Protein 4V2I (pdb70)

Solvent-accessible surface area: 22392 Å² total; per-residue (Å²): 75,78,13,20,47,65,1,61,142,32,30,83,62,78,88,90,91,60,53,100,41,38,98,91,31,71,33,61,82,0,34,99,90,9,36,53,63,10,88,48,192,58,93,78,27,53,16,66,68,74,92,55,69,6,86,36,24,81,70,44,46,1,132,4,42,21,0,32,15,120,59,33,116,90,124,6,1,0,0,0,0,0,0,0,7,6,2,0,18,1,41,30,41,4,0,10,12,1,2,42,33,0,0,59,101,0,50,0,1,0,2,1,0,35,5,71,63,3,32,126,9,97,34,61,33,6,2,44,2,0,17,16,0,0,91,31,0,24,104,62,22,154,115,21,55,2,13,34,106,69,0,0,0,0,0,0,7,1,0,0,0,0,0,1,0,0,2,1,1,7,77,88,114,74,16,20,120,32,41,1,0,0,0,0,2,0,0,0,25,22,66,36,114,32,48,0,0,88,105,10,23,146,12,31,80,15,36,56,57,8,4,60,36,12,0,66,24,2,3,52,182,80,54,93,66,79,59,27,67,2,1,0,22,77,0,68,62,138,26,0,49,68,14,9,56,0,0,0,0,1,0,5,1,3,0,2,29,40,4,0,6,35,0,1,78,76,0,17,125,14,63,8,64,11,8,14,0,26,0,7,9,1,0,3,13,0,0,3,3,20,76,0,18,120,4,14,8,0,116,14,0,9,18,10,0,0,46,41,0,74,88,36,1,66,100,74,97,11,27,68,63,1,62,151,32,24,79,59,62,97,84,99,44,62,100,42,43,72,90,36,76,29,59,86,0,39,101,83,8,45,47,65,6,85,44,186,54,95,71,24,56,13,60,68,75,89,56,72,3,87,41,25,77,81,42,46,0,103,4,40,24,0,31,15,118,58,34,113,87,137,6,1,0,0,0,0,0,0,0,8,4,2,0,15,2,44,28,39,3,0,11,12,1,2,45,33,0,0,62,96,0,50,0,1,0,1,1,0,25,4,59,67,4,30,126,17,99,23,64,34,5,1,47,0,0,13,15,0,0,90,32,0,22,104,68,18,166,109,19,56,2,12,33,105,68,0,0,0,0,0,0,7,1,0,0,0,0,0,0,0,0,4,2,0,6,76,95,118,75,16,20,122,31,42,1,0,0,0,0,1,0,0,0,28,25,64,34,110,32,46,0,0,92,104,12,26,138,12,29,82,15,28,60,50,5,4,61,41,11,0,69,26,2,5,49,176,86,51,91,72,78,40,28,61,1,1,0,25,80,3,68,69,142,38,1,48,67,12,9,58,0,0,0,0,0,0,5,1,2,0,1,29,41,6,0,6,36,1,1,72,67,0,17,113,14,61,9,90,10,10,14,0,26,0,8,10,1,0,3,12,0,0,2,3,20,73,0,13,122,5,6,9,0,118,14,0,8,18,9,0,0,42,44,0,74,89,33,1,66,102

Radius of gyration: 24.97 Å; Cα contacts (8 Å, |Δi|>4): 1422; chains: 2; bounding box: 73×72×54 Å

Structure (mmCIF, N/CA/C/O backbone):
data_4V2I
#
_entry.id   4V2I
#
_cell.length_a   73.326
_cell.length_b   85.429
_cell.length_c   91.747
_cell.angle_alpha   90.00
_cell.angle_beta   90.00
_cell.angle_gamma   90.00
#
_symmetry.space_group_name_H-M   'P 21 21 21'
#
loop_
_entity.id
_entity.type
_entity.pdbx_description
1 polymer ESTERASE/LIPASE
2 non-polymer 'MAGNESIUM ION'
3 water water
#
loop_
_atom_site.group_PDB
_atom_site.id
_atom_site.type_symbol
_atom_site.label_atom_id
_atom_site.label_alt_id
_atom_site.label_comp_id
_atom_site.label_asym_id
_atom_site.label_entity_id
_atom_site.label_seq_id
_atom_site.pdbx_PDB_ins_code
_atom_site.Cartn_x
_atom_site.Cartn_y
_atom_site.Cartn_z
_atom_site.occupancy
_atom_site.B_iso_or_equiv
_atom_site.auth_seq_id
_atom_site.auth_comp_id
_atom_site.auth_asym_id
_atom_site.auth_atom_id
_atom_site.pdbx_PDB_model_num
ATOM 1 N N . PRO A 1 2 ? -29.590 -27.562 21.318 1.00 10.78 2 PRO A N 1
ATOM 2 C CA . PRO A 1 2 ? -30.341 -28.713 21.839 1.00 12.40 2 PRO A CA 1
ATOM 3 C C . PRO A 1 2 ? -29.694 -29.328 23.082 1.00 15.07 2 PRO A C 1
ATOM 4 O O . PRO A 1 2 ? -28.616 -28.883 23.493 1.00 13.02 2 PRO A O 1
ATOM 15 N N . VAL A 1 3 ? -30.342 -30.330 23.669 1.00 12.88 3 VAL A N 1
ATOM 16 C CA . VAL A 1 3 ? -29.906 -30.851 24.963 1.00 9.71 3 VAL A CA 1
ATOM 17 C C . VAL A 1 3 ? -28.570 -31.574 24.861 1.00 9.46 3 VAL A C 1
ATOM 18 O O . VAL A 1 3 ? -28.354 -32.376 23.973 1.00 10.37 3 VAL A O 1
ATOM 31 N N . LEU A 1 4 ? -27.675 -31.279 25.796 1.00 9.50 4 LEU A N 1
ATOM 32 C CA . LEU A 1 4 ? -26.338 -31.852 25.782 1.00 9.34 4 LEU A CA 1
ATOM 33 C C . LEU A 1 4 ? -26.292 -33.238 26.396 1.00 9.35 4 LEU A C 1
ATOM 34 O O . LEU A 1 4 ? -27.091 -33.586 27.284 1.00 9.57 4 LEU A O 1
ATOM 50 N N . GLU A 1 5 ? -25.350 -34.024 25.894 1.00 9.12 5 GLU A N 1
ATOM 51 C CA . GLU A 1 5 ? -24.942 -35.267 26.522 1.00 9.17 5 GLU A CA 1
ATOM 52 C C . GLU A 1 5 ? -24.618 -35.007 28.013 1.00 9.56 5 GLU A C 1
ATOM 53 O O . GLU A 1 5 ? -24.135 -33.939 28.353 1.00 9.72 5 GLU A O 1
ATOM 65 N N . PRO A 1 6 ? -24.887 -35.969 28.906 1.00 9.74 6 PRO A N 1
ATOM 66 C CA . PRO A 1 6 ? -24.839 -35.588 30.332 1.00 10.17 6 PRO A CA 1
ATOM 67 C C . PRO A 1 6 ? -23.466 -35.231 30.903 1.00 10.36 6 PRO A C 1
ATOM 68 O O . PRO A 1 6 ? -23.416 -34.329 31.727 1.00 10.68 6 PRO A O 1
ATOM 79 N N . THR A 1 7 ? -22.390 -35.903 30.512 1.00 10.30 7 THR A N 1
ATOM 80 C CA . THR A 1 7 ? -21.059 -35.529 31.019 1.00 11.43 7 THR A CA 1
ATOM 81 C C . THR A 1 7 ? -20.680 -34.130 30.543 1.00 10.46 7 THR A C 1
ATOM 82 O O . THR A 1 7 ? -20.150 -33.304 31.305 1.00 10.78 7 THR A O 1
ATOM 93 N N . THR A 1 8 ? -20.979 -33.875 29.283 1.00 10.01 8 THR A N 1
ATOM 94 C CA . THR A 1 8 ? -20.763 -32.573 28.669 1.00 9.94 8 THR A CA 1
ATOM 95 C C . THR A 1 8 ? -21.555 -31.491 29.410 1.00 10.23 8 THR A C 1
ATOM 96 O O . THR A 1 8 ? -21.035 -30.417 29.690 1.00 10.42 8 THR A O 1
ATOM 107 N N . GLN A 1 9 ? -22.810 -31.788 29.739 1.00 10.29 9 GLN A N 1
ATOM 108 C CA . GLN A 1 9 ? -23.613 -30.868 30.554 1.00 10.63 9 GLN A CA 1
ATOM 109 C C . GLN A 1 9 ? -22.993 -30.545 31.911 1.00 11.09 9 GLN A C 1
ATOM 110 O O . GLN A 1 9 ? -23.032 -29.388 32.367 1.00 11.38 9 GLN A O 1
ATOM 124 N N . LYS A 1 10 ? -22.464 -31.564 32.593 1.00 11.58 10 LYS A N 1
ATOM 125 C CA . LYS A 1 10 ? -21.850 -31.343 33.891 1.00 11.68 10 LYS A CA 1
ATOM 126 C C . LYS A 1 10 ? -20.653 -30.411 33.767 1.00 11.75 10 LYS A C 1
ATOM 127 O O . LYS A 1 10 ? -20.430 -29.584 34.643 1.00 12.16 10 LYS A O 1
ATOM 146 N N . PHE A 1 11 ? -19.889 -30.559 32.686 1.00 11.38 11 PHE A N 1
ATOM 147 C CA . PHE A 1 11 ? -18.751 -29.669 32.433 1.00 11.43 11 PHE A CA 1
ATOM 148 C C . PHE A 1 11 ? -19.222 -28.225 32.313 1.00 11.53 11 PHE A C 1
ATOM 149 O O . PHE A 1 11 ? -18.732 -27.326 33.001 1.00 11.90 11 PHE A O 1
ATOM 166 N N . ILE A 1 12 ? -20.198 -28.000 31.438 1.00 11.25 12 ILE A N 1
ATOM 167 C CA . ILE A 1 12 ? -20.731 -26.655 31.232 1.00 11.36 12 ILE A CA 1
ATOM 168 C C . ILE A 1 12 ? -21.246 -26.056 32.553 1.00 11.88 12 ILE A C 1
ATOM 169 O O . ILE A 1 12 ? -21.033 -24.874 32.844 1.00 12.16 12 ILE A O 1
ATOM 185 N N . ASN A 1 13 ? -21.926 -26.858 33.374 1.00 12.05 13 ASN A N 1
ATOM 186 C CA . ASN A 1 13 ? -22.459 -26.313 34.612 1.00 12.58 13 ASN A CA 1
ATOM 187 C C . ASN A 1 13 ? -21.371 -25.989 35.616 1.00 13.00 13 ASN A C 1
ATOM 188 O O . ASN A 1 13 ? -21.464 -24.987 36.312 1.00 13.43 13 ASN A O 1
ATOM 199 N N . ALA A 1 14 ? -20.344 -26.827 35.664 1.00 12.90 14 ALA A N 1
ATOM 200 C CA . ALA A 1 14 ? -19.209 -26.597 36.560 1.00 13.31 14 ALA A CA 1
ATOM 201 C C . ALA A 1 14 ? -18.474 -25.317 36.173 1.00 13.36 14 ALA A C 1
ATOM 202 O O . ALA A 1 14 ? -18.074 -24.517 37.025 1.00 13.84 14 ALA A O 1
ATOM 209 N N . LEU A 1 15 ? -18.344 -25.106 34.866 1.00 12.89 15 LEU A N 1
ATOM 210 C CA . LEU A 1 15 ? -17.714 -23.913 34.331 1.00 12.90 15 LEU A CA 1
ATOM 211 C C . LEU A 1 15 ? -18.485 -22.657 34.745 1.00 13.25 15 LEU A C 1
ATOM 212 O O . LEU A 1 15 ? -17.897 -21.668 35.198 1.00 13.61 15 LEU A O 1
ATOM 228 N N . SER A 1 16 ? -19.810 -22.702 34.632 1.00 13.18 16 SER A N 1
ATOM 229 C CA . SER A 1 16 ? -20.649 -21.594 35.087 1.00 14.84 16 SER A CA 1
ATOM 230 C C . SER A 1 16 ? -20.487 -21.328 36.578 1.00 16.54 16 SER A C 1
ATOM 231 O O . SER A 1 16 ? -20.310 -20.179 37.019 1.00 20.25 16 SER A O 1
ATOM 239 N N . ALA A 1 17 ? -20.528 -22.385 37.375 1.00 14.59 17 ALA A N 1
ATOM 240 C CA . ALA A 1 17 ? -20.423 -22.233 38.812 1.00 15.23 17 ALA A CA 1
ATOM 241 C C . ALA A 1 17 ? -19.080 -21.651 39.256 1.00 15.54 17 ALA A C 1
ATOM 242 O O . ALA A 1 17 ? -19.021 -20.939 40.255 1.00 16.13 17 ALA A O 1
ATOM 249 N N . SER A 1 18 ? -18.006 -21.933 38.523 1.00 15.15 18 SER A N 1
ATOM 250 C CA . SER A 1 18 ? -16.680 -21.514 38.975 1.00 15.80 18 SER A CA 1
ATOM 251 C C . SER A 1 18 ? -16.493 -20.013 38.690 1.00 15.69 18 SER A C 1
ATOM 252 O O . SER A 1 18 ? -15.724 -19.339 39.377 1.00 16.11 18 SER A O 1
ATOM 260 N N . GLY A 1 19 ? -17.210 -19.492 37.690 1.00 17.01 19 GLY A N 1
ATOM 261 C CA . GLY A 1 19 ? -17.357 -18.051 37.522 1.00 21.53 19 GLY A CA 1
ATOM 262 C C . GLY A 1 19 ? -16.114 -17.298 37.069 1.00 16.33 19 GLY A C 1
ATOM 263 O O . GLY A 1 19 ? -15.889 -16.147 37.459 1.00 20.99 19 GLY A O 1
ATOM 267 N N . GLY A 1 20 ? -15.313 -17.929 36.230 1.00 16.81 20 GLY A N 1
ATOM 268 C CA . GLY A 1 20 ? -14.065 -17.332 35.796 1.00 23.34 20 GLY A CA 1
ATOM 269 C C . GLY A 1 20 ? -14.310 -16.117 34.922 1.00 23.35 20 GLY A C 1
ATOM 270 O O . GLY A 1 20 ? -15.416 -15.938 34.412 1.00 23.08 20 GLY A O 1
ATOM 274 N N . PRO A 1 21 ? -13.285 -15.272 34.749 1.00 24.92 21 PRO A N 1
ATOM 275 C CA . PRO A 1 21 ? -13.372 -14.098 33.867 1.00 27.84 21 PRO A CA 1
ATOM 276 C C . PRO A 1 21 ? -13.660 -14.475 32.418 1.00 28.20 21 PRO A C 1
ATOM 277 O O . PRO A 1 21 ? -13.315 -15.574 32.004 1.00 23.25 21 PRO A O 1
ATOM 288 N N . ALA A 1 22 ? -14.273 -13.575 31.656 1.00 23.79 22 ALA A N 1
ATOM 289 C CA . ALA A 1 22 ? -14.503 -13.830 30.239 1.00 31.49 22 ALA A CA 1
ATOM 290 C C . ALA A 1 22 ? -13.158 -13.812 29.533 1.00 25.74 22 ALA A C 1
ATOM 291 O O . ALA A 1 22 ? -12.270 -13.050 29.927 1.00 23.57 22 ALA A O 1
ATOM 298 N N . ILE A 1 23 ? -13.014 -14.646 28.506 1.00 32.75 23 ILE A N 1
ATOM 299 C CA . ILE A 1 23 ? -11.747 -14.809 27.788 1.00 35.91 23 ILE A CA 1
ATOM 300 C C . ILE A 1 23 ? -11.201 -13.495 27.243 1.00 28.96 23 ILE A C 1
ATOM 301 O O . ILE A 1 23 ? -9.990 -13.273 27.222 1.00 25.22 23 ILE A O 1
ATOM 317 N N . TYR A 1 24 ? -12.103 -12.632 26.789 1.00 25.70 24 TYR A N 1
ATOM 318 C CA . TYR A 1 24 ? -11.714 -11.400 26.116 1.00 18.92 24 TYR A CA 1
ATOM 319 C C . TYR A 1 24 ? -11.420 -10.269 27.088 1.00 26.18 24 TYR A C 1
ATOM 320 O O . TYR A 1 24 ? -11.144 -9.144 26.662 1.00 27.48 24 TYR A O 1
ATOM 338 N N . THR A 1 25 ? -11.467 -10.565 28.390 1.00 18.48 25 THR A N 1
ATOM 339 C CA . THR A 1 25 ? -10.998 -9.616 29.412 1.00 23.88 25 THR A CA 1
ATOM 340 C C . THR A 1 25 ? -9.571 -9.933 29.832 1.00 24.54 25 THR A C 1
ATOM 341 O O . THR A 1 25 ? -8.942 -9.178 30.589 1.00 24.78 25 THR A O 1
ATOM 352 N N . LEU A 1 26 ? -9.052 -11.045 29.325 1.00 18.98 26 LEU A N 1
ATOM 353 C CA . LEU A 1 26 ? -7.739 -11.528 29.738 1.00 20.95 26 LEU A CA 1
ATOM 354 C C . LEU A 1 26 ? -6.625 -11.123 28.780 1.00 22.70 26 LEU A C 1
ATOM 355 O O . LEU A 1 26 ? -6.858 -10.826 27.606 1.00 21.48 26 LEU A O 1
ATOM 371 N N . THR A 1 27 ? -5.405 -11.101 29.293 1.00 21.50 27 THR A N 1
ATOM 372 C CA . THR A 1 27 ? -4.234 -10.973 28.437 1.00 16.22 27 THR A CA 1
ATOM 373 C C . THR A 1 27 ? -4.027 -12.279 27.668 1.00 17.49 27 THR A C 1
ATOM 374 O O . THR A 1 27 ? -4.531 -13.330 28.083 1.00 17.93 27 THR A O 1
ATOM 385 N N . PRO A 1 28 ? -3.270 -12.229 26.560 1.00 21.33 28 PRO A N 1
ATOM 386 C CA . PRO A 1 28 ? -2.974 -13.479 25.850 1.00 21.10 28 PRO A CA 1
ATOM 387 C C . PRO A 1 28 ? -2.315 -14.508 26.763 1.00 20.56 28 PRO A C 1
ATOM 388 O O . PRO A 1 28 ? -2.671 -15.684 26.747 1.00 20.77 28 PRO A O 1
ATOM 399 N N . ALA A 1 29 ? -1.387 -14.058 27.593 1.00 15.92 29 ALA A N 1
ATOM 400 C CA . ALA A 1 29 ? -0.681 -14.984 28.470 1.00 18.33 29 ALA A CA 1
ATOM 401 C C . ALA A 1 29 ? -1.653 -15.656 29.425 1.00 17.33 29 ALA A C 1
ATOM 402 O O . ALA A 1 29 ? -1.564 -16.856 29.663 1.00 17.16 29 ALA A O 1
ATOM 409 N N . GLU A 1 30 ? -2.580 -14.876 29.976 1.00 19.66 30 GLU A N 1
ATOM 410 C CA . GLU A 1 30 ? -3.567 -15.411 30.907 1.00 21.28 30 GLU A CA 1
ATOM 411 C C . GLU A 1 30 ? -4.496 -16.399 30.210 1.00 19.91 30 GLU A C 1
ATOM 412 O O . GLU A 1 30 ? -4.819 -17.465 30.759 1.00 16.20 30 GLU A O 1
ATOM 424 N N . ALA A 1 31 ? -4.934 -16.033 29.010 1.00 18.16 31 ALA A N 1
ATOM 425 C CA . ALA A 1 31 ? -5.853 -16.878 28.240 1.00 14.61 31 ALA A CA 1
ATOM 426 C C . ALA A 1 31 ? -5.179 -18.208 27.946 1.00 15.35 31 ALA A C 1
ATOM 427 O O . ALA A 1 31 ? -5.779 -19.276 28.076 1.00 15.44 31 ALA A O 1
ATOM 434 N N . ARG A 1 32 ? -3.915 -18.128 27.556 1.00 17.57 32 ARG A N 1
ATOM 435 C CA . ARG A 1 32 ? -3.115 -19.318 27.296 1.00 17.24 32 ARG A CA 1
ATOM 436 C C . ARG A 1 32 ? -3.022 -20.214 28.512 1.00 19.32 32 ARG A C 1
ATOM 437 O O . ARG A 1 32 ? -3.171 -21.431 28.410 1.00 18.67 32 ARG A O 1
ATOM 458 N N . ASP A 1 33 ? -2.748 -19.609 29.666 1.00 19.17 33 ASP A N 1
ATOM 459 C CA . ASP A 1 33 ? -2.583 -20.366 30.889 1.00 23.70 33 ASP A CA 1
ATOM 460 C C . ASP A 1 33 ? -3.886 -21.028 31.302 1.00 18.77 33 ASP A C 1
ATOM 461 O O . ASP A 1 33 ? -3.866 -22.134 31.824 1.00 18.39 33 ASP A O 1
ATOM 470 N N . VAL A 1 34 ? -5.020 -20.387 31.029 1.00 20.20 34 VAL A N 1
ATOM 471 C CA . VAL A 1 34 ? -6.308 -21.003 31.345 1.00 19.45 34 VAL A CA 1
ATOM 472 C C . VAL A 1 34 ? -6.510 -22.297 30.568 1.00 14.12 34 VAL A C 1
ATOM 473 O O . VAL A 1 34 ? -6.883 -23.319 31.152 1.00 21.16 34 VAL A O 1
ATOM 486 N N . LEU A 1 35 ? -6.267 -22.286 29.266 1.00 13.54 35 LEU A N 1
ATOM 487 C CA . LEU A 1 35 ? -6.437 -23.516 28.507 1.00 13.65 35 LEU A CA 1
ATOM 488 C C . LEU A 1 35 ? -5.362 -24.547 28.887 1.00 14.43 35 LEU A C 1
ATOM 489 O O . LEU A 1 35 ? -5.661 -25.733 29.016 1.00 13.51 35 LEU A O 1
ATOM 505 N N . SER A 1 36 ? -4.116 -24.111 29.057 1.00 16.19 36 SER A N 1
ATOM 506 C CA . SER A 1 36 ? -3.057 -25.032 29.472 1.00 14.12 36 SER A CA 1
ATOM 507 C C . SER A 1 36 ? -3.401 -25.758 30.780 1.00 20.59 36 SER A C 1
ATOM 508 O O . SER A 1 36 ? -3.177 -26.967 30.907 1.00 16.49 36 SER A O 1
ATOM 516 N N . GLY A 1 37 ? -3.971 -25.028 31.732 1.00 17.99 37 GLY A N 1
ATOM 517 C CA . GLY A 1 37 ? -4.367 -25.602 33.004 1.00 23.39 37 GLY A CA 1
ATOM 518 C C . GLY A 1 37 ? -5.505 -26.595 32.887 1.00 19.83 37 GLY A C 1
ATOM 519 O O . GLY A 1 37 ? -5.532 -27.583 33.606 1.00 27.22 37 GLY A O 1
ATOM 523 N N . ALA A 1 38 ? -6.443 -26.335 31.982 1.00 15.49 38 ALA A N 1
ATOM 524 C CA . ALA A 1 38 ? -7.557 -27.266 31.742 1.00 13.32 38 ALA A CA 1
ATOM 525 C C . ALA A 1 38 ? -7.068 -28.598 31.188 1.00 14.99 38 ALA A C 1
ATOM 526 O O . ALA A 1 38 ? -7.653 -29.661 31.458 1.00 17.73 38 ALA A O 1
ATOM 533 N N . GLN A 1 39 ? -5.988 -28.534 30.411 1.00 16.06 39 GLN A N 1
ATOM 534 C CA . GLN A 1 39 ? -5.470 -29.692 29.697 1.00 13.12 39 GLN A CA 1
ATOM 535 C C . GLN A 1 39 ? -4.266 -30.364 30.376 1.00 13.60 39 GLN A C 1
ATOM 536 O O . GLN A 1 39 ? -3.608 -31.227 29.768 1.00 17.22 39 GLN A O 1
ATOM 550 N N . SER A 1 40 ? -3.989 -29.988 31.632 1.00 16.74 40 SER A N 1
ATOM 551 C CA . SER A 1 40 ? -2.814 -30.483 32.374 1.00 20.02 40 SER A CA 1
ATOM 552 C C . SER A 1 40 ? -3.098 -31.654 33.312 1.00 19.33 40 SER A C 1
ATOM 553 O O . SER A 1 40 ? -2.281 -31.976 34.167 1.00 21.37 40 SER A O 1
ATOM 561 N N . GLY A 1 41 ? -4.242 -32.301 33.137 1.00 24.05 41 GLY A N 1
ATOM 562 C CA . GLY A 1 41 ? -4.642 -33.396 34.004 1.00 28.39 41 GLY A CA 1
ATOM 563 C C . GLY A 1 41 ? -3.993 -34.729 33.673 1.00 33.35 41 GLY A C 1
ATOM 564 O O . GLY A 1 41 ? -3.394 -34.898 32.612 1.00 32.27 41 GLY A O 1
ATOM 568 N N . GLU A 1 42 ? -4.113 -35.676 34.604 1.00 28.62 42 GLU A N 1
ATOM 569 C CA . GLU A 1 42 ? -3.603 -37.030 34.422 1.00 36.64 42 GLU A CA 1
ATOM 570 C C . GLU A 1 42 ? -4.616 -37.810 33.605 1.00 40.13 42 GLU A C 1
ATOM 571 O O . GLU A 1 42 ? -5.670 -38.192 34.112 1.00 40.54 42 GLU A O 1
ATOM 583 N N . ILE A 1 43 ? -4.309 -38.011 32.329 1.00 37.54 43 ILE A N 1
ATOM 584 C CA . ILE A 1 43 ? -5.229 -38.679 31.423 1.00 34.49 43 ILE A CA 1
ATOM 585 C C . ILE A 1 43 ? -4.477 -39.738 30.622 1.00 28.43 43 ILE A C 1
ATOM 586 O O . ILE A 1 43 ? -3.286 -39.582 30.328 1.00 26.16 43 ILE A O 1
ATOM 602 N N . ALA A 1 44 ? -5.168 -40.824 30.295 1.00 30.07 44 ALA A N 1
ATOM 603 C CA . ALA A 1 44 ? -4.607 -41.844 29.420 1.00 34.35 44 ALA A CA 1
ATOM 604 C C . ALA A 1 44 ? -4.293 -41.236 28.052 1.00 24.94 44 ALA A C 1
ATOM 605 O O . ALA A 1 44 ? -5.090 -40.454 27.521 1.00 20.41 44 ALA A O 1
ATOM 612 N N . LYS A 1 45 ? -3.130 -41.604 27.507 1.00 24.18 45 LYS A N 1
ATOM 613 C CA . LYS A 1 45 ? -2.596 -41.057 26.253 1.00 21.63 45 LYS A CA 1
ATOM 614 C C . LYS A 1 45 ? -1.877 -42.156 25.478 1.00 19.39 45 LYS A C 1
ATOM 615 O O . LYS A 1 45 ? -1.139 -42.934 26.069 1.00 22.03 45 LYS A O 1
ATOM 634 N N . PRO A 1 46 ? -2.065 -42.219 24.155 1.00 17.63 46 PRO A N 1
ATOM 635 C CA . PRO A 1 46 ? -1.334 -43.234 23.384 1.00 15.13 46 PRO A CA 1
ATOM 636 C C . PRO A 1 46 ? 0.169 -43.030 23.440 1.00 17.08 46 PRO A C 1
ATOM 637 O O . PRO A 1 46 ? 0.620 -41.890 23.482 1.00 17.04 46 PRO A O 1
ATOM 648 N N . ALA A 1 47 ? 0.931 -44.117 23.443 1.00 14.63 47 ALA A N 1
ATOM 649 C CA . ALA A 1 47 ? 2.382 -44.031 23.474 1.00 20.83 47 ALA A CA 1
ATOM 650 C C . ALA A 1 47 ? 2.974 -43.579 22.136 1.00 15.89 47 ALA A C 1
ATOM 651 O O . ALA A 1 47 ? 2.649 -44.126 21.070 1.00 18.56 47 ALA A O 1
ATOM 658 N N . VAL A 1 48 ? 3.857 -42.584 22.206 1.00 14.55 48 VAL A N 1
ATOM 659 C CA . VAL A 1 48 ? 4.544 -42.078 21.018 1.00 22.17 48 VAL A CA 1
ATOM 660 C C . VAL A 1 48 ? 5.994 -41.696 21.327 1.00 15.67 48 VAL A C 1
ATOM 661 O O . VAL A 1 48 ? 6.385 -41.531 22.493 1.00 15.56 48 VAL A O 1
ATOM 674 N N . ASP A 1 49 ? 6.793 -41.573 20.272 1.00 16.49 49 ASP A N 1
ATOM 675 C CA . ASP A 1 49 ? 8.126 -40.998 20.366 1.00 20.77 49 ASP A CA 1
ATOM 676 C C . ASP A 1 49 ? 8.009 -39.544 19.948 1.00 19.80 49 ASP A C 1
ATOM 677 O O . ASP A 1 49 ? 7.313 -39.239 18.986 1.00 19.99 49 ASP A O 1
ATOM 686 N N . ILE A 1 50 ? 8.673 -38.657 20.681 1.00 18.21 50 ILE A N 1
ATOM 687 C CA . ILE A 1 50 ? 8.548 -37.223 20.452 1.00 19.86 50 ILE A CA 1
ATOM 688 C C . ILE A 1 50 ? 9.885 -36.578 20.165 1.00 19.08 50 ILE A C 1
ATOM 689 O O . ILE A 1 50 ? 10.866 -36.865 20.842 1.00 20.66 50 ILE A O 1
ATOM 705 N N . THR A 1 51 ? 9.914 -35.702 19.163 1.00 17.63 51 THR A N 1
ATOM 706 C CA . THR A 1 51 ? 11.078 -34.861 18.877 1.00 18.01 51 THR A CA 1
ATOM 707 C C . THR A 1 51 ? 10.615 -33.418 18.721 1.00 18.14 51 THR A C 1
ATOM 708 O O . THR A 1 51 ? 9.744 -33.120 17.904 1.00 19.65 51 THR A O 1
ATOM 719 N N . ASP A 1 52 ? 11.180 -32.529 19.528 1.00 21.99 52 ASP A N 1
ATOM 720 C CA . ASP A 1 52 ? 10.935 -31.101 19.386 1.00 16.66 52 ASP A CA 1
ATOM 721 C C . ASP A 1 52 ? 12.086 -30.480 18.623 1.00 22.07 52 ASP A C 1
ATOM 722 O O . ASP A 1 52 ? 13.245 -30.678 18.974 1.00 17.71 52 ASP A O 1
ATOM 731 N N . THR A 1 53 ? 11.782 -29.745 17.562 1.00 17.74 53 THR A N 1
ATOM 732 C CA . THR A 1 53 ? 12.845 -29.124 16.776 1.00 17.27 53 THR A CA 1
ATOM 733 C C . THR A 1 53 ? 12.320 -27.886 16.056 1.00 19.79 53 THR A C 1
ATOM 734 O O . THR A 1 53 ? 11.237 -27.392 16.350 1.00 17.48 53 THR A O 1
ATOM 745 N N . THR A 1 54 ? 13.122 -27.366 15.141 1.00 17.02 54 THR A N 1
ATOM 746 C CA . THR A 1 54 ? 12.756 -26.200 14.359 1.00 16.77 54 THR A CA 1
ATOM 747 C C . THR A 1 54 ? 13.129 -26.486 12.921 1.00 17.99 54 THR A C 1
ATOM 748 O O . THR A 1 54 ? 14.203 -27.049 12.654 1.00 18.83 54 THR A O 1
ATOM 759 N N . PHE A 1 55 ? 12.237 -26.118 12.008 1.00 15.87 55 PHE A N 1
ATOM 760 C CA . PHE A 1 55 ? 12.544 -26.084 10.578 1.00 16.43 55 PHE A CA 1
ATOM 761 C C . PHE A 1 55 ? 12.854 -24.641 10.163 1.00 16.14 55 PHE A C 1
ATOM 762 O O . PHE A 1 55 ? 12.130 -23.711 10.525 1.00 15.83 55 PHE A O 1
ATOM 779 N N . ALA A 1 56 ? 13.934 -24.450 9.410 1.00 17.82 56 ALA A N 1
ATOM 780 C CA . ALA A 1 56 ? 14.359 -23.112 9.018 1.00 19.13 56 ALA A CA 1
ATOM 781 C C . ALA A 1 56 ? 13.554 -22.598 7.826 1.00 18.37 56 ALA A C 1
ATOM 782 O O . ALA A 1 56 ? 14.126 -22.287 6.778 1.00 20.36 56 ALA A O 1
ATOM 789 N N . VAL A 1 57 ? 12.240 -22.497 8.006 1.00 15.95 57 VAL A N 1
ATOM 790 C CA . VAL A 1 57 ? 11.327 -22.024 6.964 1.00 15.60 57 VAL A CA 1
ATOM 791 C C . VAL A 1 57 ? 10.229 -21.136 7.546 1.00 17.24 57 VAL A C 1
ATOM 792 O O . VAL A 1 57 ? 10.019 -21.102 8.761 1.00 18.16 57 VAL A O 1
ATOM 805 N N . GLY A 1 58 ? 9.523 -20.431 6.667 1.00 16.98 58 GLY A N 1
ATOM 806 C CA . GLY A 1 58 ? 8.441 -19.548 7.066 1.00 18.20 58 GLY A CA 1
ATOM 807 C C . GLY A 1 58 ? 8.868 -18.100 6.934 1.00 16.01 58 GLY A C 1
ATOM 808 O O . GLY A 1 58 ? 10.043 -17.815 6.693 1.00 16.26 58 GLY A O 1
ATOM 812 N N . PRO A 1 59 ? 7.915 -17.171 7.065 1.00 19.12 59 PRO A N 1
ATOM 813 C CA . PRO A 1 59 ? 8.219 -15.755 6.843 1.00 26.80 59 PRO A CA 1
ATOM 814 C C . PRO A 1 59 ? 9.193 -15.184 7.864 1.00 25.89 59 PRO A C 1
ATOM 815 O O . PRO A 1 59 ? 9.841 -14.178 7.588 1.00 25.30 59 PRO A O 1
ATOM 826 N N . THR A 1 60 ? 9.310 -15.827 9.020 1.00 23.76 60 THR A N 1
ATOM 827 C CA . THR A 1 60 ? 10.220 -15.354 10.057 1.00 27.38 60 THR A CA 1
ATOM 828 C C . THR A 1 60 ? 11.556 -16.089 10.040 1.00 24.96 60 THR A C 1
ATOM 829 O O . THR A 1 60 ? 12.407 -15.837 10.886 1.00 39.50 60 THR A O 1
ATOM 840 N N . GLY A 1 61 ? 11.738 -17.001 9.085 1.00 21.27 61 GLY A N 1
ATOM 841 C CA . GLY A 1 61 ? 12.978 -17.749 8.955 1.00 28.59 61 GLY A CA 1
ATOM 842 C C . GLY A 1 61 ? 13.042 -19.038 9.766 1.00 23.26 61 GLY A C 1
ATOM 843 O O . GLY A 1 61 ? 13.967 -19.843 9.597 1.00 19.68 61 GLY A O 1
ATOM 847 N N . ALA A 1 62 ? 12.068 -19.237 10.645 1.00 16.81 62 ALA A N 1
ATOM 848 C CA . ALA A 1 62 ? 12.053 -20.402 11.516 1.00 18.42 62 ALA A CA 1
ATOM 849 C C . ALA A 1 62 ? 10.635 -20.705 12.016 1.00 17.00 62 ALA A C 1
ATOM 850 O O . ALA A 1 62 ? 9.848 -19.795 12.290 1.00 15.87 62 ALA A O 1
ATOM 857 N N . THR A 1 63 ? 10.332 -21.997 12.103 1.00 15.13 63 THR A N 1
ATOM 858 C CA . THR A 1 63 ? 9.069 -22.496 12.633 1.00 14.60 63 THR A CA 1
ATOM 859 C C . THR A 1 63 ? 9.315 -23.658 13.598 1.00 14.69 63 THR A C 1
ATOM 860 O O . THR A 1 63 ? 9.943 -24.657 13.242 1.00 14.91 63 THR A O 1
ATOM 871 N N . LYS A 1 64 ? 8.813 -23.538 14.822 1.00 14.57 64 LYS A N 1
ATOM 872 C CA . LYS A 1 64 ? 8.914 -24.633 15.789 1.00 14.64 64 LYS A CA 1
ATOM 873 C C . LYS A 1 64 ? 7.944 -25.748 15.414 1.00 14.18 64 LYS A C 1
ATOM 874 O O . LYS A 1 64 ? 6.804 -25.481 15.060 1.00 13.71 64 LYS A O 1
ATOM 893 N N . VAL A 1 65 ? 8.412 -26.994 15.485 1.00 14.36 65 VAL A N 1
ATOM 894 C CA . VAL A 1 65 ? 7.572 -28.160 15.244 1.00 13.99 65 VAL A CA 1
ATOM 895 C C . VAL A 1 65 ? 7.835 -29.249 16.276 1.00 14.20 65 VAL A C 1
ATOM 896 O O . VAL A 1 65 ? 8.916 -29.322 16.864 1.00 14.72 65 VAL A O 1
ATOM 909 N N . ARG A 1 66 ? 6.824 -30.081 16.479 1.00 13.86 66 ARG A N 1
ATOM 910 C CA . ARG A 1 66 ? 6.957 -31.308 17.237 1.00 20.43 66 ARG A CA 1
ATOM 911 C C . ARG A 1 66 ? 6.605 -32.440 16.299 1.00 13.82 66 ARG A C 1
ATOM 912 O O . ARG A 1 66 ? 5.559 -32.429 15.637 1.00 13.34 66 ARG A O 1
ATOM 933 N N . ILE A 1 67 ? 7.499 -33.411 16.234 1.00 15.40 67 ILE A N 1
ATOM 934 C CA . ILE A 1 67 ? 7.309 -34.592 15.412 1.00 15.33 67 ILE A CA 1
ATOM 935 C C . ILE A 1 67 ? 7.000 -35.779 16.309 1.00 17.23 67 ILE A C 1
ATOM 936 O O . ILE A 1 67 ? 7.784 -36.114 17.205 1.00 17.14 67 ILE A O 1
ATOM 952 N N . ILE A 1 68 ? 5.863 -36.411 16.037 1.00 13.69 68 ILE A N 1
ATOM 953 C CA . ILE A 1 68 ? 5.352 -37.523 16.819 1.00 13.64 68 ILE A CA 1
ATOM 954 C C . ILE A 1 68 ? 5.246 -38.766 15.945 1.00 19.03 68 ILE A C 1
ATOM 955 O O . ILE A 1 68 ? 4.810 -38.686 14.795 1.00 14.02 68 ILE A O 1
ATOM 971 N N . ARG A 1 69 ? 5.614 -39.911 16.504 1.00 14.52 69 ARG A N 1
ATOM 972 C CA . ARG A 1 69 ? 5.499 -41.187 15.808 1.00 15.13 69 ARG A CA 1
ATOM 973 C C . ARG A 1 69 ? 5.000 -42.239 16.792 1.00 15.62 69 ARG A C 1
ATOM 974 O O . ARG A 1 69 ? 5.288 -42.154 17.985 1.00 15.12 69 ARG A O 1
ATOM 995 N N . PRO A 1 70 ? 4.271 -43.244 16.294 1.00 13.92 70 PRO A N 1
ATOM 996 C CA . PRO A 1 70 ? 3.889 -44.352 17.171 1.00 16.71 70 PRO A CA 1
ATOM 997 C C . PRO A 1 70 ? 5.126 -44.937 17.835 1.00 19.56 70 PRO A C 1
ATOM 998 O O . PRO A 1 70 ? 6.134 -45.200 17.170 1.00 15.15 70 PRO A O 1
ATOM 1009 N N . GLN A 1 71 ? 5.051 -45.092 19.151 1.00 18.25 71 GLN A N 1
ATOM 1010 C CA . GLN A 1 71 ? 6.222 -45.423 19.940 1.00 21.48 71 GLN A CA 1
ATOM 1011 C C . GLN A 1 71 ? 6.946 -46.653 19.414 1.00 17.19 71 GLN A C 1
ATOM 1012 O O . GLN A 1 71 ? 6.338 -47.710 19.243 1.00 18.28 71 GLN A O 1
ATOM 1026 N N . GLY A 1 72 ? 8.246 -46.495 19.168 1.00 17.75 72 GLY A N 1
ATOM 1027 C CA . GLY A 1 72 ? 9.088 -47.603 18.757 1.00 22.09 72 GLY A CA 1
ATOM 1028 C C . GLY A 1 72 ? 9.077 -47.875 17.268 1.00 19.61 72 GLY A C 1
ATOM 1029 O O . GLY A 1 72 ? 9.860 -48.681 16.791 1.00 23.56 72 GLY A O 1
ATOM 1033 N N . ASN A 1 73 ? 8.205 -47.196 16.529 1.00 18.24 73 ASN A N 1
ATOM 1034 C CA . ASN A 1 73 ? 8.102 -47.404 15.088 1.00 17.59 73 ASN A CA 1
ATOM 1035 C C . ASN A 1 73 ? 9.136 -46.568 14.346 1.00 26.42 73 ASN A C 1
ATOM 1036 O O . ASN A 1 73 ? 9.140 -45.334 14.445 1.00 25.58 73 ASN A O 1
ATOM 1047 N N . THR A 1 74 ? 9.996 -47.256 13.602 1.00 25.47 74 THR A N 1
ATOM 1048 C CA . THR A 1 74 ? 11.069 -46.629 12.843 1.00 29.96 74 THR A CA 1
ATOM 1049 C C . THR A 1 74 ? 10.866 -46.845 11.336 1.00 25.14 74 THR A C 1
ATOM 1050 O O . THR A 1 74 ? 11.784 -46.650 10.541 1.00 27.26 74 THR A O 1
ATOM 1061 N N . ASP A 1 75 ? 9.656 -47.215 10.933 1.00 24.64 75 ASP A N 1
ATOM 1062 C CA . ASP A 1 75 ? 9.371 -47.393 9.516 1.00 29.81 75 ASP A CA 1
ATOM 1063 C C . ASP A 1 75 ? 9.325 -46.046 8.809 1.00 21.86 75 ASP A C 1
ATOM 1064 O O . ASP A 1 75 ? 9.177 -45.005 9.443 1.00 21.09 75 ASP A O 1
ATOM 1073 N N . ARG A 1 76 ? 9.464 -46.078 7.490 1.00 21.69 76 ARG A N 1
ATOM 1074 C CA . ARG A 1 76 ? 9.170 -44.927 6.643 1.00 18.57 76 ARG A CA 1
ATOM 1075 C C . ARG A 1 76 ? 7.666 -44.733 6.550 1.00 20.46 76 ARG A C 1
ATOM 1076 O O . ARG A 1 76 ? 7.001 -45.336 5.704 1.00 24.91 76 ARG A O 1
ATOM 1097 N N . LEU A 1 77 ? 7.131 -43.875 7.405 1.00 17.98 77 LEU A N 1
ATOM 1098 C CA . LEU A 1 77 ? 5.684 -43.760 7.537 1.00 14.78 77 LEU A CA 1
ATOM 1099 C C . LEU A 1 77 ? 5.067 -42.652 6.672 1.00 14.38 77 LEU A C 1
ATOM 1100 O O . LEU A 1 77 ? 5.738 -41.694 6.288 1.00 14.56 77 LEU A O 1
ATOM 1116 N N . PRO A 1 78 ? 3.776 -42.786 6.378 1.00 13.73 78 PRO A N 1
ATOM 1117 C CA . PRO A 1 78 ? 3.017 -41.652 5.847 1.00 13.30 78 PRO A CA 1
ATOM 1118 C C . PRO A 1 78 ? 2.997 -40.553 6.894 1.00 14.24 78 PRO A C 1
ATOM 1119 O O . PRO A 1 78 ? 3.336 -40.836 8.047 1.00 14.54 78 PRO A O 1
ATOM 1130 N N . VAL A 1 79 ? 2.631 -39.329 6.526 1.00 12.55 79 VAL A N 1
ATOM 1131 C CA . VAL A 1 79 ? 2.772 -38.233 7.472 1.00 13.51 79 VAL A CA 1
ATOM 1132 C C . VAL A 1 79 ? 1.572 -37.305 7.475 1.00 11.91 79 VAL A C 1
ATOM 1133 O O . VAL A 1 79 ? 0.977 -37.021 6.436 1.00 11.74 79 VAL A O 1
ATOM 1146 N N . ILE A 1 80 ? 1.216 -36.863 8.679 1.00 11.71 80 ILE A N 1
ATOM 1147 C CA . ILE A 1 80 ? 0.197 -35.844 8.902 1.00 11.78 80 ILE A CA 1
ATOM 1148 C C . ILE A 1 80 ? 0.845 -34.546 9.347 1.00 11.59 80 ILE A C 1
ATOM 1149 O O . ILE A 1 80 ? 1.645 -34.533 10.293 1.00 11.70 80 ILE A O 1
ATOM 1165 N N . VAL A 1 81 ? 0.540 -33.448 8.655 1.00 11.30 81 VAL A N 1
ATOM 1166 C CA . VAL A 1 81 ? 0.946 -32.131 9.129 1.00 11.40 81 VAL A CA 1
ATOM 1167 C C . VAL A 1 81 ? -0.272 -31.495 9.807 1.00 10.99 81 VAL A C 1
ATOM 1168 O O . VAL A 1 81 ? -1.334 -31.360 9.190 1.00 12.41 81 VAL A O 1
ATOM 1181 N N . TYR A 1 82 ? -0.110 -31.148 11.084 1.00 11.03 82 TYR A N 1
ATOM 1182 C CA . TYR A 1 82 ? -1.231 -30.803 11.968 1.00 10.71 82 TYR A CA 1
ATOM 1183 C C . TYR A 1 82 ? -1.186 -29.350 12.411 1.00 10.75 82 TYR A C 1
ATOM 1184 O O . TYR A 1 82 ? -0.166 -28.888 12.907 1.00 11.08 82 TYR A O 1
ATOM 1202 N N . PHE A 1 83 ? -2.326 -28.674 12.292 1.00 10.45 83 PHE A N 1
ATOM 1203 C CA . PHE A 1 83 ? -2.483 -27.270 12.639 1.00 10.48 83 PHE A CA 1
ATOM 1204 C C . PHE A 1 83 ? -3.513 -27.134 13.769 1.00 13.36 83 PHE A C 1
ATOM 1205 O O . PHE A 1 83 ? -4.711 -27.359 13.568 1.00 10.75 83 PHE A O 1
ATOM 1222 N N . HIS A 1 84 ? -3.053 -26.766 14.951 1.00 10.48 84 HIS A N 1
ATOM 1223 C CA . HIS A 1 84 ? -3.900 -26.777 16.132 1.00 10.36 84 HIS A CA 1
ATOM 1224 C C . HIS A 1 84 ? -4.826 -25.569 16.204 1.00 10.24 84 HIS A C 1
ATOM 1225 O O . HIS A 1 84 ? -4.532 -24.502 15.674 1.00 13.93 84 HIS A O 1
ATOM 1240 N N . GLY A 1 85 ? -5.950 -25.755 16.892 1.00 10.05 85 GLY A N 1
ATOM 1241 C CA . GLY A 1 85 ? -6.833 -24.671 17.227 1.00 10.00 85 GLY A CA 1
ATOM 1242 C C . GLY A 1 85 ? -6.586 -23.987 18.567 1.00 10.28 85 GLY A C 1
ATOM 1243 O O . GLY A 1 85 ? -5.500 -24.060 19.138 1.00 10.56 85 GLY A O 1
ATOM 1247 N N . ALA A 1 86 ? -7.656 -23.336 19.032 1.00 11.85 86 ALA A N 1
ATOM 1248 C CA . ALA A 1 86 ? -7.781 -22.532 20.259 1.00 10.46 86 ALA A CA 1
ATOM 1249 C C . ALA A 1 86 ? -7.624 -21.017 19.997 1.00 10.66 86 ALA A C 1
ATOM 1250 O O . ALA A 1 86 ? -6.879 -20.325 20.676 1.00 13.33 86 ALA A O 1
ATOM 1257 N N . GLY A 1 87 ? -8.348 -20.521 18.998 1.00 10.52 87 GLY A N 1
ATOM 1258 C CA . GLY A 1 87 ? -8.631 -19.103 18.869 1.00 10.68 87 GLY A CA 1
ATOM 1259 C C . GLY A 1 87 ? -7.549 -18.213 18.277 1.00 10.92 87 GLY A C 1
ATOM 1260 O O . GLY A 1 87 ? -7.679 -17.001 18.323 1.00 12.13 87 GLY A O 1
ATOM 1264 N N . TRP A 1 88 ? -6.508 -18.820 17.713 1.00 10.89 88 TRP A N 1
ATOM 1265 C CA . TRP A 1 88 ? -5.282 -18.141 17.254 1.00 11.17 88 TRP A CA 1
ATOM 1266 C C . TRP A 1 88 ? -4.403 -17.634 18.396 1.00 15.11 88 TRP A C 1
ATOM 1267 O O . TRP A 1 88 ? -3.187 -17.520 18.245 1.00 11.80 88 TRP A O 1
ATOM 1288 N N . VAL A 1 89 ? -5.003 -17.363 19.546 1.00 11.89 89 VAL A N 1
ATOM 1289 C CA . VAL A 1 89 ? -4.281 -16.796 20.667 1.00 12.19 89 VAL A CA 1
ATOM 1290 C C . VAL A 1 89 ? -3.648 -17.891 21.518 1.00 12.28 89 VAL A C 1
ATOM 1291 O O . VAL A 1 89 ? -2.531 -17.742 22.013 1.00 13.00 89 VAL A O 1
ATOM 1304 N N A MET A 1 90 ? -4.365 -18.998 21.668 0.55 12.03 90 MET A N 1
ATOM 1305 N N B MET A 1 90 ? -4.379 -18.987 21.692 0.45 18.19 90 MET A N 1
ATOM 1306 C CA A MET A 1 90 ? -4.007 -20.027 22.638 0.55 14.95 90 MET A CA 1
ATOM 1307 C CA B MET A 1 90 ? -4.011 -20.019 22.657 0.45 15.11 90 MET A CA 1
ATOM 1308 C C A MET A 1 90 ? -3.553 -21.312 21.950 0.55 15.63 90 MET A C 1
ATOM 1309 C C B MET A 1 90 ? -3.606 -21.323 21.959 0.45 15.33 90 MET A C 1
ATOM 1310 O O A MET A 1 90 ? -3.484 -21.374 20.719 0.55 12.46 90 MET A O 1
ATOM 1311 O O B MET A 1 90 ? -3.618 -21.408 20.728 0.45 12.68 90 MET A O 1
ATOM 1338 N N . GLY A 1 91 ? -3.228 -22.324 22.753 1.00 14.02 91 GLY A N 1
ATOM 1339 C CA . GLY A 1 91 ? -2.874 -23.648 22.239 1.00 11.73 91 GLY A CA 1
ATOM 1340 C C . GLY A 1 91 ? -1.375 -23.894 22.066 1.00 12.06 91 GLY A C 1
ATOM 1341 O O . GLY A 1 91 ? -0.617 -22.991 21.726 1.00 12.28 91 GLY A O 1
ATOM 1345 N N . ASP A 1 92 ? -0.943 -25.131 22.306 1.00 16.34 92 ASP A N 1
ATOM 1346 C CA . ASP A 1 92 ? 0.475 -25.493 22.221 1.00 13.44 92 ASP A CA 1
ATOM 1347 C C . ASP A 1 92 ? 0.580 -27.015 22.155 1.00 14.90 92 ASP A C 1
ATOM 1348 O O . ASP A 1 92 ? -0.442 -27.692 22.030 1.00 13.02 92 ASP A O 1
ATOM 1357 N N . THR A 1 93 ? 1.791 -27.560 22.246 1.00 15.18 93 THR A N 1
ATOM 1358 C CA . THR A 1 93 ? 1.961 -29.000 22.167 1.00 14.49 93 THR A CA 1
ATOM 1359 C C . THR A 1 93 ? 1.272 -29.698 23.323 1.00 12.98 93 THR A C 1
ATOM 1360 O O . THR A 1 93 ? 0.855 -30.830 23.177 1.00 15.34 93 THR A O 1
ATOM 1371 N N . GLY A 1 94 ? 1.139 -29.016 24.460 1.00 12.97 94 GLY A N 1
ATOM 1372 C CA . GLY A 1 94 ? 0.485 -29.600 25.622 1.00 13.01 94 GLY A CA 1
ATOM 1373 C C . GLY A 1 94 ? -1.035 -29.658 25.494 1.00 12.51 94 GLY A C 1
ATOM 1374 O O . GLY A 1 94 ? -1.656 -30.689 25.805 1.00 12.38 94 GLY A O 1
ATOM 1378 N N . THR A 1 95 ? -1.648 -28.569 25.043 1.00 12.26 95 THR A N 1
ATOM 1379 C CA . THR A 1 95 ? -3.114 -28.531 25.002 1.00 11.86 95 THR A CA 1
ATOM 1380 C C . THR A 1 95 ? -3.697 -29.560 24.030 1.00 11.45 95 THR A C 1
ATOM 1381 O O . THR A 1 95 ? -4.789 -30.101 24.280 1.00 14.00 95 THR A O 1
ATOM 1392 N N . HIS A 1 96 ? -2.990 -29.821 22.923 1.00 11.41 96 HIS A N 1
ATOM 1393 C CA . HIS A 1 96 ? -3.475 -30.746 21.894 1.00 11.06 96 HIS A CA 1
ATOM 1394 C C . HIS A 1 96 ? -2.780 -32.111 21.895 1.00 11.56 96 HIS A C 1
ATOM 1395 O O . HIS A 1 96 ? -3.006 -32.922 20.995 1.00 11.02 96 HIS A O 1
ATOM 1410 N N . ASP A 1 97 ? -1.954 -32.355 22.915 1.00 11.91 97 ASP A N 1
ATOM 1411 C CA . ASP A 1 97 ? -1.141 -33.568 23.027 1.00 17.18 97 ASP A CA 1
ATOM 1412 C C . ASP A 1 97 ? -1.923 -34.873 22.845 1.00 14.49 97 ASP A C 1
ATOM 1413 O O . ASP A 1 97 ? -1.596 -35.672 21.977 1.00 13.26 97 ASP A O 1
ATOM 1422 N N . ARG A 1 98 ? -2.948 -35.100 23.660 1.00 13.98 98 ARG A N 1
ATOM 1423 C CA . ARG A 1 98 ? -3.715 -36.352 23.563 1.00 14.22 98 ARG A CA 1
ATOM 1424 C C . ARG A 1 98 ? -4.331 -36.530 22.169 1.00 11.43 98 ARG A C 1
ATOM 1425 O O . ARG A 1 98 ? -4.258 -37.610 21.571 1.00 12.09 98 ARG A O 1
ATOM 1446 N N . LEU A 1 99 ? -4.947 -35.474 21.659 1.00 10.64 99 LEU A N 1
ATOM 1447 C CA . LEU A 1 99 ? -5.580 -35.556 20.357 1.00 10.26 99 LEU A CA 1
ATOM 1448 C C . LEU A 1 99 ? -4.591 -35.943 19.273 1.00 10.38 99 LEU A C 1
ATOM 1449 O O . LEU A 1 99 ? -4.862 -36.862 18.505 1.00 10.24 99 LEU A O 1
ATOM 1465 N N . VAL A 1 100 ? -3.439 -35.284 19.202 1.00 10.69 100 VAL A N 1
ATOM 1466 C CA . VAL A 1 100 ? -2.559 -35.566 18.074 1.00 11.57 100 VAL A CA 1
ATOM 1467 C C . VAL A 1 100 ? -1.838 -36.890 18.270 1.00 11.38 100 VAL A C 1
ATOM 1468 O O . VAL A 1 100 ? -1.489 -37.541 17.291 1.00 11.16 100 VAL A O 1
ATOM 1481 N N . ARG A 1 101 ? -1.667 -37.329 19.514 1.00 11.72 101 ARG A N 1
ATOM 1482 C CA . ARG A 1 101 ? -1.190 -38.690 19.747 1.00 12.00 101 ARG A CA 1
ATOM 1483 C C . ARG A 1 101 ? -2.195 -39.711 19.233 1.00 12.90 101 ARG A C 1
ATOM 1484 O O . ARG A 1 101 ? -1.802 -40.702 18.628 1.00 11.82 101 ARG A O 1
ATOM 1505 N N . GLU A 1 102 ? -3.485 -39.492 19.499 1.00 11.17 102 GLU A N 1
ATOM 1506 C CA . GLU A 1 102 ? -4.530 -40.387 18.977 1.00 10.86 102 GLU A CA 1
ATOM 1507 C C . GLU A 1 102 ? -4.505 -40.468 17.448 1.00 13.31 102 GLU A C 1
ATOM 1508 O O . GLU A 1 102 ? -4.623 -41.546 16.869 1.00 10.70 102 GLU A O 1
ATOM 1520 N N . LEU A 1 103 ? -4.346 -39.327 16.788 1.00 10.57 103 LEU A N 1
ATOM 1521 C CA . LEU A 1 103 ? -4.304 -39.316 15.341 1.00 11.92 103 LEU A CA 1
ATOM 1522 C C . LEU A 1 103 ? -3.080 -40.068 14.824 1.00 10.85 103 LEU A C 1
ATOM 1523 O O . LEU A 1 103 ? -3.199 -40.892 13.924 1.00 10.95 103 LEU A O 1
ATOM 1539 N N . SER A 1 104 ? -1.918 -39.808 15.410 1.00 11.01 104 SER A N 1
ATOM 1540 C CA . SER A 1 104 ? -0.691 -40.479 14.977 1.00 11.45 104 SER A CA 1
ATOM 1541 C C . SER A 1 104 ? -0.829 -41.998 15.103 1.00 14.35 104 SER A C 1
ATOM 1542 O O . SER A 1 104 ? -0.531 -42.737 14.172 1.00 11.71 104 SER A O 1
ATOM 1550 N N . VAL A 1 105 ? -1.287 -42.467 16.259 1.00 11.55 105 VAL A N 1
ATOM 1551 C CA . VAL A 1 105 ? -1.330 -43.904 16.490 1.00 11.74 105 VAL A CA 1
ATOM 1552 C C . VAL A 1 105 ? -2.441 -44.563 15.674 1.00 12.95 105 VAL A C 1
ATOM 1553 O O . VAL A 1 105 ? -2.237 -45.634 15.118 1.00 11.56 105 VAL A O 1
ATOM 1566 N N . ARG A 1 106 ? -3.607 -43.927 15.584 1.00 15.44 106 ARG A N 1
ATOM 1567 C CA . ARG A 1 106 ? -4.720 -44.503 14.829 1.00 11.56 106 ARG A CA 1
ATOM 1568 C C . ARG A 1 106 ? -4.467 -44.524 13.322 1.00 12.18 106 ARG A C 1
ATOM 1569 O O . ARG A 1 106 ? -4.849 -45.480 12.641 1.00 12.21 106 ARG A O 1
ATOM 1590 N N . ALA A 1 107 ? -3.825 -43.476 12.815 1.00 10.64 107 ALA A N 1
ATOM 1591 C CA . ALA A 1 107 ? -3.462 -43.385 11.396 1.00 11.90 107 ALA A CA 1
ATOM 1592 C C . ALA A 1 107 ? -2.214 -44.187 11.072 1.00 15.34 107 ALA A C 1
ATOM 1593 O O . ALA A 1 107 ? -1.930 -44.442 9.909 1.00 15.83 107 ALA A O 1
ATOM 1600 N N . ASN A 1 108 ? -1.496 -44.594 12.112 1.00 16.10 108 ASN A N 1
ATOM 1601 C CA . ASN A 1 108 ? -0.161 -45.166 11.986 1.00 13.40 108 ASN A CA 1
ATOM 1602 C C . ASN A 1 108 ? 0.717 -44.313 11.073 1.00 13.93 108 ASN A C 1
ATOM 1603 O O . ASN A 1 108 ? 1.242 -44.775 10.069 1.00 13.98 108 ASN A O 1
ATOM 1614 N N . ALA A 1 109 ? 0.868 -43.053 11.462 1.00 14.00 109 ALA A N 1
ATOM 1615 C CA . ALA A 1 109 ? 1.580 -42.059 10.676 1.00 12.68 109 ALA A CA 1
ATOM 1616 C C . ALA A 1 109 ? 2.453 -41.215 11.583 1.00 14.43 109 ALA A C 1
ATOM 1617 O O . ALA A 1 109 ? 2.132 -41.026 12.752 1.00 14.91 109 ALA A O 1
ATOM 1624 N N . ALA A 1 110 ? 3.543 -40.691 11.036 1.00 12.93 110 ALA A N 1
ATOM 1625 C CA . ALA A 1 110 ? 4.255 -39.610 11.693 1.00 13.10 110 ALA A CA 1
ATOM 1626 C C . ALA A 1 110 ? 3.329 -38.395 11.682 1.00 12.60 110 ALA A C 1
ATOM 1627 O O . ALA A 1 110 ? 2.485 -38.265 10.790 1.00 12.26 110 ALA A O 1
ATOM 1634 N N . LEU A 1 111 ? 3.453 -37.522 12.674 1.00 12.60 111 LEU A N 1
ATOM 1635 C CA . LEU A 1 111 ? 2.634 -36.309 12.716 1.00 12.19 111 LEU A CA 1
ATOM 1636 C C . LEU A 1 111 ? 3.530 -35.140 13.075 1.00 12.47 111 LEU A C 1
ATOM 1637 O O . LEU A 1 111 ? 4.272 -35.190 14.059 1.00 12.81 111 LEU A O 1
ATOM 1653 N N . VAL A 1 112 ? 3.498 -34.115 12.224 1.00 12.38 112 VAL A N 1
ATOM 1654 C CA . VAL A 1 112 ? 4.304 -32.908 12.383 1.00 12.63 112 VAL A CA 1
ATOM 1655 C C . VAL A 1 112 ? 3.390 -31.776 12.843 1.00 14.24 112 VAL A C 1
ATOM 1656 O O . VAL A 1 112 ? 2.574 -31.258 12.079 1.00 11.94 112 VAL A O 1
ATOM 1669 N N . PHE A 1 113 ? 3.517 -31.453 14.122 1.00 12.37 113 PHE A N 1
ATOM 1670 C CA . PHE A 1 113 ? 2.695 -30.462 14.803 1.00 12.11 113 PHE A CA 1
ATOM 1671 C C . PHE A 1 113 ? 3.327 -29.089 14.642 1.00 12.32 113 PHE A C 1
ATOM 1672 O O . PHE A 1 113 ? 4.418 -28.855 15.156 1.00 12.75 113 PHE A O 1
ATOM 1689 N N . VAL A 1 114 ? 2.667 -28.179 13.929 1.00 12.06 114 VAL A N 1
ATOM 1690 C CA . VAL A 1 114 ? 3.224 -26.839 13.748 1.00 12.27 114 VAL A CA 1
ATOM 1691 C C . VAL A 1 114 ? 2.933 -25.940 14.943 1.00 15.71 114 VAL A C 1
ATOM 1692 O O . VAL A 1 114 ? 1.781 -25.551 15.195 1.00 11.94 114 VAL A O 1
ATOM 1705 N N . ASP A 1 115 ? 3.986 -25.571 15.656 1.00 17.68 115 ASP A N 1
ATOM 1706 C CA . ASP A 1 115 ? 3.850 -24.686 16.794 1.00 13.82 115 ASP A CA 1
ATOM 1707 C C . ASP A 1 115 ? 3.966 -23.253 16.294 1.00 13.90 115 ASP A C 1
ATOM 1708 O O . ASP A 1 115 ? 4.942 -22.560 16.578 1.00 14.76 115 ASP A O 1
ATOM 1717 N N . TYR A 1 116 ? 2.967 -22.827 15.528 1.00 12.52 116 TYR A N 1
ATOM 1718 C CA . TYR A 1 116 ? 3.012 -21.540 14.850 1.00 12.59 116 TYR A CA 1
ATOM 1719 C C . TYR A 1 116 ? 3.002 -20.360 15.831 1.00 12.78 116 TYR A C 1
ATOM 1720 O O . TYR A 1 116 ? 2.603 -20.509 16.999 1.00 12.76 116 TYR A O 1
ATOM 1738 N N . GLU A 1 117 ? 3.422 -19.194 15.341 1.00 13.00 117 GLU A N 1
ATOM 1739 C CA . GLU A 1 117 ? 3.424 -17.972 16.132 1.00 13.21 117 GLU A CA 1
ATOM 1740 C C . GLU A 1 117 ? 1.976 -17.553 16.344 1.00 12.86 117 GLU A C 1
ATOM 1741 O O . GLU A 1 117 ? 1.222 -17.415 15.371 1.00 12.58 117 GLU A O 1
ATOM 1753 N N . ARG A 1 118 ? 1.595 -17.365 17.608 1.00 14.47 118 ARG A N 1
ATOM 1754 C CA . ARG A 1 118 ? 0.207 -17.067 17.961 1.00 13.90 118 ARG A CA 1
ATOM 1755 C C . ARG A 1 118 ? -0.106 -15.575 17.981 1.00 12.95 118 ARG A C 1
ATOM 1756 O O . ARG A 1 118 ? 0.793 -14.717 18.052 1.00 13.36 118 ARG A O 1
ATOM 1777 N N . SER A 1 119 ? -1.396 -15.284 17.883 1.00 12.51 119 SER A N 1
ATOM 1778 C CA . SER A 1 119 ? -1.913 -13.927 17.936 1.00 12.66 119 SER A CA 1
ATOM 1779 C C . SER A 1 119 ? -2.180 -13.476 19.370 1.00 12.88 119 SER A C 1
ATOM 1780 O O . SER A 1 119 ? -2.357 -14.310 20.253 1.00 12.81 119 SER A O 1
ATOM 1788 N N . PRO A 1 120 ? -2.211 -12.151 19.616 1.00 16.13 120 PRO A N 1
ATOM 1789 C CA . PRO A 1 120 ? -2.057 -11.049 18.660 1.00 13.57 120 PRO A CA 1
ATOM 1790 C C . PRO A 1 120 ? -0.612 -10.690 18.310 1.00 13.91 120 PRO A C 1
ATOM 1791 O O . PRO A 1 120 ? -0.431 -9.862 17.425 1.00 15.60 120 PRO A O 1
ATOM 1802 N N . GLU A 1 121 ? 0.380 -11.284 18.970 1.00 14.62 121 GLU A N 1
ATOM 1803 C CA . GLU A 1 121 ? 1.769 -10.901 18.715 1.00 15.01 121 GLU A CA 1
ATOM 1804 C C . GLU A 1 121 ? 2.156 -11.107 17.250 1.00 18.55 121 GLU A C 1
ATOM 1805 O O . GLU A 1 121 ? 2.865 -10.275 16.662 1.00 15.57 121 GLU A O 1
ATOM 1817 N N . ALA A 1 122 ? 1.723 -12.230 16.685 1.00 13.71 122 ALA A N 1
ATOM 1818 C CA . ALA A 1 122 ? 1.732 -12.467 15.237 1.00 13.76 122 ALA A CA 1
ATOM 1819 C C . ALA A 1 122 ? 0.317 -12.377 14.706 1.00 15.24 122 ALA A C 1
ATOM 1820 O O . ALA A 1 122 ? -0.595 -13.005 15.233 1.00 16.98 122 ALA A O 1
ATOM 1827 N N . ARG A 1 123 ? 0.132 -11.593 13.662 1.00 14.57 123 ARG A N 1
ATOM 1828 C CA . ARG A 1 123 ? -1.168 -11.500 13.036 1.00 18.90 123 ARG A CA 1
ATOM 1829 C C . ARG A 1 123 ? -1.146 -12.166 11.663 1.00 14.88 123 ARG A C 1
ATOM 1830 O O . ARG A 1 123 ? -0.102 -12.581 11.180 1.00 13.34 123 ARG A O 1
ATOM 1851 N N . TYR A 1 124 ? -2.326 -12.347 11.091 1.00 12.42 124 TYR A N 1
ATOM 1852 C CA . TYR A 1 124 ? -2.468 -12.819 9.723 1.00 12.29 124 TYR A CA 1
ATOM 1853 C C . TYR A 1 124 ? -1.506 -12.041 8.814 1.00 12.72 124 TYR A C 1
ATOM 1854 O O . TYR A 1 124 ? -1.378 -10.827 8.955 1.00 12.94 124 TYR A O 1
ATOM 1872 N N . PRO A 1 125 ? -0.814 -12.728 7.875 1.00 12.69 125 PRO A N 1
ATOM 1873 C CA . PRO A 1 125 ? -0.821 -14.142 7.479 1.00 12.44 125 PRO A CA 1
ATOM 1874 C C . PRO A 1 125 ? 0.363 -14.985 7.978 1.00 12.55 125 PRO A C 1
ATOM 1875 O O . PRO A 1 125 ? 0.738 -15.954 7.309 1.00 12.52 125 PRO A O 1
ATOM 1886 N N . VAL A 1 126 ? 0.951 -14.632 9.111 1.00 12.94 126 VAL A N 1
ATOM 1887 C CA . VAL A 1 126 ? 2.193 -15.286 9.520 1.00 13.16 126 VAL A CA 1
ATOM 1888 C C . VAL A 1 126 ? 1.948 -16.781 9.683 1.00 12.87 126 VAL A C 1
ATOM 1889 O O . VAL A 1 126 ? 2.651 -17.591 9.073 1.00 14.23 126 VAL A O 1
ATOM 1902 N N . ALA A 1 127 ? 0.925 -17.150 10.443 1.00 12.33 127 ALA A N 1
ATOM 1903 C CA . ALA A 1 127 ? 0.715 -18.553 10.793 1.00 12.08 127 ALA A CA 1
ATOM 1904 C C . ALA A 1 127 ? 0.393 -19.412 9.583 1.00 11.88 127 ALA A C 1
ATOM 1905 O O . ALA A 1 127 ? 0.923 -20.525 9.447 1.00 11.90 127 ALA A O 1
ATOM 1912 N N . ILE A 1 128 ? -0.462 -18.926 8.690 1.00 11.74 128 ILE A N 1
ATOM 1913 C CA . ILE A 1 128 ? -0.784 -19.743 7.522 1.00 11.59 128 ILE A CA 1
ATOM 1914 C C . ILE A 1 128 ? 0.449 -19.926 6.625 1.00 11.94 128 ILE A C 1
ATOM 1915 O O . ILE A 1 128 ? 0.640 -21.004 6.061 1.00 11.91 128 ILE A O 1
ATOM 1931 N N . GLU A 1 129 ? 1.325 -18.927 6.546 1.00 12.73 129 GLU A N 1
ATOM 1932 C CA . GLU A 1 129 ? 2.540 -19.067 5.752 1.00 13.12 129 GLU A CA 1
ATOM 1933 C C . GLU A 1 129 ? 3.543 -20.005 6.420 1.00 13.28 129 GLU A C 1
ATOM 1934 O O . GLU A 1 129 ? 4.236 -20.768 5.724 1.00 13.48 129 GLU A O 1
ATOM 1946 N N . GLN A 1 130 ? 3.626 -19.961 7.751 1.00 12.82 130 GLN A N 1
ATOM 1947 C CA . GLN A 1 130 ? 4.403 -20.971 8.487 1.00 12.95 130 GLN A CA 1
ATOM 1948 C C . GLN A 1 130 ? 3.838 -22.363 8.224 1.00 12.66 130 GLN A C 1
ATOM 1949 O O . GLN A 1 130 ? 4.573 -23.300 7.920 1.00 12.85 130 GLN A O 1
ATOM 1963 N N . ASP A 1 131 ? 2.517 -22.487 8.359 1.00 12.22 131 ASP A N 1
ATOM 1964 C CA . ASP A 1 131 ? 1.834 -23.739 8.105 1.00 11.92 131 ASP A CA 1
ATOM 1965 C C . ASP A 1 131 ? 2.140 -24.285 6.718 1.00 12.04 131 ASP A C 1
ATOM 1966 O O . ASP A 1 131 ? 2.498 -25.458 6.580 1.00 12.10 131 ASP A O 1
ATOM 1975 N N . TYR A 1 132 ? 1.955 -23.451 5.689 1.00 13.23 132 TYR A N 1
ATOM 1976 C CA . TYR A 1 132 ? 2.257 -23.873 4.324 1.00 12.28 132 TYR A CA 1
ATOM 1977 C C . TYR A 1 132 ? 3.752 -24.251 4.180 1.00 12.76 132 TYR A C 1
ATOM 1978 O O . TYR A 1 132 ? 4.098 -25.271 3.569 1.00 13.62 132 TYR A O 1
ATOM 1996 N N . ALA A 1 133 ? 4.636 -23.433 4.738 1.00 13.06 133 ALA A N 1
ATOM 1997 C CA . ALA A 1 133 ? 6.075 -23.682 4.609 1.00 13.57 133 ALA A CA 1
ATOM 1998 C C . ALA A 1 133 ? 6.491 -25.016 5.244 1.00 13.62 133 ALA A C 1
ATOM 1999 O O . ALA A 1 133 ? 7.347 -25.721 4.697 1.00 13.98 133 ALA A O 1
ATOM 2006 N N . VAL A 1 134 ? 5.898 -25.375 6.382 1.00 13.31 134 VAL A N 1
ATOM 2007 C CA . VAL A 1 134 ? 6.255 -26.629 7.048 1.00 13.37 134 VAL A CA 1
ATOM 2008 C C . VAL A 1 134 ? 5.721 -27.802 6.227 1.00 13.20 134 VAL A C 1
ATOM 2009 O O . VAL A 1 134 ? 6.392 -28.825 6.099 1.00 13.47 134 VAL A O 1
ATOM 2022 N N . THR A 1 135 ? 4.537 -27.645 5.640 1.00 12.80 135 THR A N 1
ATOM 2023 C CA . THR A 1 135 ? 3.963 -28.705 4.830 1.00 12.65 135 THR A CA 1
ATOM 2024 C C . THR A 1 135 ? 4.851 -28.977 3.621 1.00 13.09 135 THR A C 1
ATOM 2025 O O . THR A 1 135 ? 5.159 -30.122 3.323 1.00 13.25 135 THR A O 1
ATOM 2036 N N . LYS A 1 136 ? 5.278 -27.914 2.946 1.00 13.67 136 LYS A N 1
ATOM 2037 C CA . LYS A 1 136 ? 6.235 -27.999 1.848 1.00 16.45 136 LYS A CA 1
ATOM 2038 C C . LYS A 1 136 ? 7.574 -28.608 2.311 1.00 14.65 136 LYS A C 1
ATOM 2039 O O . LYS A 1 136 ? 8.145 -29.472 1.630 1.00 14.99 136 LYS A O 1
ATOM 2058 N N . TYR A 1 137 ? 8.068 -28.165 3.466 1.00 14.53 137 TYR A N 1
ATOM 2059 C CA . TYR A 1 137 ? 9.325 -28.682 3.997 1.00 15.02 137 TYR A CA 1
ATOM 2060 C C . TYR A 1 137 ? 9.243 -30.193 4.199 1.00 15.00 137 TYR A C 1
ATOM 2061 O O . TYR A 1 137 ? 10.135 -30.939 3.782 1.00 15.47 137 TYR A O 1
ATOM 2079 N N . VAL A 1 138 ? 8.167 -30.657 4.824 1.00 14.33 138 VAL A N 1
ATOM 2080 C CA . VAL A 1 138 ? 8.009 -32.082 5.049 1.00 14.30 138 VAL A CA 1
ATOM 2081 C C . VAL A 1 138 ? 8.058 -32.842 3.716 1.00 14.92 138 VAL A C 1
ATOM 2082 O O . VAL A 1 138 ? 8.755 -33.851 3.600 1.00 14.88 138 VAL A O 1
ATOM 2095 N N . ALA A 1 139 ? 7.368 -32.327 2.700 1.00 15.21 139 ALA A N 1
ATOM 2096 C CA . ALA A 1 139 ? 7.309 -32.998 1.412 1.00 16.93 139 ALA A CA 1
ATOM 2097 C C . ALA A 1 139 ? 8.691 -33.043 0.763 1.00 16.08 139 ALA A C 1
ATOM 2098 O O . ALA A 1 139 ? 9.016 -33.986 0.036 1.00 19.94 139 ALA A O 1
ATOM 2105 N N . GLU A 1 140 ? 9.524 -32.044 1.054 1.00 19.45 140 GLU A N 1
ATOM 2106 C CA . GLU A 1 140 ? 10.827 -31.915 0.396 1.00 19.44 140 GLU A CA 1
ATOM 2107 C C . GLU A 1 140 ? 12.021 -32.416 1.223 1.00 19.34 140 GLU A C 1
ATOM 2108 O O . GLU A 1 140 ? 13.164 -32.341 0.771 1.00 19.97 140 GLU A O 1
ATOM 2120 N N . HIS A 1 141 ? 11.757 -32.934 2.419 1.00 18.74 141 HIS A N 1
ATOM 2121 C CA . HIS A 1 141 ? 12.817 -33.440 3.288 1.00 19.09 141 HIS A CA 1
ATOM 2122 C C . HIS A 1 141 ? 12.426 -34.786 3.869 1.00 17.76 141 HIS A C 1
ATOM 2123 O O . HIS A 1 141 ? 12.677 -35.079 5.035 1.00 22.91 141 HIS A O 1
ATOM 2138 N N . SER A 1 142 ? 11.860 -35.632 3.021 1.00 18.53 142 SER A N 1
ATOM 2139 C CA . SER A 1 142 ? 11.284 -36.881 3.487 1.00 22.38 142 SER A CA 1
ATOM 2140 C C . SER A 1 142 ? 12.334 -37.910 3.902 1.00 21.67 142 SER A C 1
ATOM 2141 O O . SER A 1 142 ? 12.061 -38.748 4.758 1.00 21.14 142 SER A O 1
ATOM 2149 N N . GLU A 1 143 ? 13.530 -37.873 3.314 1.00 23.16 143 GLU A N 1
ATOM 2150 C CA . GLU A 1 143 ? 14.529 -38.861 3.701 1.00 24.07 143 GLU A CA 1
ATOM 2151 C C . GLU A 1 143 ? 14.995 -38.553 5.124 1.00 26.13 143 GLU A C 1
ATOM 2152 O O . GLU A 1 143 ? 15.148 -39.460 5.945 1.00 28.84 143 GLU A O 1
ATOM 2164 N N . GLN A 1 144 ? 15.202 -37.274 5.420 1.00 18.80 144 GLN A N 1
ATOM 2165 C CA . GLN A 1 144 ? 15.624 -36.854 6.753 1.00 32.98 144 GLN A CA 1
ATOM 2166 C C . GLN A 1 144 ? 14.563 -37.106 7.843 1.00 26.49 144 GLN A C 1
ATOM 2167 O O . GLN A 1 144 ? 14.894 -37.409 8.991 1.00 20.95 144 GLN A O 1
ATOM 2181 N N . LEU A 1 145 ? 13.289 -36.980 7.491 1.00 18.48 145 LEU A N 1
ATOM 2182 C CA . LEU A 1 145 ? 12.209 -37.191 8.450 1.00 19.21 145 LEU A CA 1
ATOM 2183 C C . LEU A 1 145 ? 11.734 -38.640 8.452 1.00 19.62 145 LEU A C 1
ATOM 2184 O O . LEU A 1 145 ? 10.896 -39.035 9.275 1.00 17.45 145 LEU A O 1
ATOM 2200 N N . ASN A 1 146 ? 12.268 -39.418 7.520 1.00 17.88 146 ASN A N 1
ATOM 2201 C CA . ASN A 1 146 ? 11.885 -40.817 7.363 1.00 20.33 146 ASN A CA 1
ATOM 2202 C C . ASN A 1 146 ? 10.391 -40.966 7.146 1.00 17.16 146 ASN A C 1
ATOM 2203 O O . ASN A 1 146 ? 9.739 -41.789 7.785 1.00 16.93 146 ASN A O 1
ATOM 2214 N N . VAL A 1 147 ? 9.846 -40.167 6.233 1.00 15.84 147 VAL A N 1
ATOM 2215 C CA . VAL A 1 147 ? 8.443 -40.284 5.871 1.00 15.20 147 VAL A CA 1
ATOM 2216 C C . VAL A 1 147 ? 8.300 -40.464 4.365 1.00 15.29 147 VAL A C 1
ATOM 2217 O O . VAL A 1 147 ? 9.255 -40.281 3.608 1.00 15.80 147 VAL A O 1
ATOM 2230 N N . ASP A 1 148 ? 7.097 -40.835 3.962 1.00 15.91 148 ASP A N 1
ATOM 2231 C CA . ASP A 1 148 ? 6.749 -41.026 2.566 1.00 20.28 148 ASP A CA 1
ATOM 2232 C C . ASP A 1 148 ? 5.963 -39.804 2.098 1.00 17.38 148 ASP A C 1
ATOM 2233 O O . ASP A 1 148 ? 4.794 -39.664 2.449 1.00 16.06 148 ASP A O 1
ATOM 2242 N N . PRO A 1 149 ? 6.595 -38.936 1.290 1.00 15.58 149 PRO A N 1
ATOM 2243 C CA . PRO A 1 149 ? 5.970 -37.669 0.901 1.00 16.04 149 PRO A CA 1
ATOM 2244 C C . PRO A 1 149 ? 4.797 -37.855 -0.061 1.00 15.93 149 PRO A C 1
ATOM 2245 O O . PRO A 1 149 ? 4.052 -36.906 -0.277 1.00 20.64 149 PRO A O 1
ATOM 2256 N N . THR A 1 150 ? 4.612 -39.052 -0.610 1.00 15.03 150 THR A N 1
ATOM 2257 C CA . THR A 1 150 ? 3.480 -39.290 -1.505 1.00 16.74 150 THR A CA 1
ATOM 2258 C C . THR A 1 150 ? 2.229 -39.652 -0.701 1.00 18.87 150 THR A C 1
ATOM 2259 O O . THR A 1 150 ? 1.160 -39.842 -1.270 1.00 18.00 150 THR A O 1
ATOM 2270 N N . ARG A 1 151 ? 2.374 -39.746 0.619 1.00 13.66 151 ARG A N 1
ATOM 2271 C CA . ARG A 1 151 ? 1.257 -40.018 1.504 1.00 12.62 151 ARG A CA 1
ATOM 2272 C C . ARG A 1 151 ? 1.284 -39.003 2.642 1.00 18.70 151 ARG A C 1
ATOM 2273 O O . ARG A 1 151 ? 1.550 -39.327 3.800 1.00 12.41 151 ARG A O 1
ATOM 2294 N N . LEU A 1 152 ? 1.005 -37.760 2.271 1.00 12.21 152 LEU A N 1
ATOM 2295 C CA . LEU A 1 152 ? 1.013 -36.635 3.179 1.00 14.70 152 LEU A CA 1
ATOM 2296 C C . LEU A 1 152 ? -0.414 -36.116 3.315 1.00 16.50 152 LEU A C 1
ATOM 2297 O O . LEU A 1 152 ? -1.070 -35.784 2.318 1.00 13.78 152 LEU A O 1
ATOM 2313 N N . ALA A 1 153 ? -0.903 -36.085 4.548 1.00 11.20 153 ALA A N 1
ATOM 2314 C CA . ALA A 1 153 ? -2.200 -35.501 4.836 1.00 10.74 153 ALA A CA 1
ATOM 2315 C C . ALA A 1 153 ? -2.029 -34.263 5.683 1.00 10.68 153 ALA A C 1
ATOM 2316 O O . ALA A 1 153 ? -0.978 -34.065 6.313 1.00 10.95 153 ALA A O 1
ATOM 2323 N N . ILE A 1 154 ? -3.057 -33.420 5.685 1.00 10.36 154 ILE A N 1
ATOM 2324 C CA . ILE A 1 154 ? -3.102 -32.281 6.586 1.00 10.28 154 ILE A CA 1
ATOM 2325 C C . ILE A 1 154 ? -4.385 -32.332 7.414 1.00 9.89 154 ILE A C 1
ATOM 2326 O O . ILE A 1 154 ? -5.404 -32.905 7.004 1.00 9.65 154 ILE A O 1
ATOM 2342 N N . ALA A 1 155 ? -4.322 -31.748 8.606 1.00 9.86 155 ALA A N 1
ATOM 2343 C CA . ALA A 1 155 ? -5.435 -31.814 9.536 1.00 9.56 155 ALA A CA 1
ATOM 2344 C C . ALA A 1 155 ? -5.344 -30.709 10.571 1.00 9.60 155 ALA A C 1
ATOM 2345 O O . ALA A 1 155 ? -4.258 -30.188 10.871 1.00 9.87 155 ALA A O 1
ATOM 2352 N N . GLY A 1 156 ? -6.497 -30.332 11.101 1.00 9.35 156 GLY A N 1
ATOM 2353 C CA . GLY A 1 156 ? -6.544 -29.289 12.094 1.00 9.39 156 GLY A CA 1
ATOM 2354 C C . GLY A 1 156 ? -7.926 -29.145 12.706 1.00 11.03 156 GLY A C 1
ATOM 2355 O O . GLY A 1 156 ? -8.928 -29.572 12.131 1.00 8.91 156 GLY A O 1
ATOM 2359 N N . ASP A 1 157 ? -7.961 -28.510 13.869 1.00 9.22 157 ASP A N 1
ATOM 2360 C CA . ASP A 1 157 ? -9.188 -28.299 14.635 1.00 9.05 157 ASP A CA 1
ATOM 2361 C C . ASP A 1 157 ? -9.482 -26.802 14.821 1.00 11.63 157 ASP A C 1
ATOM 2362 O O . ASP A 1 157 ? -8.586 -26.021 15.125 1.00 9.37 157 ASP A O 1
ATOM 2371 N N . SER A 1 158 ? -10.738 -26.396 14.608 1.00 12.18 158 SER A N 1
ATOM 2372 C CA . SER A 1 158 ? -11.188 -25.023 14.900 1.00 9.11 158 SER A CA 1
ATOM 2373 C C . SER A 1 158 ? -10.448 -23.981 14.030 1.00 9.27 158 SER A C 1
ATOM 2374 O O . SER A 1 158 ? -10.524 -24.071 12.822 1.00 9.20 158 SER A O 1
ATOM 2382 N N . VAL A 1 159 ? -9.722 -23.015 14.598 1.00 10.15 159 VAL A N 1
ATOM 2383 C CA . VAL A 1 159 ? -8.959 -22.103 13.725 1.00 9.72 159 VAL A CA 1
ATOM 2384 C C . VAL A 1 159 ? -7.908 -22.918 12.940 1.00 9.75 159 VAL A C 1
ATOM 2385 O O . VAL A 1 159 ? -7.435 -22.504 11.883 1.00 9.84 159 VAL A O 1
ATOM 2398 N N . GLY A 1 160 ? -7.542 -24.075 13.472 1.00 9.65 160 GLY A N 1
ATOM 2399 C CA . GLY A 1 160 ? -6.605 -24.964 12.804 1.00 9.71 160 GLY A CA 1
ATOM 2400 C C . GLY A 1 160 ? -7.256 -25.620 11.601 1.00 9.49 160 GLY A C 1
ATOM 2401 O O . GLY A 1 160 ? -6.575 -26.035 10.668 1.00 9.58 160 GLY A O 1
ATOM 2405 N N . GLY A 1 161 ? -8.583 -25.726 11.632 1.00 9.24 161 GLY A N 1
ATOM 2406 C CA . GLY A 1 161 ? -9.343 -26.137 10.455 1.00 9.07 161 GLY A CA 1
ATOM 2407 C C . GLY A 1 161 ? -9.378 -25.058 9.384 1.00 9.18 161 GLY A C 1
ATOM 2408 O O . GLY A 1 161 ? -9.316 -25.358 8.183 1.00 9.19 161 GLY A O 1
ATOM 2412 N N . ASN A 1 162 ? -9.462 -23.799 9.813 1.00 9.30 162 ASN A N 1
ATOM 2413 C CA . ASN A 1 162 ? -9.219 -22.676 8.922 1.00 9.49 162 ASN A CA 1
ATOM 2414 C C . ASN A 1 162 ? -7.841 -22.820 8.247 1.00 9.71 162 ASN A C 1
ATOM 2415 O O . ASN A 1 162 ? -7.698 -22.677 7.034 1.00 9.80 162 ASN A O 1
ATOM 2426 N N . MET A 1 163 ? -6.827 -23.103 9.044 1.00 9.83 163 MET A N 1
ATOM 2427 C CA . MET A 1 163 ? -5.487 -23.232 8.501 1.00 10.09 163 MET A CA 1
ATOM 2428 C C . MET A 1 163 ? -5.391 -24.392 7.509 1.00 10.03 163 MET A C 1
ATOM 2429 O O . MET A 1 163 ? -4.715 -24.295 6.496 1.00 10.23 163 MET A O 1
ATOM 2443 N N . THR A 1 164 ? -6.077 -25.485 7.795 1.00 9.78 164 THR A N 1
ATOM 2444 C CA . THR A 1 164 ? -6.085 -26.647 6.900 1.00 9.73 164 THR A CA 1
ATOM 2445 C C . THR A 1 164 ? -6.665 -26.273 5.535 1.00 9.73 164 THR A C 1
ATOM 2446 O O . THR A 1 164 ? -6.083 -26.558 4.471 1.00 9.92 164 THR A O 1
ATOM 2457 N N . ALA A 1 165 ? -7.806 -25.598 5.570 1.00 9.57 165 ALA A N 1
ATOM 2458 C CA . ALA A 1 165 ? -8.455 -25.186 4.343 1.00 9.60 165 ALA A CA 1
ATOM 2459 C C . ALA A 1 165 ? -7.559 -24.259 3.516 1.00 9.93 165 ALA A C 1
ATOM 2460 O O . ALA A 1 165 ? -7.477 -24.370 2.277 1.00 10.08 165 ALA A O 1
ATOM 2467 N N . VAL A 1 166 ? -6.882 -23.340 4.194 1.00 10.08 166 VAL A N 1
ATOM 2468 C CA . VAL A 1 166 ? -6.094 -22.338 3.501 1.00 10.41 166 VAL A CA 1
ATOM 2469 C C . VAL A 1 166 ? -4.807 -22.959 2.965 1.00 10.66 166 VAL A C 1
ATOM 2470 O O . VAL A 1 166 ? -4.368 -22.612 1.861 1.00 10.92 166 VAL A O 1
ATOM 2483 N N . VAL A 1 167 ? -4.211 -23.892 3.707 1.00 10.61 167 VAL A N 1
ATOM 2484 C CA . VAL A 1 167 ? -3.025 -24.568 3.182 1.00 10.89 167 VAL A CA 1
ATOM 2485 C C . VAL A 1 167 ? -3.397 -25.362 1.913 1.00 10.89 167 VAL A C 1
ATOM 2486 O O . VAL A 1 167 ? -2.637 -25.368 0.942 1.00 11.21 167 VAL A O 1
ATOM 2499 N N . SER A 1 168 ? -4.560 -26.011 1.903 1.00 11.19 168 SER A N 1
ATOM 2500 C CA . SER A 1 168 ? -5.028 -26.703 0.697 1.00 15.97 168 SER A CA 1
ATOM 2501 C C . SER A 1 168 ? -5.158 -25.716 -0.467 1.00 14.63 168 SER A C 1
ATOM 2502 O O . SER A 1 168 ? -4.738 -25.997 -1.592 1.00 11.71 168 SER A O 1
ATOM 2510 N N . LEU A 1 169 ? -5.726 -24.554 -0.177 1.00 13.28 169 LEU A N 1
ATOM 2511 C CA . LEU A 1 169 ? -5.892 -23.519 -1.179 1.00 11.57 169 LEU A CA 1
ATOM 2512 C C . LEU A 1 169 ? -4.536 -23.020 -1.680 1.00 11.99 169 LEU A C 1
ATOM 2513 O O . LEU A 1 169 ? -4.329 -22.861 -2.888 1.00 12.29 169 LEU A O 1
ATOM 2529 N N . LEU A 1 170 ? -3.595 -22.787 -0.770 1.00 12.54 170 LEU A N 1
ATOM 2530 C CA . LEU A 1 170 ? -2.284 -22.299 -1.188 1.00 14.07 170 LEU A CA 1
ATOM 2531 C C . LEU A 1 170 ? -1.531 -23.358 -2.005 1.00 13.21 170 LEU A C 1
ATOM 2532 O O . LEU A 1 170 ? -0.840 -23.027 -2.976 1.00 14.10 170 LEU A O 1
ATOM 2548 N N . ALA A 1 171 ? -1.669 -24.625 -1.621 1.00 12.13 171 ALA A N 1
ATOM 2549 C CA . ALA A 1 171 ? -0.999 -25.695 -2.339 1.00 12.38 171 ALA A CA 1
ATOM 2550 C C . ALA A 1 171 ? -1.554 -25.810 -3.761 1.00 13.79 171 ALA A C 1
ATOM 2551 O O . ALA A 1 171 ? -0.784 -26.043 -4.710 1.00 15.09 171 ALA A O 1
ATOM 2558 N N . GLN A 1 172 ? -2.867 -25.619 -3.930 1.00 14.91 172 GLN A N 1
ATOM 2559 C CA . GLN A 1 172 ? -3.435 -25.551 -5.283 1.00 15.85 172 GLN A CA 1
ATOM 2560 C C . GLN A 1 172 ? -2.837 -24.406 -6.097 1.00 13.96 172 GLN A C 1
ATOM 2561 O O . GLN A 1 172 ? -2.413 -24.596 -7.248 1.00 17.00 172 GLN A O 1
ATOM 2575 N N . GLU A 1 173 ? -2.774 -23.222 -5.500 1.00 14.86 173 GLU A N 1
ATOM 2576 C CA . GLU A 1 173 ? -2.279 -22.037 -6.200 1.00 21.38 173 GLU A CA 1
ATOM 2577 C C . GLU A 1 173 ? -0.784 -22.101 -6.522 1.00 16.58 173 GLU A C 1
ATOM 2578 O O . GLU A 1 173 ? -0.348 -21.651 -7.582 1.00 19.10 173 GLU A O 1
ATOM 2590 N N . ARG A 1 174 ? -0.011 -22.696 -5.629 1.00 14.11 174 ARG A N 1
ATOM 2591 C CA . ARG A 1 174 ? 1.438 -22.701 -5.757 1.00 14.55 174 ARG A CA 1
ATOM 2592 C C . ARG A 1 174 ? 1.980 -23.962 -6.435 1.00 19.71 174 ARG A C 1
ATOM 2593 O O . ARG A 1 174 ? 3.182 -24.089 -6.616 1.00 19.83 174 ARG A O 1
ATOM 2614 N N . GLY A 1 175 ? 1.097 -24.883 -6.811 1.00 20.83 175 GLY A N 1
ATOM 2615 C CA . GLY A 1 175 ? 1.491 -26.075 -7.534 1.00 21.98 175 GLY A CA 1
ATOM 2616 C C . GLY A 1 175 ? 2.077 -27.171 -6.666 1.00 26.92 175 GLY A C 1
ATOM 2617 O O . GLY A 1 175 ? 2.833 -28.019 -7.142 1.00 25.51 175 GLY A O 1
ATOM 2621 N N . GLY A 1 176 ? 1.726 -27.157 -5.389 1.00 19.35 176 GLY A N 1
ATOM 2622 C CA . GLY A 1 176 ? 2.180 -28.181 -4.477 1.00 17.87 176 GLY A CA 1
ATOM 2623 C C . GLY A 1 176 ? 2.349 -27.624 -3.091 1.00 18.23 176 GLY A C 1
ATOM 2624 O O . GLY A 1 176 ? 2.185 -26.427 -2.874 1.00 14.87 176 GLY A O 1
ATOM 2628 N N . PRO A 1 177 ? 2.688 -28.495 -2.137 1.00 13.36 177 PRO A N 1
ATOM 2629 C CA . PRO A 1 177 ? 2.932 -29.921 -2.363 1.00 13.49 177 PRO A CA 1
ATOM 2630 C C . PRO A 1 177 ? 1.655 -30.751 -2.529 1.00 13.71 177 PRO A C 1
ATOM 2631 O O . PRO A 1 177 ? 0.545 -30.308 -2.232 1.00 13.31 177 PRO A O 1
ATOM 2642 N N . ASP A 1 178 ? 1.816 -31.980 -2.995 1.00 16.11 178 ASP A N 1
ATOM 2643 C CA . ASP A 1 178 ? 0.677 -32.888 -3.124 1.00 15.62 178 ASP A CA 1
ATOM 2644 C C . ASP A 1 178 ? 0.111 -33.304 -1.767 1.00 17.29 178 ASP A C 1
ATOM 2645 O O . ASP A 1 178 ? 0.867 -33.693 -0.862 1.00 17.35 178 ASP A O 1
ATOM 2654 N N . ILE A 1 179 ? -1.216 -33.233 -1.636 1.00 11.98 179 ILE A N 1
ATOM 2655 C CA . ILE A 1 179 ? -1.904 -33.591 -0.404 1.00 12.81 179 ILE A CA 1
ATOM 2656 C C . ILE A 1 179 ? -2.834 -34.774 -0.667 1.00 14.41 179 ILE A C 1
ATOM 2657 O O . ILE A 1 179 ? -3.593 -34.766 -1.636 1.00 14.33 179 ILE A O 1
ATOM 2673 N N . THR A 1 180 ? -2.769 -35.792 0.188 1.00 12.50 180 THR A N 1
ATOM 2674 C CA . THR A 1 180 ? -3.531 -37.030 -0.028 1.00 12.22 180 THR A CA 1
ATOM 2675 C C . THR A 1 180 ? -4.948 -36.970 0.535 1.00 13.13 180 THR A C 1
ATOM 2676 O O . THR A 1 180 ? -5.894 -37.535 -0.039 1.00 14.00 180 THR A O 1
ATOM 2687 N N . ALA A 1 181 ? -5.067 -36.319 1.688 1.00 10.61 181 ALA A N 1
ATOM 2688 C CA . ALA A 1 181 ? -6.348 -36.129 2.366 1.00 11.80 181 ALA A CA 1
ATOM 2689 C C . ALA A 1 181 ? -6.250 -34.970 3.339 1.00 15.69 181 ALA A C 1
ATOM 2690 O O . ALA A 1 181 ? -5.154 -34.616 3.795 1.00 10.27 181 ALA A O 1
ATOM 2697 N N . GLN A 1 182 ? -7.401 -34.393 3.668 1.00 9.73 182 GLN A N 1
ATOM 2698 C CA . GLN A 1 182 ? -7.460 -33.329 4.651 1.00 9.61 182 GLN A CA 1
ATOM 2699 C C . GLN A 1 182 ? -8.561 -33.594 5.656 1.00 10.81 182 GLN A C 1
ATOM 2700 O O . GLN A 1 182 ? -9.647 -34.036 5.287 1.00 9.26 182 GLN A O 1
ATOM 2714 N N . VAL A 1 183 ? -8.278 -33.327 6.925 1.00 9.01 183 VAL A N 1
ATOM 2715 C CA . VAL A 1 183 ? -9.268 -33.495 7.992 1.00 8.76 183 VAL A CA 1
ATOM 2716 C C . VAL A 1 183 ? -9.472 -32.163 8.703 1.00 10.50 183 VAL A C 1
ATOM 2717 O O . VAL A 1 183 ? -8.526 -31.513 9.100 1.00 8.91 183 VAL A O 1
ATOM 2730 N N . LEU A 1 184 ? -10.727 -31.760 8.834 1.00 9.75 184 LEU A N 1
ATOM 2731 C CA . LEU A 1 184 ? -11.083 -30.493 9.462 1.00 8.50 184 LEU A CA 1
ATOM 2732 C C . LEU A 1 184 ? -12.094 -30.738 10.567 1.00 8.74 184 LEU A C 1
ATOM 2733 O O . LEU A 1 184 ? -13.266 -31.048 10.291 1.00 9.21 184 LEU A O 1
ATOM 2749 N N . PHE A 1 185 ? -11.645 -30.617 11.814 1.00 9.08 185 PHE A N 1
ATOM 2750 C CA . PHE A 1 185 ? -12.540 -30.673 12.962 1.00 8.30 185 PHE A CA 1
ATOM 2751 C C . PHE A 1 185 ? -13.125 -29.292 13.182 1.00 13.74 185 PHE A C 1
ATOM 2752 O O . PHE A 1 185 ? -12.374 -28.319 13.397 1.00 8.51 185 PHE A O 1
ATOM 2769 N N . TYR A 1 186 ? -14.458 -29.236 13.154 1.00 8.18 186 TYR A N 1
ATOM 2770 C CA . TYR A 1 186 ? -15.246 -28.019 13.403 1.00 8.23 186 TYR A CA 1
ATOM 2771 C C . TYR A 1 186 ? -14.494 -26.742 13.010 1.00 8.41 186 TYR A C 1
ATOM 2772 O O . TYR A 1 186 ? -14.167 -25.883 13.852 1.00 8.57 186 TYR A O 1
ATOM 2790 N N . PRO A 1 187 ? -14.238 -26.611 11.709 1.00 8.42 187 PRO A N 1
ATOM 2791 C CA . PRO A 1 187 ? -13.394 -25.517 11.226 1.00 8.97 187 PRO A CA 1
ATOM 2792 C C . PRO A 1 187 ? -14.056 -24.144 11.291 1.00 8.72 187 PRO A C 1
ATOM 2793 O O . PRO A 1 187 ? -15.271 -24.023 11.148 1.00 8.65 187 PRO A O 1
ATOM 2804 N N . VAL A 1 188 ? -13.225 -23.116 11.438 1.00 8.94 188 VAL A N 1
ATOM 2805 C CA . VAL A 1 188 ? -13.621 -21.736 11.217 1.00 9.11 188 VAL A CA 1
ATOM 2806 C C . VAL A 1 188 ? -13.446 -21.434 9.734 1.00 11.64 188 VAL A C 1
ATOM 2807 O O . VAL A 1 188 ? -12.349 -21.583 9.213 1.00 9.39 188 VAL A O 1
ATOM 2820 N N . THR A 1 189 ? -14.513 -21.032 9.045 1.00 9.17 189 THR A N 1
ATOM 2821 C CA . THR A 1 189 ? -14.443 -20.804 7.601 1.00 9.27 189 THR A CA 1
ATOM 2822 C C . THR A 1 189 ? -15.052 -19.497 7.097 1.00 9.75 189 THR A C 1
ATOM 2823 O O . THR A 1 189 ? -14.905 -19.167 5.918 1.00 9.63 189 THR A O 1
ATOM 2834 N N . ASP A 1 190 ? -15.742 -18.778 7.984 1.00 9.56 190 ASP A N 1
ATOM 2835 C CA . ASP A 1 190 ? -16.436 -17.544 7.628 1.00 9.80 190 ASP A CA 1
ATOM 2836 C C . ASP A 1 190 ? -16.323 -16.567 8.801 1.00 9.98 190 ASP A C 1
ATOM 2837 O O . ASP A 1 190 ? -15.805 -16.906 9.863 1.00 9.90 190 ASP A O 1
ATOM 2846 N N . ALA A 1 191 ? -16.798 -15.352 8.611 1.00 12.29 191 ALA A N 1
ATOM 2847 C CA . ALA A 1 191 ? -16.824 -14.365 9.675 1.00 13.86 191 ALA A CA 1
ATOM 2848 C C . ALA A 1 191 ? -18.187 -13.683 9.673 1.00 17.39 191 ALA A C 1
ATOM 2849 O O . ALA A 1 191 ? -18.301 -12.498 9.973 1.00 18.88 191 ALA A O 1
ATOM 2856 N N . ASP A 1 192 ? -19.219 -14.445 9.310 1.00 14.33 192 ASP A N 1
ATOM 2857 C CA . ASP A 1 192 ? -20.596 -13.949 9.354 1.00 14.72 192 ASP A CA 1
ATOM 2858 C C . ASP A 1 192 ? -21.213 -14.286 10.706 1.00 15.42 192 ASP A C 1
ATOM 2859 O O . ASP A 1 192 ? -21.711 -15.401 10.927 1.00 12.48 192 ASP A O 1
ATOM 2868 N N . PHE A 1 193 ? -21.181 -13.305 11.603 1.00 11.71 193 PHE A N 1
ATOM 2869 C CA . PHE A 1 193 ? -21.587 -13.504 12.991 1.00 12.51 193 PHE A CA 1
ATOM 2870 C C . PHE A 1 193 ? -23.109 -13.438 13.163 1.00 11.87 193 PHE A C 1
ATOM 2871 O O . PHE A 1 193 ? -23.595 -13.442 14.285 1.00 14.83 193 PHE A O 1
ATOM 2888 N N . ASP A 1 194 ? -23.846 -13.370 12.053 1.00 14.94 194 ASP A N 1
ATOM 2889 C CA . ASP A 1 194 ? -25.310 -13.292 12.081 1.00 16.79 194 ASP A CA 1
ATOM 2890 C C . ASP A 1 194 ? -25.999 -14.482 11.398 1.00 17.19 194 ASP A C 1
ATOM 2891 O O . ASP A 1 194 ? -27.212 -14.439 11.158 1.00 18.06 194 ASP A O 1
ATOM 2900 N N . ASN A 1 195 ? -25.257 -15.543 11.086 1.00 11.45 195 ASN A N 1
ATOM 2901 C CA . ASN A 1 195 ? -25.901 -16.709 10.499 1.00 12.99 195 ASN A CA 1
ATOM 2902 C C . ASN A 1 195 ? -26.689 -17.485 11.542 1.00 12.67 195 ASN A C 1
ATOM 2903 O O . ASN A 1 195 ? -26.822 -17.053 12.680 1.00 14.98 195 ASN A O 1
ATOM 2914 N N . GLY A 1 196 ? -27.246 -18.618 11.127 1.00 14.20 196 GLY A N 1
ATOM 2915 C CA . GLY A 1 196 ? -28.156 -19.376 11.966 1.00 11.30 196 GLY A CA 1
ATOM 2916 C C . GLY A 1 196 ? -27.563 -19.845 13.286 1.00 10.95 196 GLY A C 1
ATOM 2917 O O . GLY A 1 196 ? -28.102 -19.567 14.355 1.00 11.18 196 GLY A O 1
ATOM 2921 N N . SER A 1 197 ? -26.436 -20.537 13.221 1.00 9.56 197 SER A N 1
ATOM 2922 C CA . SER A 1 197 ? -25.846 -21.112 14.428 1.00 9.43 197 SER A CA 1
ATOM 2923 C C . SER A 1 197 ? -25.168 -20.042 15.289 1.00 9.66 197 SER A C 1
ATOM 2924 O O . SER A 1 197 ? -25.188 -20.154 16.518 1.00 9.74 197 SER A O 1
ATOM 2932 N N . TYR A 1 198 ? -24.605 -18.997 14.680 1.00 9.81 198 TYR A N 1
ATOM 2933 C CA . TYR A 1 198 ? -24.029 -17.898 15.465 1.00 10.08 198 TYR A CA 1
ATOM 2934 C C . TYR A 1 198 ? -25.151 -17.212 16.247 1.00 10.42 198 TYR A C 1
ATOM 2935 O O . TYR A 1 198 ? -24.957 -16.773 17.368 1.00 10.63 198 TYR A O 1
ATOM 2953 N N . THR A 1 199 ? -26.329 -17.108 15.642 1.00 11.17 199 THR A N 1
ATOM 2954 C CA . THR A 1 199 ? -27.446 -16.438 16.298 1.00 11.55 199 THR A CA 1
ATOM 2955 C C . THR A 1 199 ? -27.994 -17.310 17.417 1.00 14.12 199 THR A C 1
ATOM 2956 O O . THR A 1 199 ? -28.247 -16.830 18.528 1.00 16.10 199 THR A O 1
ATOM 2967 N N . GLU A 1 200 ? -28.139 -18.597 17.137 1.00 13.68 200 GLU A N 1
ATOM 2968 C CA . GLU A 1 200 ? -28.767 -19.503 18.088 1.00 14.30 200 GLU A CA 1
ATOM 2969 C C . GLU A 1 200 ? -27.866 -19.733 19.296 1.00 16.68 200 GLU A C 1
ATOM 2970 O O . GLU A 1 200 ? -28.338 -19.777 20.425 1.00 14.23 200 GLU A O 1
ATOM 2982 N N . PHE A 1 201 ? -26.569 -19.880 19.045 1.00 12.01 201 PHE A N 1
ATOM 2983 C CA . PHE A 1 201 ? -25.629 -20.247 20.094 1.00 10.18 201 PHE A CA 1
ATOM 2984 C C . PHE A 1 201 ? -24.733 -19.083 20.496 1.00 10.43 201 PHE A C 1
ATOM 2985 O O . PHE A 1 201 ? -23.663 -19.293 21.072 1.00 10.39 201 PHE A O 1
ATOM 3002 N N . ALA A 1 202 ? -25.200 -17.870 20.241 1.00 10.73 202 ALA A N 1
ATOM 3003 C CA . ALA A 1 202 ? -24.407 -16.669 20.516 1.00 11.01 202 ALA A CA 1
ATOM 3004 C C . ALA A 1 202 ? -23.945 -16.625 21.973 1.00 11.22 202 ALA A C 1
ATOM 3005 O O . ALA A 1 202 ? -22.857 -16.108 22.273 1.00 11.32 202 ALA A O 1
ATOM 3012 N N . ASN A 1 203 ? -24.785 -17.131 22.874 1.00 11.74 203 ASN A N 1
ATOM 3013 C CA . ASN A 1 203 ? -24.469 -17.118 24.301 1.00 14.38 203 ASN A CA 1
ATOM 3014 C C . ASN A 1 203 ? -24.011 -18.493 24.816 1.00 12.30 203 ASN A C 1
ATOM 3015 O O . ASN A 1 203 ? -24.097 -18.772 25.999 1.00 12.21 203 ASN A O 1
ATOM 3026 N N . GLY A 1 204 ? -23.457 -19.318 23.922 1.00 11.17 204 GLY A N 1
ATOM 3027 C CA . GLY A 1 204 ? -22.903 -20.605 24.296 1.00 11.02 204 GLY A CA 1
ATOM 3028 C C . GLY A 1 204 ? -23.756 -21.768 23.838 1.00 10.56 204 GLY A C 1
ATOM 3029 O O . GLY A 1 204 ? -24.724 -21.569 23.102 1.00 12.60 204 GLY A O 1
ATOM 3033 N N . PRO A 1 205 ? -23.425 -22.992 24.289 1.00 13.57 205 PRO A N 1
ATOM 3034 C CA . PRO A 1 205 ? -22.453 -23.331 25.340 1.00 14.36 205 PRO A CA 1
ATOM 3035 C C . PRO A 1 205 ? -20.991 -23.239 24.924 1.00 15.09 205 PRO A C 1
ATOM 3036 O O . PRO A 1 205 ? -20.642 -23.466 23.757 1.00 12.95 205 PRO A O 1
ATOM 3047 N N . TRP A 1 206 ? -20.163 -22.915 25.914 1.00 11.78 206 TRP A N 1
ATOM 3048 C CA . TRP A 1 206 ? -18.686 -22.960 25.846 1.00 12.46 206 TRP A CA 1
ATOM 3049 C C . TRP A 1 206 ? -18.105 -21.835 24.994 1.00 12.98 206 TRP A C 1
ATOM 3050 O O . TRP A 1 206 ? -17.403 -20.969 25.524 1.00 13.49 206 TRP A O 1
ATOM 3071 N N . LEU A 1 207 ? -18.402 -21.834 23.695 1.00 10.99 207 LEU A N 1
ATOM 3072 C CA . LEU A 1 207 ? -17.931 -20.791 22.793 1.00 10.22 207 LEU A CA 1
ATOM 3073 C C . LEU A 1 207 ? -19.050 -19.782 22.491 1.00 10.45 207 LEU A C 1
ATOM 3074 O O . LEU A 1 207 ? -20.154 -20.164 22.127 1.00 12.48 207 LEU A O 1
ATOM 3090 N N . THR A 1 208 ? -18.771 -18.497 22.665 1.00 10.66 208 THR A N 1
ATOM 3091 C CA . THR A 1 208 ? -19.785 -17.467 22.443 1.00 10.87 208 THR A CA 1
ATOM 3092 C C . THR A 1 208 ? -19.432 -16.564 21.257 1.00 10.98 208 THR A C 1
ATOM 3093 O O . THR A 1 208 ? -18.304 -16.561 20.761 1.00 10.77 208 THR A O 1
ATOM 3104 N N . LYS A 1 209 ? -20.406 -15.780 20.811 1.00 13.25 209 LYS A N 1
ATOM 3105 C CA . LYS A 1 209 ? -20.169 -14.884 19.705 1.00 13.91 209 LYS A CA 1
ATOM 3106 C C . LYS A 1 209 ? -19.143 -13.821 20.114 1.00 13.17 209 LYS A C 1
ATOM 3107 O O . LYS A 1 209 ? -18.213 -13.563 19.366 1.00 13.86 209 LYS A O 1
ATOM 3126 N N . PRO A 1 210 ? -19.301 -13.213 21.302 1.00 12.57 210 PRO A N 1
ATOM 3127 C CA . PRO A 1 210 ? -18.311 -12.217 21.732 1.00 12.57 210 PRO A CA 1
ATOM 3128 C C . PRO A 1 210 ? -16.890 -12.771 21.788 1.00 13.12 210 PRO A C 1
ATOM 3129 O O . PRO A 1 210 ? -15.927 -12.042 21.498 1.00 13.36 210 PRO A O 1
ATOM 3140 N N . ALA A 1 211 ? -16.756 -14.048 22.135 1.00 11.63 211 ALA A N 1
ATOM 3141 C CA . ALA A 1 211 ? -15.437 -14.671 22.164 1.00 11.50 211 ALA A CA 1
ATOM 3142 C C . ALA A 1 211 ? -14.870 -14.765 20.750 1.00 11.25 211 ALA A C 1
ATOM 3143 O O . ALA A 1 211 ? -13.717 -14.426 20.522 1.00 11.34 211 ALA A O 1
ATOM 3150 N N . MET A 1 212 ? -15.682 -15.233 19.806 1.00 11.97 212 MET A N 1
ATOM 3151 C CA . MET A 1 212 ? -15.235 -15.327 18.419 1.00 11.76 212 MET A CA 1
ATOM 3152 C C . MET A 1 212 ? -14.898 -13.944 17.867 1.00 15.24 212 MET A C 1
ATOM 3153 O O . MET A 1 212 ? -13.935 -13.791 17.117 1.00 11.20 212 MET A O 1
ATOM 3167 N N . ASP A 1 213 ? -15.682 -12.942 18.249 1.00 11.57 213 ASP A N 1
ATOM 3168 C CA . ASP A 1 213 ? -15.399 -11.567 17.840 1.00 13.43 213 ASP A CA 1
ATOM 3169 C C . ASP A 1 213 ? -13.990 -11.187 18.297 1.00 12.09 213 ASP A C 1
ATOM 3170 O O . ASP A 1 213 ? -13.217 -10.596 17.534 1.00 12.19 213 ASP A O 1
ATOM 3179 N N . TRP A 1 214 ? -13.639 -11.563 19.525 1.00 12.17 214 TRP A N 1
ATOM 3180 C CA . TRP A 1 214 ? -12.348 -11.178 20.093 1.00 12.42 214 TRP A CA 1
ATOM 3181 C C . TRP A 1 214 ? -11.209 -11.935 19.416 1.00 12.19 214 TRP A C 1
ATOM 3182 O O . TRP A 1 214 ? -10.184 -11.331 19.063 1.00 12.38 214 TRP A O 1
ATOM 3203 N N . PHE A 1 215 ? -11.380 -13.246 19.235 1.00 11.58 215 PHE A N 1
ATOM 3204 C CA . PHE A 1 215 ? -10.345 -14.065 18.583 1.00 11.39 215 PHE A CA 1
ATOM 3205 C C . PHE A 1 215 ? -10.027 -13.518 17.196 1.00 11.39 215 PHE A C 1
ATOM 3206 O O . PHE A 1 215 ? -8.869 -13.352 16.828 1.00 11.51 215 PHE A O 1
ATOM 3223 N N . TRP A 1 216 ? -11.072 -13.228 16.429 1.00 11.28 216 TRP A N 1
ATOM 3224 C CA . TRP A 1 216 ? -10.898 -12.692 15.086 1.00 11.31 216 TRP A CA 1
ATOM 3225 C C . TRP A 1 216 ? -10.130 -11.357 15.111 1.00 12.05 216 TRP A C 1
ATOM 3226 O O . TRP A 1 216 ? -9.285 -11.087 14.247 1.00 11.80 216 TRP A O 1
ATOM 3247 N N . ASN A 1 217 ? -10.409 -10.529 16.119 1.00 11.99 217 ASN A N 1
ATOM 3248 C CA . ASN A 1 217 ? -9.745 -9.234 16.250 1.00 12.41 217 ASN A CA 1
ATOM 3249 C C . ASN A 1 217 ? -8.302 -9.381 16.711 1.00 12.55 217 ASN A C 1
ATOM 3250 O O . ASN A 1 217 ? -7.487 -8.493 16.476 1.00 12.86 217 ASN A O 1
ATOM 3261 N N . GLN A 1 218 ? -7.974 -10.495 17.360 1.00 12.36 218 GLN A N 1
ATOM 3262 C CA . GLN A 1 218 ? -6.585 -10.736 17.740 1.00 12.52 218 GLN A CA 1
ATOM 3263 C C . GLN A 1 218 ? -5.794 -11.209 16.523 1.00 12.38 218 GLN A C 1
ATOM 3264 O O . GLN A 1 218 ? -4.629 -10.836 16.345 1.00 12.63 218 GLN A O 1
ATOM 3278 N N . TYR A 1 219 ? -6.424 -12.059 15.717 1.00 12.02 219 TYR A N 1
ATOM 3279 C CA . TYR A 1 219 ? -5.812 -12.656 14.518 1.00 12.93 219 TYR A CA 1
ATOM 3280 C C . TYR A 1 219 ? -5.553 -11.639 13.418 1.00 12.08 219 TYR A C 1
ATOM 3281 O O . TYR A 1 219 ? -4.481 -11.636 12.792 1.00 12.23 219 TYR A O 1
ATOM 3299 N N . LEU A 1 220 ? -6.539 -10.781 13.171 1.00 12.50 220 LEU A N 1
ATOM 3300 C CA . LEU A 1 220 ? -6.495 -9.880 12.032 1.00 17.30 220 LEU A CA 1
ATOM 3301 C C . LEU A 1 220 ? -6.057 -8.459 12.358 1.00 17.34 220 LEU A C 1
ATOM 3302 O O . LEU A 1 220 ? -6.379 -7.921 13.417 1.00 16.02 220 LEU A O 1
ATOM 3318 N N . PRO A 1 221 ? -5.341 -7.837 11.420 1.00 16.13 221 PRO A N 1
ATOM 3319 C CA . PRO A 1 2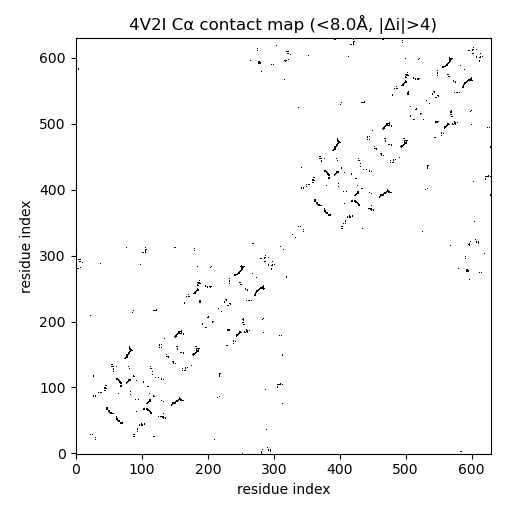21 ? -5.166 -6.391 11.482 1.00 16.39 221 PRO A CA 1
ATOM 3320 C C . PRO A 1 221 ? -6.513 -5.706 11.384 1.00 16.01 221 PRO A C 1
ATOM 3321 O O . PRO A 1 221 ? -7.413 -6.198 10.690 1.00 15.71 221 PRO A O 1
ATOM 3332 N N . GLU A 1 222 ? -6.652 -4.584 12.075 1.00 17.54 222 GLU A N 1
ATOM 3333 C CA . GLU A 1 222 ? -7.858 -3.780 12.001 1.00 15.15 222 GLU A CA 1
ATOM 3334 C C . GLU A 1 222 ? -8.200 -3.401 10.547 1.00 16.34 222 GLU A C 1
ATOM 3335 O O . GLU A 1 222 ? -7.337 -2.935 9.795 1.00 17.01 222 GLU A O 1
ATOM 3347 N N . GLY A 1 223 ? -9.451 -3.608 10.156 1.00 20.35 223 GLY A N 1
ATOM 3348 C CA . GLY A 1 223 ? -9.953 -3.076 8.896 1.00 26.83 223 GLY A CA 1
ATOM 3349 C C . GLY A 1 223 ? -9.712 -3.919 7.654 1.00 24.49 223 GLY A C 1
ATOM 3350 O O . GLY A 1 223 ? -10.136 -3.556 6.553 1.00 22.09 223 GLY A O 1
ATOM 3354 N N . ILE A 1 224 ? -9.045 -5.051 7.826 1.00 16.95 224 ILE A N 1
ATOM 3355 C CA . ILE A 1 224 ? -8.731 -5.939 6.708 1.00 18.30 224 ILE A CA 1
ATOM 3356 C C . ILE A 1 224 ? -10.007 -6.531 6.140 1.00 15.68 224 ILE A C 1
ATOM 3357 O O . ILE A 1 224 ? -10.953 -6.796 6.891 1.00 14.81 224 ILE A O 1
ATOM 3373 N N . ASP A 1 225 ? -10.032 -6.750 4.826 1.00 14.87 225 ASP A N 1
ATOM 3374 C CA . ASP A 1 225 ? -11.203 -7.327 4.167 1.00 15.59 225 ASP A CA 1
ATOM 3375 C C . ASP A 1 225 ? -11.322 -8.808 4.483 1.00 14.30 225 ASP A C 1
ATOM 3376 O O . ASP A 1 225 ? -10.590 -9.647 3.960 1.00 13.29 225 ASP A O 1
ATOM 3385 N N . ARG A 1 226 ? -12.281 -9.135 5.331 1.00 16.77 226 ARG A N 1
ATOM 3386 C CA . ARG A 1 226 ? -12.392 -10.495 5.817 1.00 14.94 226 ARG A CA 1
ATOM 3387 C C . ARG A 1 226 ? -12.947 -11.463 4.776 1.00 12.31 226 ARG A C 1
ATOM 3388 O O . ARG A 1 226 ? -12.905 -12.675 5.001 1.00 16.39 226 ARG A O 1
ATOM 3409 N N . THR A 1 227 ? -13.469 -10.962 3.652 1.00 11.77 227 THR A N 1
ATOM 3410 C CA . THR A 1 227 ? -14.067 -11.854 2.654 1.00 11.62 227 THR A CA 1
ATOM 3411 C C . THR A 1 227 ? -13.044 -12.561 1.774 1.00 11.59 227 THR A C 1
ATOM 3412 O O . THR A 1 227 ? -13.400 -13.439 0.988 1.00 11.47 227 THR A O 1
ATOM 3423 N N . ASP A 1 228 ? -11.776 -12.207 1.899 1.00 14.81 228 ASP A N 1
ATOM 3424 C CA . ASP A 1 228 ? -10.768 -12.833 1.055 1.00 12.38 228 ASP A CA 1
ATOM 3425 C C . ASP A 1 228 ? -10.647 -14.330 1.402 1.00 12.00 228 ASP A C 1
ATOM 3426 O O . ASP A 1 228 ? -10.681 -14.695 2.572 1.00 11.76 228 ASP A O 1
ATOM 3435 N N . PRO A 1 229 ? -10.529 -15.196 0.384 1.00 11.36 229 PRO A N 1
ATOM 3436 C CA . PRO A 1 229 ? -10.551 -16.635 0.677 1.00 11.02 229 PRO A CA 1
ATOM 3437 C C . PRO A 1 229 ? -9.428 -17.139 1.583 1.00 10.91 229 PRO A C 1
ATOM 3438 O O . PRO A 1 229 ? -9.585 -18.219 2.151 1.00 10.63 229 PRO A O 1
ATOM 3449 N N . LYS A 1 230 ? -8.310 -16.419 1.674 1.00 11.18 230 LYS A N 1
ATOM 3450 C CA . LYS A 1 230 ? -7.189 -16.883 2.500 1.00 11.14 230 LYS A CA 1
ATOM 3451 C C . LYS A 1 230 ? -7.459 -16.559 3.977 1.00 15.69 230 LYS A C 1
ATOM 3452 O O . LYS A 1 230 ? -6.697 -16.962 4.859 1.00 10.96 230 LYS A O 1
ATOM 3471 N N . ILE A 1 231 ? -8.544 -15.823 4.222 1.00 10.97 231 ILE A N 1
ATOM 3472 C CA . ILE A 1 231 ? -9.030 -15.518 5.577 1.00 10.86 231 ILE A CA 1
ATOM 3473 C C . ILE A 1 231 ? -10.305 -16.319 5.849 1.00 12.52 231 ILE A C 1
ATOM 3474 O O . ILE A 1 231 ? -10.405 -17.017 6.856 1.00 10.33 231 ILE A O 1
ATOM 3490 N N . THR A 1 232 ? -11.279 -16.216 4.943 1.00 10.54 232 THR A N 1
ATOM 3491 C CA . THR A 1 232 ? -12.531 -16.981 5.056 1.00 10.27 232 THR A CA 1
ATOM 3492 C C . THR A 1 232 ? -12.723 -17.898 3.834 1.00 10.19 232 THR A C 1
ATOM 3493 O O . THR A 1 232 ? -13.291 -17.491 2.823 1.00 10.34 232 THR A O 1
ATOM 3504 N N . PRO A 1 233 ? -12.218 -19.139 3.920 1.00 10.46 233 PRO A N 1
ATOM 3505 C CA . PRO A 1 233 ? -12.182 -20.026 2.744 1.00 11.70 233 PRO A CA 1
ATOM 3506 C C . PRO A 1 233 ? -13.566 -20.412 2.203 1.00 9.99 233 PRO A C 1
ATOM 3507 O O . PRO A 1 233 ? -13.613 -20.982 1.104 1.00 10.49 233 PRO A O 1
ATOM 3518 N N . ILE A 1 234 ? -14.645 -20.067 2.900 1.00 10.78 234 ILE A N 1
ATOM 3519 C CA . ILE A 1 234 ? -16.001 -20.285 2.374 1.00 10.74 234 ILE A CA 1
ATOM 3520 C C . ILE A 1 234 ? -16.167 -19.519 1.045 1.00 11.06 234 ILE A C 1
ATOM 3521 O O . ILE A 1 234 ? -17.010 -19.878 0.204 1.00 14.55 234 ILE A O 1
ATOM 3537 N N . HIS A 1 235 ? -15.335 -18.492 0.844 1.00 12.43 235 HIS A N 1
ATOM 3538 C CA . HIS A 1 235 ? -15.432 -17.625 -0.336 1.00 12.39 235 HIS A CA 1
ATOM 3539 C C . HIS A 1 235 ? -14.489 -18.038 -1.454 1.00 12.03 235 HIS A C 1
ATOM 3540 O O . HIS A 1 235 ? -14.418 -17.356 -2.482 1.00 11.55 235 HIS A O 1
ATOM 3555 N N . ALA A 1 236 ? -13.776 -19.147 -1.265 1.00 10.61 236 ALA A N 1
ATOM 3556 C CA . ALA A 1 236 ? -12.922 -19.681 -2.304 1.00 10.77 236 ALA A CA 1
ATOM 3557 C C . ALA A 1 236 ? -13.770 -19.975 -3.536 1.00 11.59 236 ALA A C 1
ATOM 3558 O O . ALA A 1 236 ? -14.942 -20.333 -3.422 1.00 10.76 236 ALA A O 1
ATOM 3565 N N . THR A 1 237 ? -13.191 -19.820 -4.712 1.00 13.13 237 THR A N 1
ATOM 3566 C CA . THR A 1 237 ? -13.916 -20.126 -5.931 1.00 18.80 237 THR A CA 1
ATOM 3567 C C . THR A 1 237 ? -13.937 -21.629 -6.169 1.00 28.76 237 THR A C 1
ATOM 3568 O O . THR A 1 237 ? -13.090 -22.359 -5.652 1.00 19.44 237 THR A O 1
ATOM 3579 N N . SER A 1 238 ? -14.911 -22.093 -6.949 1.00 40.48 238 SER A N 1
ATOM 3580 C CA . SER A 1 238 ? -15.000 -23.511 -7.271 1.00 44.08 238 SER A CA 1
ATOM 3581 C C . SER A 1 238 ? -13.678 -23.934 -7.912 1.00 41.63 238 SER A C 1
ATOM 3582 O O . SER A 1 238 ? -13.257 -25.079 -7.771 1.00 37.57 238 SER A O 1
ATOM 3590 N N . GLU A 1 239 ? -13.007 -22.979 -8.558 1.00 36.10 239 GLU A N 1
ATOM 3591 C CA . GLU A 1 239 ? -11.661 -23.171 -9.107 1.00 33.40 239 GLU A CA 1
ATOM 3592 C C . GLU A 1 239 ? -10.586 -23.481 -8.053 1.00 40.05 239 GLU A C 1
ATOM 3593 O O . GLU A 1 239 ? -9.799 -24.418 -8.211 1.00 47.69 239 GLU A O 1
ATOM 3605 N N . GLN A 1 240 ? -10.513 -22.659 -7.009 1.00 25.99 240 GLN A N 1
ATOM 3606 C CA . GLN A 1 240 ? -9.531 -22.857 -5.946 1.00 21.40 240 GLN A CA 1
ATOM 3607 C C . GLN A 1 240 ? -9.774 -24.161 -5.206 1.00 17.10 240 GLN A C 1
ATOM 3608 O O . GLN A 1 240 ? -8.875 -24.698 -4.549 1.00 20.39 240 GLN A O 1
ATOM 3622 N N . LEU A 1 241 ? -11.003 -24.668 -5.295 1.00 14.75 241 LEU A N 1
ATOM 3623 C CA . LEU A 1 241 ? -11.391 -25.852 -4.537 1.00 13.57 241 LEU A CA 1
ATOM 3624 C C . LEU A 1 241 ? -11.285 -27.141 -5.347 1.00 11.94 241 LEU A C 1
ATOM 3625 O O . LEU A 1 241 ? -10.966 -28.204 -4.798 1.00 12.30 241 LEU A O 1
ATOM 3641 N N . SER A 1 242 ? -11.594 -27.065 -6.635 1.00 15.60 242 SER A N 1
ATOM 3642 C CA . SER A 1 242 ? -11.567 -28.262 -7.456 1.00 16.25 242 SER A CA 1
ATOM 3643 C C . SER A 1 242 ? -10.152 -28.825 -7.442 1.00 20.11 242 SER A C 1
ATOM 3644 O O . SER A 1 242 ? -9.170 -28.074 -7.468 1.00 21.62 242 SER A O 1
ATOM 3652 N N . GLY A 1 243 ? -10.027 -30.137 -7.414 1.00 25.23 243 GLY A N 1
ATOM 3653 C CA . GLY A 1 243 ? -8.695 -30.715 -7.410 1.00 18.99 243 GLY A CA 1
ATOM 3654 C C . GLY A 1 243 ? -8.085 -30.841 -6.024 1.00 16.62 243 GLY A C 1
ATOM 3655 O O . GLY A 1 243 ? -7.029 -31.453 -5.878 1.00 15.48 243 GLY A O 1
ATOM 3659 N N . GLN A 1 244 ? -8.721 -30.283 -4.996 1.00 12.01 244 GLN A N 1
ATOM 3660 C CA . GLN A 1 244 ? -8.220 -30.487 -3.632 1.00 10.65 244 GLN A CA 1
ATOM 3661 C C . GLN A 1 244 ? -8.400 -31.940 -3.182 1.00 10.48 244 GLN A C 1
ATOM 3662 O O . GLN A 1 244 ? -9.187 -32.706 -3.765 1.00 11.99 244 GLN A O 1
ATOM 3676 N N . ALA A 1 245 ? -7.698 -32.300 -2.114 1.00 10.30 245 ALA A N 1
ATOM 3677 C CA . ALA A 1 245 ? -7.703 -33.669 -1.609 1.00 12.53 245 ALA A CA 1
ATOM 3678 C C . ALA A 1 245 ? -9.030 -33.989 -0.949 1.00 9.80 245 ALA A C 1
ATOM 3679 O O . ALA A 1 245 ? -9.689 -33.084 -0.433 1.00 9.59 245 ALA A O 1
ATOM 3686 N N . PRO A 1 246 ? -9.411 -35.275 -0.954 1.00 11.07 246 PRO A N 1
ATOM 3687 C CA . PRO A 1 246 ? -10.598 -35.697 -0.208 1.00 10.84 246 PRO A CA 1
ATOM 3688 C C . PRO A 1 246 ? -10.576 -35.178 1.215 1.00 10.49 246 PRO A C 1
ATOM 3689 O O . PRO A 1 246 ? -9.511 -35.118 1.837 1.00 9.83 246 PRO A O 1
ATOM 3700 N N . ALA A 1 247 ? -11.751 -34.808 1.713 1.00 8.89 247 ALA A N 1
ATOM 3701 C CA . ALA A 1 247 ? -11.887 -34.140 2.995 1.00 8.70 247 ALA A CA 1
ATOM 3702 C C . ALA A 1 247 ? -12.851 -34.866 3.930 1.00 8.44 247 ALA A C 1
ATOM 3703 O O . ALA A 1 247 ? -13.883 -35.391 3.510 1.00 9.56 247 ALA A O 1
ATOM 3710 N N . LEU A 1 248 ? -12.489 -34.860 5.200 1.00 8.92 248 LEU A N 1
ATOM 3711 C CA . LEU A 1 248 ? -13.383 -35.198 6.293 1.00 9.56 248 LEU A CA 1
ATOM 3712 C C . LEU A 1 248 ? -13.640 -33.940 7.100 1.00 11.42 248 LEU A C 1
ATOM 3713 O O . LEU A 1 248 ? -12.697 -33.300 7.581 1.00 10.68 248 LEU A O 1
ATOM 3729 N N . VAL A 1 249 ? -14.912 -33.586 7.238 1.00 9.60 249 VAL A N 1
ATOM 3730 C CA . VAL A 1 249 ? -15.313 -32.407 7.986 1.00 7.98 249 VAL A CA 1
ATOM 3731 C C . VAL A 1 249 ? -16.280 -32.855 9.069 1.00 11.43 249 VAL A C 1
ATOM 3732 O O . VAL A 1 249 ? -17.304 -33.474 8.777 1.00 8.37 249 VAL A O 1
ATOM 3745 N N . ILE A 1 250 ? -15.933 -32.557 10.312 1.00 7.78 250 ILE A N 1
ATOM 3746 C CA . ILE A 1 250 ? -16.713 -32.990 11.468 1.00 7.69 250 ILE A CA 1
ATOM 3747 C C . ILE A 1 250 ? -17.206 -31.770 12.222 1.00 10.85 250 ILE A C 1
ATOM 3748 O O . ILE A 1 250 ? -16.414 -30.912 12.607 1.00 7.86 250 ILE A O 1
ATOM 3764 N N . THR A 1 251 ? -18.507 -31.698 12.466 1.00 9.56 251 THR A N 1
ATOM 3765 C CA . THR A 1 251 ? -19.057 -30.545 13.152 1.00 7.93 251 THR A CA 1
ATOM 3766 C C . THR A 1 251 ? -19.777 -30.956 14.436 1.00 7.93 251 THR A C 1
ATOM 3767 O O . THR A 1 251 ? -20.065 -32.142 14.685 1.00 7.84 251 THR A O 1
ATOM 3778 N N . ALA A 1 252 ? -20.009 -29.962 15.270 1.00 7.88 252 ALA A N 1
ATOM 3779 C CA . ALA A 1 252 ? -20.754 -30.141 16.533 1.00 7.95 252 ALA A CA 1
ATOM 3780 C C . ALA A 1 252 ? -22.134 -29.506 16.435 1.00 8.00 252 ALA A C 1
ATOM 3781 O O . ALA A 1 252 ? -22.299 -28.428 15.845 1.00 8.08 252 ALA A O 1
ATOM 3788 N N . GLU A 1 253 ? -23.130 -30.176 17.026 1.00 8.44 253 GLU A N 1
ATOM 3789 C CA . GLU A 1 253 ? -24.513 -29.707 16.973 1.00 11.26 253 GLU A CA 1
ATOM 3790 C C . GLU A 1 253 ? -24.668 -28.350 17.620 1.00 8.32 253 GLU A C 1
ATOM 3791 O O . GLU A 1 253 ? -25.357 -27.480 17.092 1.00 9.17 253 GLU A O 1
ATOM 3803 N N . ASN A 1 254 ? -24.048 -28.186 18.782 1.00 8.45 254 ASN A N 1
ATOM 3804 C CA . ASN A 1 254 ? -24.267 -27.005 19.605 1.00 8.74 254 ASN A CA 1
ATOM 3805 C C . ASN A 1 254 ? -23.052 -26.083 19.585 1.00 10.39 254 ASN A C 1
ATOM 3806 O O . ASN A 1 254 ? -22.211 -26.114 20.494 1.00 9.66 254 ASN A O 1
ATOM 3817 N N . ASP A 1 255 ? -22.961 -25.270 18.533 1.00 9.07 255 ASP A N 1
ATOM 3818 C CA . ASP A 1 255 ? -21.715 -24.613 18.167 1.00 9.01 255 ASP A CA 1
ATOM 3819 C C . ASP A 1 255 ? -22.016 -23.458 17.235 1.00 9.12 255 ASP A C 1
ATOM 3820 O O . ASP A 1 255 ? -22.638 -23.673 16.191 1.00 9.43 255 ASP A O 1
ATOM 3829 N N . VAL A 1 256 ? -21.608 -22.243 17.598 1.00 9.20 256 VAL A N 1
ATOM 3830 C CA . VAL A 1 256 ? -21.770 -21.089 16.701 1.00 9.34 256 VAL A CA 1
ATOM 3831 C C . VAL A 1 256 ? -21.152 -21.354 15.325 1.00 9.15 256 VAL A C 1
ATOM 3832 O O . VAL A 1 256 ? -21.653 -20.861 14.328 1.00 9.20 256 VAL A O 1
ATOM 3845 N N . LEU A 1 257 ? -20.074 -22.141 15.278 1.00 9.38 257 LEU A N 1
ATOM 3846 C CA . LEU A 1 257 ? -19.349 -22.368 14.036 1.00 8.86 257 LEU A CA 1
ATOM 3847 C C . LEU A 1 257 ? -19.914 -23.511 13.209 1.00 8.62 257 LEU A C 1
ATOM 3848 O O . LEU A 1 257 ? -19.395 -23.806 12.134 1.00 8.54 257 LEU A O 1
ATOM 3864 N N . ARG A 1 258 ? -20.967 -24.156 13.708 1.00 8.55 258 ARG A N 1
ATOM 3865 C CA . ARG A 1 258 ? -21.528 -25.315 13.029 1.00 8.34 258 ARG A CA 1
ATOM 3866 C C . ARG A 1 258 ? -21.921 -25.050 11.566 1.00 8.36 258 ARG A C 1
ATOM 3867 O O . ARG A 1 258 ? -21.552 -25.795 10.669 1.00 8.23 258 ARG A O 1
ATOM 3888 N N . ASP A 1 259 ? -22.710 -24.011 11.336 1.00 8.55 259 ASP A N 1
ATOM 3889 C CA . ASP A 1 259 ? -23.285 -23.795 10.016 1.00 10.51 259 ASP A CA 1
ATOM 3890 C C . ASP A 1 259 ? -22.211 -23.491 8.972 1.00 9.52 259 ASP A C 1
ATOM 3891 O O . ASP A 1 259 ? -22.294 -23.989 7.845 1.00 8.60 259 ASP A O 1
ATOM 3900 N N . GLU A 1 260 ? -21.186 -22.731 9.342 1.00 8.74 260 GLU A N 1
ATOM 3901 C CA . GLU A 1 260 ? -20.161 -22.399 8.351 1.00 8.81 260 GLU A CA 1
ATOM 3902 C C . GLU A 1 260 ? -19.280 -23.607 8.015 1.00 8.61 260 GLU A C 1
ATOM 3903 O O . GLU A 1 260 ? -18.844 -23.747 6.886 1.00 8.65 260 GLU A O 1
ATOM 3915 N N . GLY A 1 261 ? -19.035 -24.491 8.978 1.00 8.45 261 GLY A N 1
ATOM 3916 C CA . GLY A 1 261 ? -18.318 -25.715 8.677 1.00 9.87 261 GLY A CA 1
ATOM 3917 C C . GLY A 1 261 ? -19.088 -26.606 7.720 1.00 8.20 261 GLY A C 1
ATOM 3918 O O . GLY A 1 261 ? -18.518 -27.151 6.781 1.00 8.20 261 GLY A O 1
ATOM 3922 N N . GLU A 1 262 ? -20.388 -26.756 7.945 1.00 8.96 262 GLU A N 1
ATOM 3923 C CA . GLU A 1 262 ? -21.222 -27.570 7.063 1.00 8.09 262 GLU A CA 1
ATOM 3924 C C . GLU A 1 262 ? -21.385 -26.893 5.692 1.00 8.27 262 GLU A C 1
ATOM 3925 O O . GLU A 1 262 ? -21.398 -27.564 4.651 1.00 8.28 262 GLU A O 1
ATOM 3937 N N . ALA A 1 263 ? -21.468 -25.563 5.675 1.00 8.46 263 ALA A N 1
ATOM 3938 C CA . ALA A 1 263 ? -21.551 -24.846 4.405 1.00 8.69 263 ALA A CA 1
ATOM 3939 C C . ALA A 1 263 ? -20.273 -25.018 3.599 1.00 8.73 263 ALA A C 1
ATOM 3940 O O . ALA A 1 263 ? -20.319 -25.107 2.360 1.00 8.87 263 ALA A O 1
ATOM 3947 N N . TYR A 1 264 ? -19.138 -25.095 4.294 1.00 8.65 264 TYR A N 1
ATOM 3948 C CA . TYR A 1 264 ? -17.849 -25.232 3.629 1.00 8.73 264 TYR A CA 1
ATOM 3949 C C . TYR A 1 264 ? -17.735 -26.631 3.061 1.00 8.62 264 TYR A C 1
ATOM 3950 O O . TYR A 1 264 ? -17.261 -26.812 1.941 1.00 8.76 264 TYR A O 1
ATOM 3968 N N . ALA A 1 265 ? -18.193 -27.622 3.825 1.00 9.50 265 ALA A N 1
ATOM 3969 C CA . ALA A 1 265 ? -18.224 -28.977 3.296 1.00 8.64 265 ALA A CA 1
ATOM 3970 C C . ALA A 1 265 ? -19.075 -29.016 2.022 1.00 12.93 265 ALA A C 1
ATOM 3971 O O . ALA A 1 265 ? -18.685 -29.660 1.065 1.00 8.78 265 ALA A O 1
ATOM 3978 N N . ARG A 1 266 ? -20.206 -28.306 1.982 1.00 11.34 266 ARG A N 1
ATOM 3979 C CA . ARG A 1 266 ? -21.007 -28.255 0.750 1.00 9.13 266 ARG A CA 1
ATOM 3980 C C . ARG A 1 266 ? -20.271 -27.616 -0.421 1.00 11.60 266 ARG A C 1
ATOM 3981 O O . ARG A 1 266 ? -20.392 -28.064 -1.574 1.00 12.61 266 ARG A O 1
ATOM 4002 N N . LYS A 1 267 ? -19.537 -26.543 -0.129 1.00 9.10 267 LYS A N 1
ATOM 4003 C CA . LYS A 1 267 ? -18.790 -25.831 -1.159 1.00 10.36 267 LYS A CA 1
ATOM 4004 C C . LYS A 1 267 ? -17.739 -26.759 -1.778 1.00 11.84 267 LYS A C 1
ATOM 4005 O O . LYS A 1 267 ? -17.568 -26.789 -2.986 1.00 11.65 267 LYS A O 1
ATOM 4024 N N . LEU A 1 268 ? -17.026 -27.503 -0.941 1.00 10.36 268 LEU A N 1
ATOM 4025 C CA . LEU A 1 268 ? -16.030 -28.461 -1.423 1.00 9.35 268 LEU A CA 1
ATOM 4026 C C . LEU A 1 268 ? -16.671 -29.505 -2.315 1.00 9.39 268 LEU A C 1
ATOM 4027 O O . LEU A 1 268 ? -16.161 -29.820 -3.405 1.00 11.81 268 LEU A O 1
ATOM 4043 N N . SER A 1 269 ? -17.811 -30.024 -1.859 1.00 10.83 269 SER A N 1
ATOM 4044 C CA . SER A 1 269 ? -18.504 -31.071 -2.577 1.00 10.27 269 SER A CA 1
ATOM 4045 C C . SER A 1 269 ? -18.997 -30.552 -3.922 1.00 10.40 269 SER A C 1
ATOM 4046 O O . SER A 1 269 ? -18.875 -31.243 -4.932 1.00 13.00 269 SER A O 1
ATOM 4054 N N . GLN A 1 270 ? -19.509 -29.327 -3.949 1.00 11.75 270 GLN A N 1
ATOM 4055 C CA . GLN A 1 270 ? -19.982 -28.750 -5.201 1.00 14.76 270 GLN A CA 1
ATOM 4056 C C . GLN A 1 270 ? -18.817 -28.611 -6.194 1.00 17.59 270 GLN A C 1
ATOM 4057 O O . GLN A 1 270 ? -19.014 -28.676 -7.408 1.00 13.17 270 GLN A O 1
ATOM 4071 N N . ALA A 1 271 ? -17.607 -28.430 -5.668 1.00 16.28 271 ALA A N 1
ATOM 4072 C CA . ALA A 1 271 ? -16.427 -28.260 -6.510 1.00 17.93 271 ALA A CA 1
ATOM 4073 C C . ALA A 1 271 ? -15.868 -29.601 -7.011 1.00 14.17 271 ALA A C 1
ATOM 4074 O O . ALA A 1 271 ? -14.877 -29.633 -7.738 1.00 16.04 271 ALA A O 1
ATOM 4081 N N . GLY A 1 272 ? -16.494 -30.705 -6.607 1.00 13.45 272 GLY A N 1
ATOM 4082 C CA . GLY A 1 272 ? -16.097 -32.030 -7.059 1.00 14.54 272 GLY A CA 1
ATOM 4083 C C . GLY A 1 272 ? -15.141 -32.755 -6.120 1.00 17.67 272 GLY A C 1
ATOM 4084 O O . GLY A 1 272 ? -14.648 -33.838 -6.445 1.00 15.01 272 GLY A O 1
ATOM 4088 N N . VAL A 1 273 ? -14.871 -32.162 -4.963 1.00 9.83 273 VAL A N 1
ATOM 4089 C CA . VAL A 1 273 ? -14.050 -32.819 -3.937 1.00 9.65 273 VAL A CA 1
ATOM 4090 C C . VAL A 1 273 ? -14.879 -33.887 -3.214 1.00 13.25 273 VAL A C 1
ATOM 4091 O O . VAL A 1 273 ? -16.048 -33.666 -2.903 1.00 11.91 273 VAL A O 1
ATOM 4104 N N . ASP A 1 274 ? -14.277 -35.045 -2.963 1.00 10.91 274 ASP A N 1
ATOM 4105 C CA . ASP A 1 274 ? -14.939 -36.116 -2.236 1.00 11.08 274 ASP A CA 1
ATOM 4106 C C . ASP A 1 274 ? -14.980 -35.769 -0.732 1.00 10.94 274 ASP A C 1
ATOM 4107 O O . ASP A 1 274 ? -13.955 -35.816 -0.063 1.00 9.81 274 ASP A O 1
ATOM 4116 N N . VAL A 1 275 ? -16.166 -35.422 -0.217 1.00 10.61 275 VAL A N 1
ATOM 4117 C CA . VAL A 1 275 ? -16.312 -34.912 1.143 1.00 13.76 275 VAL A CA 1
ATOM 4118 C C . VAL A 1 275 ? -17.156 -35.825 2.028 1.00 8.56 275 VAL A C 1
ATOM 4119 O O . VAL A 1 275 ? -18.327 -36.086 1.747 1.00 9.61 275 VAL A O 1
ATOM 4132 N N . THR A 1 276 ? -16.532 -36.312 3.086 1.00 8.07 276 THR A N 1
ATOM 4133 C CA . THR A 1 276 ? -17.217 -36.985 4.175 1.00 7.88 276 THR A CA 1
ATOM 4134 C C . THR A 1 276 ? -17.539 -35.951 5.248 1.00 10.81 276 THR A C 1
ATOM 4135 O O . THR A 1 276 ? -16.631 -35.354 5.825 1.00 7.80 276 THR A O 1
ATOM 4146 N N . VAL A 1 277 ? -18.822 -35.712 5.506 1.00 7.65 277 VAL A N 1
ATOM 4147 C CA . VAL A 1 277 ? -19.190 -34.644 6.420 1.00 7.59 277 VAL A CA 1
ATOM 4148 C C . VAL A 1 277 ? -20.222 -35.177 7.412 1.00 7.46 277 VAL A C 1
ATOM 4149 O O . VAL A 1 277 ? -21.287 -35.693 7.025 1.00 7.42 277 VAL A O 1
ATOM 4162 N N A THR A 1 278 ? -19.883 -35.061 8.692 0.64 7.42 278 THR A N 1
ATOM 4163 N N B THR A 1 278 ? -19.896 -35.016 8.695 0.36 14.02 278 THR A N 1
ATOM 4164 C CA A THR A 1 278 ? -20.691 -35.585 9.774 0.64 7.33 278 THR A CA 1
ATOM 4165 C CA B THR A 1 278 ? -20.627 -35.626 9.800 0.36 12.07 278 THR A CA 1
ATOM 4166 C C A THR A 1 278 ? -20.857 -34.578 10.901 0.64 12.69 278 THR A C 1
ATOM 4167 C C B THR A 1 278 ? -20.837 -34.644 10.960 0.36 12.71 278 THR A C 1
ATOM 4168 O O A THR A 1 278 ? -19.889 -33.937 11.345 0.64 10.87 278 THR A O 1
ATOM 4169 O O B THR A 1 278 ? -19.870 -34.080 11.487 0.36 11.40 278 THR A O 1
ATOM 4190 N N . ARG A 1 279 ? -22.092 -34.464 11.370 1.00 7.58 279 ARG A N 1
ATOM 4191 C CA . ARG A 1 279 ? -22.424 -33.654 12.543 1.00 8.85 279 ARG A CA 1
ATOM 4192 C C . ARG A 1 279 ? -22.624 -34.573 13.739 1.00 10.65 279 ARG A C 1
ATOM 4193 O O . ARG A 1 279 ? -23.384 -35.540 13.668 1.00 9.61 279 ARG A O 1
ATOM 4214 N N . TYR A 1 280 ? -21.948 -34.264 14.836 1.00 8.35 280 TYR A N 1
ATOM 4215 C CA . TYR A 1 280 ? -22.138 -35.004 16.084 1.00 7.85 280 TYR A CA 1
ATOM 4216 C C . TYR A 1 280 ? -23.150 -34.282 16.978 1.00 7.97 280 TYR A C 1
ATOM 4217 O O . TYR A 1 280 ? -22.944 -33.138 17.409 1.00 8.09 280 TYR A O 1
ATOM 4235 N N . ASN A 1 281 ? -24.250 -34.953 17.278 1.00 7.62 281 ASN A N 1
ATOM 4236 C CA . ASN A 1 281 ? -25.213 -34.383 18.212 1.00 8.26 281 ASN A CA 1
ATOM 4237 C C . ASN A 1 281 ? -24.846 -34.520 19.691 1.00 11.78 281 ASN A C 1
ATOM 4238 O O . ASN A 1 281 ? -24.129 -35.439 20.107 1.00 7.92 281 ASN A O 1
ATOM 4249 N N . GLY A 1 282 ? -25.377 -33.592 20.483 1.00 8.55 282 GLY A N 1
ATOM 4250 C CA . GLY A 1 282 ? -25.243 -33.643 21.927 1.00 8.36 282 GLY A CA 1
ATOM 4251 C C . GLY A 1 282 ? -23.951 -33.069 22.469 1.00 10.22 282 GLY A C 1
ATOM 4252 O O . GLY A 1 282 ? -23.706 -33.128 23.689 1.00 8.69 282 GLY A O 1
ATOM 4256 N N . THR A 1 283 ? -23.153 -32.469 21.589 1.00 8.36 283 THR A N 1
ATOM 4257 C CA . THR A 1 283 ? -21.823 -32.003 21.976 1.00 8.84 283 THR A CA 1
ATOM 4258 C C . THR A 1 283 ? -21.584 -30.560 21.553 1.00 10.71 283 THR A C 1
ATOM 4259 O O . THR A 1 283 ? -22.484 -29.882 21.035 1.00 8.52 283 THR A O 1
ATOM 4270 N N . ILE A 1 284 ? -20.368 -30.087 21.817 1.00 10.49 284 ILE A N 1
ATOM 4271 C CA . ILE A 1 284 ? -20.036 -28.679 21.742 1.00 8.79 284 ILE A CA 1
ATOM 4272 C C . ILE A 1 284 ? -18.759 -28.470 20.917 1.00 8.72 284 ILE A C 1
ATOM 4273 O O . ILE A 1 284 ? -18.093 -29.437 20.529 1.00 8.59 284 ILE A O 1
ATOM 4289 N N . HIS A 1 285 ? -18.415 -27.213 20.675 1.00 9.24 285 HIS A N 1
ATOM 4290 C CA . HIS A 1 285 ? -17.149 -26.912 20.000 1.00 9.19 285 HIS A CA 1
ATOM 4291 C C . HIS A 1 285 ? -15.980 -27.441 20.814 1.00 12.37 285 HIS A C 1
ATOM 4292 O O . HIS A 1 285 ? -16.083 -27.584 22.032 1.00 9.51 285 HIS A O 1
ATOM 4307 N N . ASP A 1 286 ? -14.862 -27.692 20.129 1.00 9.52 286 ASP A N 1
ATOM 4308 C CA . ASP A 1 286 ? -13.621 -28.186 20.756 1.00 10.72 286 ASP A CA 1
ATOM 4309 C C . ASP A 1 286 ? -13.721 -29.595 21.342 1.00 9.66 286 ASP A C 1
ATOM 4310 O O . ASP A 1 286 ? -12.874 -29.983 22.158 1.00 10.56 286 ASP A O 1
ATOM 4319 N N . PHE A 1 287 ? -14.719 -30.386 20.934 1.00 10.99 287 PHE A N 1
ATOM 4320 C CA . PHE A 1 287 ? -15.012 -31.608 21.684 1.00 9.74 287 PHE A CA 1
ATOM 4321 C C . PHE A 1 287 ? -14.027 -32.766 21.478 1.00 9.14 287 PHE A C 1
ATOM 4322 O O . PHE A 1 287 ? -14.028 -33.685 22.298 1.00 13.23 287 PHE A O 1
ATOM 4339 N N . VAL A 1 288 ? -13.187 -32.740 20.439 1.00 10.84 288 VAL A N 1
ATOM 4340 C CA . VAL A 1 288 ? -12.158 -33.779 20.319 1.00 9.42 288 VAL A CA 1
ATOM 4341 C C . VAL A 1 288 ? -10.825 -33.389 20.959 1.00 9.76 288 VAL A C 1
ATOM 4342 O O . VAL A 1 288 ? -9.962 -34.247 21.112 1.00 10.03 288 VAL A O 1
ATOM 4355 N N . MET A 1 289 ? -10.677 -32.129 21.358 1.00 9.49 289 MET A N 1
ATOM 4356 C CA . MET A 1 289 ? -9.460 -31.661 22.044 1.00 15.15 289 MET A CA 1
ATOM 4357 C C . MET A 1 289 ? -9.579 -31.666 23.570 1.00 13.72 289 MET A C 1
ATOM 4358 O O . MET A 1 289 ? -8.638 -32.062 24.272 1.00 10.41 289 MET A O 1
ATOM 4372 N N . LEU A 1 290 ? -10.735 -31.240 24.081 1.00 9.97 290 LEU A N 1
ATOM 4373 C CA . LEU A 1 290 ? -10.910 -31.034 25.519 1.00 10.27 290 LEU A CA 1
ATOM 4374 C C . LEU A 1 290 ? -10.840 -32.344 26.285 1.00 10.40 290 LEU A C 1
ATOM 4375 O O . LEU A 1 290 ? -11.661 -33.261 26.075 1.00 12.15 290 LEU A O 1
ATOM 4391 N N . ASN A 1 291 ? -9.886 -32.423 27.203 1.00 10.72 291 ASN A N 1
ATOM 4392 C CA . ASN A 1 291 ? -9.693 -33.651 27.966 1.00 10.93 291 ASN A CA 1
ATOM 4393 C C . ASN A 1 291 ? -10.912 -33.986 28.824 1.00 10.93 291 ASN A C 1
ATOM 4394 O O . ASN A 1 291 ? -11.215 -35.159 29.029 1.00 10.92 291 ASN A O 1
ATOM 4405 N N . VAL A 1 292 ? -11.610 -32.966 29.314 1.00 10.98 292 VAL A N 1
ATOM 4406 C CA . VAL A 1 292 ? -12.777 -33.201 30.150 1.00 11.04 292 VAL A CA 1
ATOM 4407 C C . VAL A 1 292 ? -13.884 -33.947 29.374 1.00 11.69 292 VAL A C 1
ATOM 4408 O O . VAL A 1 292 ? -14.759 -34.590 29.989 1.00 10.67 292 VAL A O 1
ATOM 4421 N N . LEU A 1 293 ? -13.839 -33.897 28.040 1.00 10.26 293 LEU A N 1
ATOM 4422 C CA . LEU A 1 293 ? -14.841 -34.600 27.217 1.00 9.90 293 LEU A CA 1
ATOM 4423 C C . LEU A 1 293 ? -14.309 -35.866 26.536 1.00 9.77 293 LEU A C 1
ATOM 4424 O O . LEU A 1 293 ? -15.011 -36.469 25.740 1.00 11.16 293 LEU A O 1
ATOM 4440 N N . ALA A 1 294 ? -13.089 -36.285 26.855 1.00 12.95 294 ALA A N 1
ATOM 4441 C CA . ALA A 1 294 ? -12.431 -37.355 26.097 1.00 12.41 294 ALA A CA 1
ATOM 4442 C C . ALA A 1 294 ? -13.130 -38.726 26.145 1.00 14.78 294 ALA A C 1
ATOM 4443 O O . ALA A 1 294 ? -12.956 -39.539 25.236 1.00 11.94 294 ALA A O 1
ATOM 4450 N N A ASP A 1 295 ? -13.912 -38.970 27.191 0.50 10.37 295 ASP A N 1
ATOM 4451 N N B ASP A 1 295 ? -13.901 -38.977 27.198 0.50 10.37 295 ASP A N 1
ATOM 4452 C CA A ASP A 1 295 ? -14.619 -40.238 27.363 0.50 14.19 295 ASP A CA 1
ATOM 4453 C CA B ASP A 1 295 ? -14.619 -40.241 27.346 0.50 13.17 295 ASP A CA 1
ATOM 4454 C C A ASP A 1 295 ? -16.105 -40.108 26.997 0.50 14.22 295 ASP A C 1
ATOM 4455 C C B ASP A 1 295 ? -16.113 -40.092 27.037 0.50 14.04 295 ASP A C 1
ATOM 4456 O O A ASP A 1 295 ? -16.870 -41.059 27.148 0.50 15.88 295 ASP A O 1
ATOM 4457 O O B ASP A 1 295 ? -16.892 -41.011 27.281 0.50 15.84 295 ASP A O 1
ATOM 4474 N N . THR A 1 296 ? -16.514 -38.944 26.499 1.00 9.63 296 THR A N 1
ATOM 4475 C CA . THR A 1 296 ? -17.901 -38.777 26.012 1.00 11.53 296 THR A CA 1
ATOM 4476 C C . THR A 1 296 ? -18.090 -39.469 24.665 1.00 10.57 296 THR A C 1
ATOM 4477 O O . THR A 1 296 ? -17.135 -39.626 23.909 1.00 8.99 296 THR A O 1
ATOM 4488 N N . PRO A 1 297 ? -19.319 -39.890 24.352 1.00 8.72 297 PRO A N 1
ATOM 4489 C CA . PRO A 1 297 ? -19.442 -40.683 23.118 1.00 8.48 297 PRO A CA 1
ATOM 4490 C C . PRO A 1 297 ? -19.096 -39.902 21.861 1.00 8.27 297 PRO A C 1
ATOM 4491 O O . PRO A 1 297 ? -18.553 -40.494 20.917 1.00 8.18 297 PRO A O 1
ATOM 4502 N N . ALA A 1 298 ? -19.376 -38.601 21.840 1.00 8.24 298 ALA A N 1
ATOM 4503 C CA . ALA A 1 298 ? -19.078 -37.819 20.645 1.00 8.08 298 ALA A CA 1
ATOM 4504 C C . ALA A 1 298 ? -17.574 -37.709 20.425 1.00 8.18 298 ALA A C 1
ATOM 4505 O O . ALA A 1 298 ? -17.097 -37.849 19.286 1.00 8.93 298 ALA A O 1
ATOM 4512 N N . ALA A 1 299 ? -16.829 -37.461 21.500 1.00 8.42 299 ALA A N 1
ATOM 4513 C CA . ALA A 1 299 ? -15.375 -37.342 21.374 1.00 8.57 299 ALA A CA 1
ATOM 4514 C C . ALA A 1 299 ? -14.763 -38.661 20.907 1.00 8.59 299 ALA A C 1
ATOM 4515 O O . ALA A 1 299 ? -13.943 -38.676 19.996 1.00 8.57 299 ALA A O 1
ATOM 4522 N N . LYS A 1 300 ? -15.174 -39.766 21.530 1.00 9.09 300 LYS A N 1
ATOM 4523 C CA . LYS A 1 300 ? -14.632 -41.069 21.187 1.00 10.52 300 LYS A CA 1
ATOM 4524 C C . LYS A 1 300 ? -14.974 -41.412 19.743 1.00 8.90 300 LYS A C 1
ATOM 4525 O O . LYS A 1 300 ? -14.137 -41.930 19.012 1.00 10.16 300 LYS A O 1
ATOM 4544 N N . GLY A 1 301 ? -16.210 -41.119 19.332 1.00 8.38 301 GLY A N 1
ATOM 4545 C CA . GLY A 1 301 ? -16.641 -41.446 17.992 1.00 12.07 301 GLY A CA 1
ATOM 4546 C C . GLY A 1 301 ? -15.881 -40.685 16.920 1.00 10.77 301 GLY A C 1
ATOM 4547 O O . GLY A 1 301 ? -15.484 -41.246 15.911 1.00 8.13 301 GLY A O 1
ATOM 4551 N N . ALA A 1 302 ? -15.710 -39.390 17.151 1.00 9.65 302 ALA A N 1
ATOM 4552 C CA . ALA A 1 302 ? -15.114 -38.482 16.182 1.00 7.98 302 ALA A CA 1
ATOM 4553 C C . ALA A 1 302 ? -13.626 -38.790 16.039 1.00 8.18 302 ALA A C 1
ATOM 4554 O O . ALA A 1 302 ? -13.104 -38.826 14.933 1.00 8.64 302 ALA A O 1
ATOM 4561 N N . ILE A 1 303 ? -12.959 -39.068 17.147 1.00 8.40 303 ILE A N 1
ATOM 4562 C CA . ILE A 1 303 ? -11.539 -39.409 17.074 1.00 8.65 303 ILE A CA 1
ATOM 4563 C C . ILE A 1 303 ? -11.339 -40.752 16.354 1.00 10.48 303 ILE A C 1
ATOM 4564 O O . ILE A 1 303 ? -10.422 -40.915 15.553 1.00 9.83 303 ILE A O 1
ATOM 4580 N N . ALA A 1 304 ? -12.192 -41.723 16.652 1.00 14.99 304 ALA A N 1
ATOM 4581 C CA . ALA A 1 304 ? -12.103 -43.004 15.979 1.00 15.08 304 ALA A CA 1
ATOM 4582 C C . ALA A 1 304 ? -12.382 -42.854 14.489 1.00 11.29 304 ALA A C 1
ATOM 4583 O O . ALA A 1 304 ? -11.750 -43.497 13.671 1.00 10.93 304 ALA A O 1
ATOM 4590 N N . GLN A 1 305 ? -13.381 -42.044 14.147 1.00 9.55 305 GLN A N 1
ATOM 4591 C CA . GLN A 1 305 ? -13.727 -41.792 12.757 1.00 11.49 305 GLN A CA 1
ATOM 4592 C C . GLN A 1 305 ? -12.574 -41.118 12.009 1.00 14.36 305 GLN A C 1
ATOM 4593 O O . GLN A 1 305 ? -12.228 -41.527 10.908 1.00 10.37 305 GLN A O 1
ATOM 4607 N N . ALA A 1 306 ? -11.982 -40.089 12.610 1.00 8.86 306 ALA A N 1
ATOM 4608 C CA . ALA A 1 306 ? -10.907 -39.357 11.949 1.00 8.86 306 ALA A CA 1
ATOM 4609 C C . ALA A 1 306 ? -9.671 -40.230 11.829 1.00 11.34 306 ALA A C 1
ATOM 4610 O O . ALA A 1 306 ? -8.992 -40.197 10.816 1.00 9.30 306 ALA A O 1
ATOM 4617 N N . GLY A 1 307 ? -9.397 -41.014 12.863 1.00 9.69 307 GLY A N 1
ATOM 4618 C CA . GLY A 1 307 ? -8.246 -41.913 12.863 1.00 11.86 307 GLY A CA 1
ATOM 4619 C C . GLY A 1 307 ? -8.310 -42.939 11.739 1.00 12.11 307 GLY A C 1
ATOM 4620 O O . GLY A 1 307 ? -7.335 -43.176 11.018 1.00 12.25 307 GLY A O 1
ATOM 4624 N N . GLN A 1 308 ? -9.485 -43.547 11.606 1.00 9.07 308 GLN A N 1
ATOM 4625 C CA . GLN A 1 308 ? -9.770 -44.536 10.584 1.00 9.10 308 GLN A CA 1
ATOM 4626 C C . GLN A 1 308 ? -9.749 -43.943 9.169 1.00 10.39 308 GLN A C 1
ATOM 4627 O O . GLN A 1 308 ? -9.222 -44.556 8.241 1.00 10.55 308 GLN A O 1
ATOM 4641 N N . TYR A 1 309 ? -10.331 -42.751 9.023 1.00 11.34 309 TYR A N 1
ATOM 4642 C CA . TYR A 1 309 ? -10.362 -42.029 7.754 1.00 9.74 309 TYR A CA 1
ATOM 4643 C C . TYR A 1 309 ? -8.933 -41.787 7.279 1.00 9.67 309 TYR A C 1
ATOM 4644 O O . TYR A 1 309 ? -8.602 -42.048 6.135 1.00 10.61 309 TYR A O 1
ATOM 4662 N N . LEU A 1 310 ? -8.090 -41.335 8.195 1.00 10.52 310 LEU A N 1
ATOM 4663 C CA . LEU A 1 310 ? -6.681 -41.073 7.896 1.00 10.81 310 LEU A CA 1
ATOM 4664 C C . LEU A 1 310 ? -5.928 -42.379 7.632 1.00 13.43 310 LEU A C 1
ATOM 4665 O O . LEU A 1 310 ? -5.156 -42.475 6.678 1.00 12.47 310 LEU A O 1
ATOM 4681 N N . HIS A 1 311 ? -6.175 -43.405 8.443 1.00 10.24 311 HIS A N 1
ATOM 4682 C CA . HIS A 1 311 ? -5.512 -44.683 8.208 1.00 10.59 311 HIS A CA 1
ATOM 4683 C C . HIS A 1 311 ? -5.807 -45.216 6.794 1.00 10.64 311 HIS A C 1
ATOM 4684 O O . HIS A 1 311 ? -4.919 -45.641 6.090 1.00 11.83 311 HIS A O 1
ATOM 4699 N N . THR A 1 312 ? -7.067 -45.164 6.390 1.00 10.06 312 THR A N 1
ATOM 4700 C CA . THR A 1 312 ? -7.480 -45.609 5.071 1.00 11.82 312 THR A CA 1
ATOM 4701 C C . THR A 1 312 ? -6.842 -44.766 3.965 1.00 13.98 312 THR A C 1
ATOM 4702 O O . THR A 1 312 ? -6.341 -45.299 2.974 1.00 11.83 312 THR A O 1
ATOM 4713 N N . ALA A 1 313 ? -6.828 -43.452 4.149 1.00 13.51 313 ALA A N 1
ATOM 4714 C CA . ALA A 1 313 ? -6.268 -42.559 3.137 1.00 10.65 313 ALA A CA 1
ATOM 4715 C C . ALA A 1 313 ? -4.772 -42.775 2.953 1.00 14.47 313 ALA A C 1
ATOM 4716 O O . ALA A 1 313 ? -4.250 -42.649 1.844 1.00 13.82 313 ALA A O 1
ATOM 4723 N N . LEU A 1 314 ? -4.088 -43.123 4.039 1.00 11.92 314 LEU A N 1
ATOM 4724 C CA . LEU A 1 314 ? -2.638 -43.139 4.045 1.00 11.92 314 LEU A CA 1
ATOM 4725 C C . LEU A 1 314 ? -2.059 -44.541 3.866 1.00 16.95 314 LEU A C 1
ATOM 4726 O O . LEU A 1 314 ? -0.869 -44.680 3.631 1.00 16.51 314 LEU A O 1
ATOM 4742 N N . HIS A 1 315 ? -2.893 -45.572 3.970 1.00 16.82 315 HIS A N 1
ATOM 4743 C CA . HIS A 1 315 ? -2.402 -46.956 3.916 1.00 18.42 315 HIS A CA 1
ATOM 4744 C C . HIS A 1 315 ? -3.209 -47.804 2.954 1.00 24.91 315 HIS A C 1
ATOM 4745 O O . HIS A 1 315 ? -2.763 -48.875 2.561 1.00 26.33 315 HIS A O 1
ATOM 4760 N N . GLY A 1 316 ? -4.397 -47.339 2.583 1.00 20.61 316 GLY A N 1
ATOM 4761 C CA . GLY A 1 316 ? -5.207 -48.040 1.609 1.00 38.24 316 GLY A CA 1
ATOM 4762 C C . GLY A 1 316 ? -4.620 -47.869 0.221 1.00 54.55 316 GLY A C 1
ATOM 4763 O O . GLY A 1 316 ? -4.255 -48.842 -0.440 1.00 61.85 316 GLY A O 1
ATOM 4767 N N . PRO B 1 2 ? -31.185 -29.739 1.897 1.00 12.82 2 PRO B N 1
ATOM 4768 C CA . PRO B 1 2 ? -29.981 -29.147 1.301 1.00 12.84 2 PRO B CA 1
ATOM 4769 C C . PRO B 1 2 ? -29.370 -29.978 0.164 1.00 14.95 2 PRO B C 1
ATOM 4770 O O . PRO B 1 2 ? -29.790 -31.090 -0.082 1.00 12.29 2 PRO B O 1
ATOM 4781 N N . VAL B 1 3 ? -28.386 -29.411 -0.518 1.00 14.31 3 VAL B N 1
ATOM 4782 C CA . VAL B 1 3 ? -27.839 -29.995 -1.735 1.00 13.57 3 VAL B CA 1
ATOM 4783 C C . VAL B 1 3 ? -27.160 -31.331 -1.434 1.00 13.81 3 VAL B C 1
ATOM 4784 O O . VAL B 1 3 ? -26.481 -31.476 -0.414 1.00 12.99 3 VAL B O 1
ATOM 4797 N N . LEU B 1 4 ? -27.367 -32.303 -2.322 1.00 9.79 4 LEU B N 1
ATOM 4798 C CA . LEU B 1 4 ? -26.770 -33.621 -2.163 1.00 10.59 4 LEU B CA 1
ATOM 4799 C C . LEU B 1 4 ? -25.379 -33.750 -2.769 1.00 10.64 4 LEU B C 1
ATOM 4800 O O . LEU B 1 4 ? -25.024 -33.051 -3.726 1.00 9.80 4 LEU B O 1
ATOM 4816 N N . GLU B 1 5 ? -24.611 -34.678 -2.201 1.00 9.73 5 GLU B N 1
ATOM 4817 C CA . GLU B 1 5 ? -23.405 -35.194 -2.832 1.00 8.84 5 GLU B CA 1
ATOM 4818 C C . GLU B 1 5 ? -23.704 -35.524 -4.325 1.00 9.77 5 GLU B C 1
ATOM 4819 O O . GLU B 1 5 ? -24.804 -35.991 -4.652 1.00 9.24 5 GLU B O 1
ATOM 4831 N N . PRO B 1 6 ? -22.749 -35.255 -5.241 1.00 10.83 6 PRO B N 1
ATOM 4832 C CA . PRO B 1 6 ? -23.151 -35.303 -6.661 1.00 12.95 6 PRO B CA 1
ATOM 4833 C C . PRO B 1 6 ? -23.622 -36.659 -7.207 1.00 10.26 6 PRO B C 1
ATOM 4834 O O . PRO B 1 6 ? -24.561 -36.680 -7.983 1.00 15.48 6 PRO B O 1
ATOM 4845 N N . THR B 1 7 ? -22.988 -37.763 -6.836 1.00 11.95 7 THR B N 1
ATOM 4846 C CA . THR B 1 7 ? -23.424 -39.067 -7.324 1.00 15.16 7 THR B CA 1
ATOM 4847 C C . THR B 1 7 ? -24.834 -39.379 -6.812 1.00 14.22 7 THR B C 1
ATOM 4848 O O . THR B 1 7 ? -25.659 -39.976 -7.516 1.00 11.62 7 THR B O 1
ATOM 4859 N N . THR B 1 8 ? -25.096 -38.971 -5.574 1.00 9.32 8 THR B N 1
ATOM 4860 C CA . THR B 1 8 ? -26.388 -39.177 -4.935 1.00 9.18 8 THR B CA 1
ATOM 4861 C C . THR B 1 8 ? -27.430 -38.346 -5.673 1.00 9.44 8 THR B C 1
ATOM 4862 O O . THR B 1 8 ? -28.538 -38.829 -5.936 1.00 9.55 8 THR B O 1
ATOM 4873 N N . GLN B 1 9 ? -27.071 -37.113 -6.040 1.00 11.78 9 GLN B N 1
ATOM 4874 C CA . GLN B 1 9 ? -27.994 -36.274 -6.798 1.00 10.71 9 GLN B CA 1
ATOM 4875 C C . GLN B 1 9 ? -28.258 -36.866 -8.191 1.00 12.42 9 GLN B C 1
ATOM 4876 O O . GLN B 1 9 ? -29.368 -36.762 -8.710 1.00 12.61 9 GLN B O 1
ATOM 4890 N N . LYS B 1 10 ? -27.245 -37.472 -8.807 1.00 12.56 10 LYS B N 1
ATOM 4891 C CA . LYS B 1 10 ? -27.424 -38.102 -10.120 1.00 18.31 10 LYS B CA 1
ATOM 4892 C C . LYS B 1 10 ? -28.496 -39.197 -10.048 1.00 11.33 10 LYS B C 1
ATOM 4893 O O . LYS B 1 10 ? -29.333 -39.338 -10.947 1.00 13.42 10 LYS B O 1
ATOM 4912 N N . PHE B 1 11 ? -28.459 -39.966 -8.970 1.00 10.40 11 PHE B N 1
ATOM 4913 C CA . PHE B 1 11 ? -29.429 -41.027 -8.732 1.00 10.37 11 PHE B CA 1
ATOM 4914 C C . PHE B 1 11 ? -30.821 -40.429 -8.613 1.00 10.46 11 PHE B C 1
ATOM 4915 O O . PHE B 1 11 ? -31.767 -40.874 -9.255 1.00 10.74 11 PHE B O 1
ATOM 4932 N N . ILE B 1 12 ? -30.936 -39.403 -7.784 1.00 10.48 12 ILE B N 1
ATOM 4933 C CA . ILE B 1 12 ? -32.218 -38.726 -7.604 1.00 18.49 12 ILE B CA 1
ATOM 4934 C C . ILE B 1 12 ? -32.707 -38.151 -8.941 1.00 18.70 12 ILE B C 1
ATOM 4935 O O . ILE B 1 12 ? -33.881 -38.304 -9.286 1.00 11.44 12 ILE B O 1
ATOM 4951 N N . ASN B 1 13 ? -31.825 -37.511 -9.712 1.00 11.94 13 ASN B N 1
ATOM 4952 C CA . ASN B 1 13 ? -32.217 -37.001 -11.016 1.00 16.19 13 ASN B CA 1
ATOM 4953 C C . ASN B 1 13 ? -32.713 -38.099 -11.949 1.00 17.15 13 ASN B C 1
ATOM 4954 O O . ASN B 1 13 ? -33.669 -37.887 -12.677 1.00 13.58 13 ASN B O 1
ATOM 4965 N N . ALA B 1 14 ? -32.105 -39.285 -11.899 1.00 15.60 14 ALA B N 1
ATOM 4966 C CA . ALA B 1 14 ? -32.549 -40.371 -12.762 1.00 20.26 14 ALA B CA 1
ATOM 4967 C C . ALA B 1 14 ? -33.942 -40.843 -12.354 1.00 20.61 14 ALA B C 1
ATOM 4968 O O . ALA B 1 14 ? -34.767 -41.185 -13.204 1.00 19.62 14 ALA B O 1
ATOM 4975 N N . LEU B 1 15 ? -34.217 -40.857 -11.055 1.00 14.75 15 LEU B N 1
ATOM 4976 C CA . LEU B 1 15 ? -35.546 -41.234 -10.594 1.00 12.85 15 LEU B CA 1
ATOM 4977 C C . LEU B 1 15 ? -36.598 -40.229 -11.055 1.00 12.89 15 LEU B C 1
ATOM 4978 O O . LEU B 1 15 ? -37.671 -40.622 -11.496 1.00 14.81 15 LEU B O 1
ATOM 4994 N N . SER B 1 16 ? -36.314 -38.937 -10.927 1.00 13.03 16 SER B N 1
ATOM 4995 C CA . SER B 1 16 ? -37.303 -37.923 -11.307 1.00 19.13 16 SER B CA 1
ATOM 4996 C C . SER B 1 16 ? -37.568 -37.988 -12.812 1.00 18.81 16 SER B C 1
ATOM 4997 O O . SER B 1 16 ? -38.698 -37.766 -13.278 1.00 18.01 16 SER B O 1
ATOM 5005 N N . ALA B 1 17 ? -36.540 -38.332 -13.581 1.00 18.67 17 ALA B N 1
ATOM 5006 C CA . ALA B 1 17 ? -36.693 -38.433 -15.029 1.00 24.91 17 ALA B CA 1
ATOM 5007 C C . ALA B 1 17 ? -37.471 -39.671 -15.468 1.00 26.11 17 ALA B C 1
ATOM 5008 O O . ALA B 1 17 ? -38.316 -39.577 -16.348 1.00 22.84 17 ALA B O 1
ATOM 5015 N N A SER B 1 18 ? -37.200 -40.815 -14.842 0.21 27.66 18 SER B N 1
ATOM 5016 N N B SER B 1 18 ? -37.214 -40.821 -14.849 0.79 24.13 18 SER B N 1
ATOM 5017 C CA A SER B 1 18 ? -37.692 -42.094 -15.356 0.21 31.79 18 SER B CA 1
ATOM 5018 C CA B SER B 1 18 ? -37.764 -42.075 -15.366 0.79 31.23 18 SER B CA 1
ATOM 5019 C C A SER B 1 18 ? -38.065 -43.117 -14.276 0.21 31.51 18 SER B C 1
ATOM 5020 C C B SER B 1 18 ? -38.124 -43.107 -14.291 0.79 31.43 18 SER B C 1
ATOM 5021 O O A SER B 1 18 ? -38.141 -44.313 -14.555 0.21 33.29 18 SER B O 1
ATOM 5022 O O B SER B 1 18 ? -38.275 -44.291 -14.591 0.79 30.33 18 SER B O 1
ATOM 5036 N N . GLY B 1 19 ? -38.304 -42.653 -13.053 1.00 27.10 19 GLY B N 1
ATOM 5037 C CA . GLY B 1 19 ? -38.598 -43.545 -11.940 1.00 29.20 19 GLY B CA 1
ATOM 5038 C C . GLY B 1 19 ? -39.931 -44.287 -11.997 1.00 38.16 19 GLY B C 1
ATOM 5039 O O . GLY B 1 19 ? -40.103 -45.283 -11.293 1.00 38.96 19 GLY B O 1
ATOM 5043 N N . GLY B 1 20 ? -40.877 -43.807 -12.808 1.00 35.12 20 GLY B N 1
ATOM 5044 C CA . GLY B 1 20 ? -42.169 -44.472 -12.965 1.00 37.13 20 GLY B CA 1
ATOM 5045 C C . GLY B 1 20 ? -43.188 -44.161 -11.871 1.00 34.22 20 GLY B C 1
ATOM 5046 O O . GLY B 1 20 ? -43.081 -43.137 -11.200 1.00 26.26 20 GLY B O 1
ATOM 5050 N N . PRO B 1 21 ? -44.192 -45.042 -11.688 1.00 32.34 21 PRO B N 1
ATOM 5051 C CA . PRO B 1 21 ? -45.194 -44.853 -10.631 1.00 22.52 21 PRO B CA 1
ATOM 5052 C C . PRO B 1 21 ? -44.600 -44.865 -9.224 1.00 19.73 21 PRO B C 1
ATOM 5053 O O . PRO B 1 21 ? -43.597 -45.534 -8.943 1.00 17.21 21 PRO B O 1
ATOM 5064 N N . ALA B 1 22 ? -45.243 -44.121 -8.335 1.00 19.38 22 ALA B N 1
ATOM 5065 C CA . ALA B 1 22 ? -44.819 -44.090 -6.942 1.00 22.09 22 ALA B CA 1
ATOM 5066 C C . ALA B 1 22 ? -44.961 -45.479 -6.309 1.00 16.71 22 ALA B C 1
ATOM 5067 O O . ALA B 1 22 ? -45.926 -46.206 -6.571 1.00 17.20 22 ALA B O 1
ATOM 5074 N N . ILE B 1 23 ? -43.980 -45.834 -5.484 1.00 19.04 23 ILE B N 1
ATOM 5075 C CA . ILE B 1 23 ? -43.889 -47.169 -4.894 1.00 20.30 23 ILE B CA 1
ATOM 5076 C C . ILE B 1 23 ? -45.194 -47.590 -4.210 1.00 24.13 23 ILE B C 1
ATOM 5077 O O . ILE B 1 23 ? -45.603 -48.749 -4.300 1.00 20.30 23 ILE B O 1
ATOM 5093 N N . TYR B 1 24 ? -45.870 -46.642 -3.572 1.00 24.84 24 TYR B N 1
ATOM 5094 C CA . TYR B 1 24 ? -47.057 -46.955 -2.783 1.00 26.75 24 TYR B CA 1
ATOM 5095 C C . TYR B 1 24 ? -48.316 -47.157 -3.627 1.00 25.03 24 TYR B C 1
ATOM 5096 O O . TYR B 1 24 ? -49.376 -47.460 -3.089 1.00 28.42 24 TYR B O 1
ATOM 5114 N N . THR B 1 25 ? -48.196 -47.011 -4.945 1.00 22.62 25 THR B N 1
ATOM 5115 C CA . THR B 1 25 ? -49.294 -47.305 -5.848 1.00 14.39 25 THR B CA 1
ATOM 5116 C C . THR B 1 25 ? -49.141 -48.689 -6.448 1.00 14.47 25 THR B C 1
ATOM 5117 O O . THR B 1 25 ? -49.984 -49.130 -7.202 1.00 15.87 25 THR B O 1
ATOM 5128 N N . LEU B 1 26 ? -48.055 -49.363 -6.105 1.00 14.00 26 LEU B N 1
ATOM 5129 C CA . LEU B 1 26 ? -47.794 -50.714 -6.583 1.00 13.06 26 LEU B CA 1
ATOM 5130 C C . LEU B 1 26 ? -48.366 -51.769 -5.626 1.00 12.98 26 LEU B C 1
ATOM 5131 O O . LEU B 1 26 ? -48.593 -51.488 -4.457 1.00 12.73 26 LEU B O 1
ATOM 5147 N N . THR B 1 27 ? -48.583 -52.986 -6.105 1.00 13.15 27 THR B N 1
ATOM 5148 C CA . THR B 1 27 ? -48.829 -54.088 -5.176 1.00 13.01 27 THR B CA 1
ATOM 5149 C C . THR B 1 27 ? -47.568 -54.374 -4.370 1.00 12.46 27 THR B C 1
ATOM 5150 O O . THR B 1 27 ? -46.451 -54.061 -4.816 1.00 12.27 27 THR B O 1
ATOM 5161 N N . PRO B 1 28 ? -47.728 -54.986 -3.190 1.00 12.25 28 PRO B N 1
ATOM 5162 C CA . PRO B 1 28 ? -46.516 -55.339 -2.433 1.00 11.79 28 PRO B CA 1
ATOM 5163 C C . PRO B 1 28 ? -45.553 -56.235 -3.208 1.00 11.80 28 PRO B C 1
ATOM 5164 O O . PRO B 1 28 ? -44.345 -56.052 -3.082 1.00 11.49 28 PRO B O 1
ATOM 5175 N N . ALA B 1 29 ? -46.066 -57.187 -3.980 1.00 12.18 29 ALA B N 1
ATOM 5176 C CA . ALA B 1 29 ? -45.214 -58.015 -4.826 1.00 12.29 29 ALA B CA 1
ATOM 5177 C C . ALA B 1 29 ? -44.361 -57.179 -5.792 1.00 12.28 29 ALA B C 1
ATOM 5178 O O . ALA B 1 29 ? -43.168 -57.432 -5.981 1.00 12.12 29 ALA B O 1
ATOM 5185 N N . GLU B 1 30 ? -45.010 -56.209 -6.427 1.00 13.19 30 GLU B N 1
ATOM 5186 C CA . GLU B 1 30 ? -44.364 -55.333 -7.399 1.00 13.02 30 GLU B CA 1
ATOM 5187 C C . GLU B 1 30 ? -43.319 -54.452 -6.744 1.00 14.87 30 GLU B C 1
ATOM 5188 O O . GLU B 1 30 ? -42.230 -54.273 -7.286 1.00 15.39 30 GLU B O 1
ATOM 5200 N N . ALA B 1 31 ? -43.665 -53.882 -5.594 1.00 11.81 31 ALA B N 1
ATOM 5201 C CA . ALA B 1 31 ? -42.749 -53.028 -4.831 1.00 11.36 31 ALA B CA 1
ATOM 5202 C C . ALA B 1 31 ? -41.506 -53.813 -4.435 1.00 12.84 31 ALA B C 1
ATOM 5203 O O . ALA B 1 31 ? -40.370 -53.330 -4.559 1.00 10.87 31 ALA B O 1
ATOM 5210 N N . ARG B 1 32 ? -41.735 -55.038 -3.980 1.00 11.10 32 ARG B N 1
ATOM 5211 C CA . ARG B 1 32 ? -40.638 -55.933 -3.605 1.00 10.90 32 ARG B CA 1
ATOM 5212 C C . ARG B 1 32 ? -39.681 -56.140 -4.779 1.00 11.06 32 ARG B C 1
ATOM 5213 O O . ARG B 1 32 ? -38.456 -56.084 -4.641 1.00 10.85 32 ARG B O 1
ATOM 5234 N N . ASP B 1 33 ? -40.262 -56.355 -5.944 1.00 11.50 33 ASP B N 1
ATOM 5235 C CA . ASP B 1 33 ? -39.483 -56.625 -7.132 1.00 11.75 33 ASP B CA 1
ATOM 5236 C C . ASP B 1 33 ? -38.709 -55.404 -7.593 1.00 12.80 33 ASP B C 1
ATOM 5237 O O . ASP B 1 33 ? -37.622 -55.545 -8.139 1.00 12.65 33 ASP B O 1
ATOM 5246 N N . VAL B 1 34 ? -39.258 -54.207 -7.408 1.00 11.99 34 VAL B N 1
ATOM 5247 C CA . VAL B 1 34 ? -38.500 -53.000 -7.749 1.00 11.88 34 VAL B CA 1
ATOM 5248 C C . VAL B 1 34 ? -37.184 -52.944 -6.966 1.00 12.80 34 VAL B C 1
ATOM 5249 O O . VAL B 1 34 ? -36.100 -52.757 -7.553 1.00 11.94 34 VAL B O 1
ATOM 5262 N N . LEU B 1 35 ? -37.259 -53.117 -5.646 1.00 11.99 35 LEU B N 1
ATOM 5263 C CA . LEU B 1 35 ? -36.069 -53.003 -4.819 1.00 11.07 35 LEU B CA 1
ATOM 5264 C C . LEU B 1 35 ? -35.123 -54.159 -5.044 1.00 11.14 35 LEU B C 1
ATOM 5265 O O . LEU B 1 35 ? -33.908 -53.976 -5.068 1.00 11.03 35 LEU B O 1
ATOM 5281 N N . SER B 1 36 ? -35.677 -55.357 -5.176 1.00 10.90 36 SER B N 1
ATOM 5282 C CA . SER B 1 36 ? -34.869 -56.533 -5.424 1.00 12.59 36 SER B CA 1
ATOM 5283 C C . SER B 1 36 ? -34.072 -56.334 -6.723 1.00 12.33 36 SER B C 1
ATOM 5284 O O . SER B 1 36 ? -32.879 -56.621 -6.788 1.00 13.50 36 SER B O 1
ATOM 5292 N N . GLY B 1 37 ? -34.736 -55.825 -7.753 1.00 11.69 37 GLY B N 1
ATOM 5293 C CA . GLY B 1 37 ? -34.074 -55.557 -9.015 1.00 13.70 37 GLY B CA 1
ATOM 5294 C C . GLY B 1 37 ? -33.030 -54.485 -8.868 1.00 11.75 37 GLY B C 1
ATOM 5295 O O . GLY B 1 37 ? -31.943 -54.616 -9.431 1.00 18.19 37 GLY B O 1
ATOM 5299 N N . ALA B 1 38 ? -33.333 -53.432 -8.111 1.00 11.23 38 ALA B N 1
ATOM 5300 C CA . ALA B 1 38 ? -32.406 -52.318 -7.970 1.00 11.01 38 ALA B CA 1
ATOM 5301 C C . ALA B 1 38 ? -31.108 -52.766 -7.308 1.00 12.89 38 ALA B C 1
ATOM 5302 O O . ALA B 1 38 ? -30.035 -52.210 -7.581 1.00 10.78 38 ALA B O 1
ATOM 5309 N N . GLN B 1 39 ? -31.205 -53.791 -6.467 1.00 10.83 39 GLN B N 1
ATOM 5310 C CA . GLN B 1 39 ? -30.077 -54.257 -5.668 1.00 11.31 39 GLN B CA 1
ATOM 5311 C C . GLN B 1 39 ? -29.405 -55.524 -6.206 1.00 11.86 39 GLN B C 1
ATOM 5312 O O . GLN B 1 39 ? -28.513 -56.070 -5.554 1.00 12.21 39 GLN B O 1
ATOM 5326 N N . SER B 1 40 ? -29.805 -56.001 -7.382 1.00 13.46 40 SER B N 1
ATOM 5327 C CA . SER B 1 40 ? -29.306 -57.298 -7.840 1.00 19.95 40 SER B CA 1
ATOM 5328 C C . SER B 1 40 ? -28.132 -57.148 -8.820 1.00 19.85 40 SER B C 1
ATOM 5329 O O . SER B 1 40 ? -27.701 -58.125 -9.415 1.00 20.10 40 SER B O 1
ATOM 5337 N N . GLY B 1 41 ? -27.596 -55.938 -8.954 1.00 14.17 41 GLY B N 1
ATOM 5338 C CA . GLY B 1 41 ? -26.453 -55.702 -9.825 1.00 20.29 41 GLY B CA 1
ATOM 5339 C C . GLY B 1 41 ? -25.172 -56.341 -9.313 1.00 15.77 41 GLY B C 1
ATOM 5340 O O . GLY B 1 41 ? -24.951 -56.428 -8.105 1.00 17.24 41 GLY B O 1
ATOM 5344 N N . GLU B 1 42 ? -24.319 -56.806 -10.224 1.00 17.70 42 GLU B N 1
ATOM 5345 C CA . GLU B 1 42 ? -23.030 -57.341 -9.805 1.00 17.47 42 GLU B CA 1
ATOM 5346 C C . GLU B 1 42 ? -22.242 -56.172 -9.258 1.00 17.41 42 GLU B C 1
ATOM 5347 O O . GLU B 1 42 ? -22.115 -55.140 -9.917 1.00 24.65 42 GLU B O 1
ATOM 5359 N N . ILE B 1 43 ? -21.721 -56.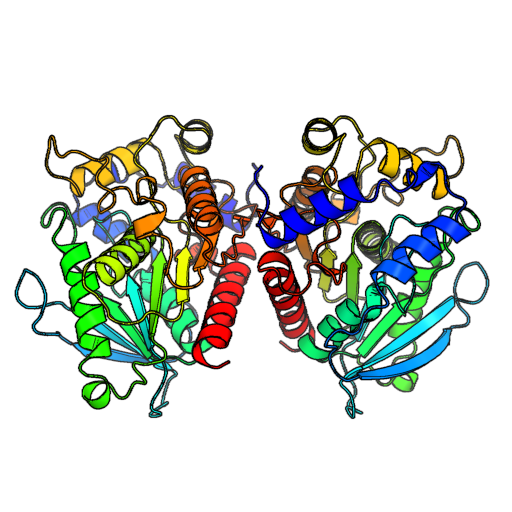323 -8.046 1.00 11.72 43 ILE B N 1
ATOM 5360 C CA . ILE B 1 43 ? -21.025 -55.228 -7.386 1.00 11.40 43 ILE B CA 1
ATOM 5361 C C . ILE B 1 43 ? -19.997 -55.805 -6.407 1.00 11.35 43 ILE B C 1
ATOM 5362 O O . ILE B 1 43 ? -20.208 -56.876 -5.853 1.00 15.72 43 ILE B O 1
ATOM 5378 N N . ALA B 1 44 ? -18.877 -55.112 -6.226 1.00 13.46 44 ALA B N 1
ATOM 5379 C CA . ALA B 1 44 ? -17.876 -55.555 -5.264 1.00 14.33 44 ALA B CA 1
ATOM 5380 C C . ALA B 1 44 ? -18.506 -55.678 -3.867 1.00 13.26 44 ALA B C 1
ATOM 5381 O O . ALA B 1 44 ? -19.203 -54.772 -3.417 1.00 12.57 44 ALA B O 1
ATOM 5388 N N . LYS B 1 45 ? -18.257 -56.805 -3.201 1.00 12.76 45 LYS B N 1
ATOM 5389 C CA . LYS B 1 45 ? -18.820 -57.094 -1.874 1.00 14.01 45 LYS B CA 1
ATOM 5390 C C . LYS B 1 45 ? -17.749 -57.799 -1.046 1.00 11.44 45 LYS B C 1
ATOM 5391 O O . LYS B 1 45 ? -16.892 -58.490 -1.601 1.00 14.03 45 LYS B O 1
ATOM 5410 N N . PRO B 1 46 ? -17.799 -57.649 0.277 1.00 11.72 46 PRO B N 1
ATOM 5411 C CA . PRO B 1 46 ? -16.885 -58.390 1.155 1.00 11.93 46 PRO B CA 1
ATOM 5412 C C . PRO B 1 46 ? -17.075 -59.907 1.090 1.00 14.65 46 PRO B C 1
ATOM 5413 O O . PRO B 1 46 ? -18.187 -60.386 0.931 1.00 15.24 46 PRO B O 1
ATOM 5424 N N . ALA B 1 47 ? -15.988 -60.661 1.222 1.00 14.61 47 ALA B N 1
ATOM 5425 C CA . ALA B 1 47 ? -16.056 -62.120 1.168 1.00 14.42 47 ALA B CA 1
ATOM 5426 C C . ALA B 1 47 ? -16.540 -62.731 2.489 1.00 14.49 47 ALA B C 1
ATOM 5427 O O . ALA B 1 47 ? -15.991 -62.460 3.550 1.00 16.53 47 ALA B O 1
ATOM 5434 N N . VAL B 1 48 ? -17.576 -63.563 2.405 1.00 11.64 48 VAL B N 1
ATOM 5435 C CA . VAL B 1 48 ? -18.173 -64.181 3.578 1.00 11.54 48 VAL B CA 1
ATOM 5436 C C . VAL B 1 48 ? -18.539 -65.617 3.293 1.00 11.92 48 VAL B C 1
ATOM 5437 O O . VAL B 1 48 ? -18.507 -66.066 2.138 1.00 14.00 48 VAL B O 1
ATOM 5450 N N . ASP B 1 49 ? -18.826 -66.344 4.369 1.00 12.26 49 ASP B N 1
ATOM 5451 C CA . ASP B 1 49 ? -19.513 -67.615 4.302 1.00 12.53 49 ASP B CA 1
ATOM 5452 C C . ASP B 1 49 ? -20.975 -67.374 4.634 1.00 14.93 49 ASP B C 1
ATOM 5453 O O . ASP B 1 49 ? -21.278 -66.590 5.526 1.00 13.26 49 ASP B O 1
ATOM 5462 N N . ILE B 1 50 ? -21.857 -68.088 3.938 1.00 12.33 50 ILE B N 1
ATOM 5463 C CA . ILE B 1 50 ? -23.298 -67.950 4.093 1.00 12.05 50 ILE B CA 1
ATOM 5464 C C . ILE B 1 50 ? -23.988 -69.287 4.343 1.00 14.55 50 ILE B C 1
ATOM 5465 O O . ILE B 1 50 ? -23.732 -70.287 3.646 1.00 15.44 50 ILE B O 1
ATOM 5481 N N . THR B 1 51 ? -24.877 -69.290 5.335 1.00 14.35 51 THR B N 1
ATOM 5482 C CA . THR B 1 51 ? -25.739 -70.435 5.617 1.00 14.33 51 THR B CA 1
ATOM 5483 C C . THR B 1 51 ? -27.174 -69.959 5.738 1.00 17.64 51 THR B C 1
ATOM 5484 O O . THR B 1 51 ? -27.470 -69.106 6.574 1.00 19.50 51 THR B O 1
ATOM 5495 N N . ASP B 1 52 ? -28.065 -70.496 4.905 1.00 12.95 52 ASP B N 1
ATOM 5496 C CA . ASP B 1 52 ? -29.492 -70.189 5.029 1.00 14.03 52 ASP B CA 1
ATOM 5497 C C . ASP B 1 52 ? -30.161 -71.315 5.771 1.00 15.59 52 ASP B C 1
ATOM 5498 O O . ASP B 1 52 ? -29.995 -72.477 5.411 1.00 15.00 52 ASP B O 1
ATOM 5507 N N . THR B 1 53 ? -30.915 -70.989 6.812 1.00 14.11 53 THR B N 1
ATOM 5508 C CA . THR B 1 53 ? -31.576 -72.037 7.563 1.00 14.63 53 THR B CA 1
ATOM 5509 C C . THR B 1 53 ? -32.803 -71.467 8.238 1.00 15.95 53 THR B C 1
ATOM 5510 O O . THR B 1 53 ? -33.255 -70.353 7.919 1.00 11.89 53 THR B O 1
ATOM 5521 N N A THR B 1 54 ? -33.332 -72.234 9.182 0.60 13.69 54 THR B N 1
ATOM 5522 N N B THR B 1 54 ? -33.360 -72.245 9.156 0.40 14.05 54 THR B N 1
ATOM 5523 C CA A THR B 1 54 ? -34.570 -71.898 9.868 0.60 12.73 54 THR B CA 1
ATOM 5524 C CA B THR B 1 54 ? -34.544 -71.835 9.890 0.40 13.30 54 THR B CA 1
ATOM 5525 C C A THR B 1 54 ? -34.430 -72.244 11.352 0.60 13.24 54 THR B C 1
ATOM 5526 C C B THR B 1 54 ? -34.390 -72.218 11.353 0.40 13.24 54 THR B C 1
ATOM 5527 O O A THR B 1 54 ? -33.956 -73.327 11.694 0.60 16.50 54 THR B O 1
ATOM 5528 O O B THR B 1 54 ? -33.864 -73.281 11.681 0.40 16.28 54 THR B O 1
ATOM 5549 N N . PHE B 1 55 ? -34.830 -71.320 12.224 1.00 11.46 55 PHE B N 1
ATOM 5550 C CA . PHE B 1 55 ? -34.872 -71.573 13.666 1.00 11.55 55 PHE B CA 1
ATOM 5551 C C . PHE B 1 55 ? -36.345 -71.801 14.005 1.00 15.09 55 PHE B C 1
ATOM 5552 O O . PHE B 1 55 ? -37.183 -70.971 13.647 1.00 11.80 55 PHE B O 1
ATOM 5569 N N . ALA B 1 56 ? -36.656 -72.885 14.720 1.00 12.00 56 ALA B N 1
ATOM 5570 C CA . ALA B 1 56 ? -38.042 -73.237 15.034 1.00 12.16 56 ALA B CA 1
ATOM 5571 C C . ALA B 1 56 ? -38.588 -72.426 16.217 1.00 12.03 56 ALA B C 1
ATOM 5572 O O . ALA B 1 56 ? -38.979 -72.978 17.241 1.00 12.45 56 ALA B O 1
ATOM 5579 N N . VAL B 1 57 ? -38.619 -71.113 16.058 1.00 11.75 57 VAL B N 1
ATOM 5580 C CA . VAL B 1 57 ? -39.097 -70.198 17.081 1.00 11.62 57 VAL B CA 1
ATOM 5581 C C . VAL B 1 57 ? -39.903 -69.058 16.447 1.00 11.37 57 VAL B C 1
ATOM 5582 O O . VAL B 1 57 ? -39.924 -68.890 15.217 1.00 11.56 57 VAL B O 1
ATOM 5595 N N . GLY B 1 58 ? -40.558 -68.277 17.303 1.00 11.22 58 GLY B N 1
ATOM 5596 C CA . GLY B 1 58 ? -41.348 -67.153 16.859 1.00 11.03 58 GLY B CA 1
ATOM 5597 C C . GLY B 1 58 ? -42.813 -67.514 16.711 1.00 11.28 58 GLY B C 1
ATOM 5598 O O . GLY B 1 58 ? -43.195 -68.676 16.850 1.00 11.59 58 GLY B O 1
ATOM 5602 N N . PRO B 1 59 ? -43.642 -66.507 16.415 1.00 11.18 59 PRO B N 1
ATOM 5603 C CA . PRO B 1 59 ? -45.105 -66.658 16.433 1.00 11.92 59 PRO B CA 1
ATOM 5604 C C . PRO B 1 59 ? -45.645 -67.637 15.381 1.00 11.67 59 PRO B C 1
ATOM 5605 O O . PRO B 1 59 ? -46.743 -68.187 15.567 1.00 11.99 59 PRO B O 1
ATOM 5616 N N . THR B 1 60 ? -44.895 -67.848 14.295 1.00 11.54 60 THR B N 1
ATOM 5617 C CA . THR B 1 60 ? -45.310 -68.773 13.236 1.00 11.77 60 THR B CA 1
ATOM 5618 C C . THR B 1 60 ? -44.766 -70.179 13.455 1.00 12.00 60 THR B C 1
ATOM 5619 O O . THR B 1 60 ? -45.146 -71.119 12.765 1.00 12.27 60 THR B O 1
ATOM 5630 N N . GLY B 1 61 ? -43.862 -70.310 14.422 1.00 11.92 61 GLY B N 1
ATOM 5631 C CA . GLY B 1 61 ? -43.193 -71.564 14.677 1.00 12.14 61 GLY B CA 1
ATOM 5632 C C . GLY B 1 61 ? -41.892 -71.760 13.921 1.00 12.01 61 GLY B C 1
ATOM 5633 O O . GLY B 1 61 ? -41.177 -72.736 14.171 1.00 12.21 61 GLY B O 1
ATOM 5637 N N . ALA B 1 62 ? -41.587 -70.866 12.983 1.00 11.74 62 ALA B N 1
ATOM 5638 C CA . ALA B 1 62 ? -40.387 -71.009 12.166 1.00 11.65 62 ALA B CA 1
ATOM 5639 C C . ALA B 1 62 ? -39.984 -69.656 11.631 1.00 11.28 62 ALA B C 1
ATOM 5640 O O . ALA B 1 62 ? -40.792 -68.958 11.024 1.00 11.20 62 ALA B O 1
ATOM 5647 N N . THR B 1 63 ? -38.740 -69.273 11.875 1.00 11.36 63 THR B N 1
ATOM 5648 C CA . THR B 1 63 ? -38.214 -68.017 11.355 1.00 11.03 63 THR B CA 1
ATOM 5649 C C . THR B 1 63 ? -37.014 -68.302 10.465 1.00 11.23 63 THR B C 1
ATOM 5650 O O . THR B 1 63 ? -36.019 -68.894 10.920 1.00 11.63 63 THR B O 1
ATOM 5661 N N . LYS B 1 64 ? -37.106 -67.854 9.216 1.00 10.70 64 LYS B N 1
ATOM 5662 C CA . LYS B 1 64 ? -36.003 -67.960 8.266 1.00 10.72 64 LYS B CA 1
ATOM 5663 C C . LYS B 1 64 ? -34.865 -67.033 8.668 1.00 10.43 64 LYS B C 1
ATOM 5664 O O . LYS B 1 64 ? -35.111 -65.881 9.006 1.00 10.16 64 LYS B O 1
ATOM 5683 N N . VAL B 1 65 ? -33.636 -67.549 8.666 1.00 10.54 65 VAL B N 1
ATOM 5684 C CA . VAL B 1 65 ? -32.455 -66.741 8.941 1.00 10.32 65 VAL B CA 1
ATOM 5685 C C . VAL B 1 65 ? -31.327 -67.021 7.944 1.00 10.46 65 VAL B C 1
ATOM 5686 O O . VAL B 1 65 ? -31.248 -68.115 7.349 1.00 10.78 65 VAL B O 1
ATOM 5699 N N . ARG B 1 66 ? -30.464 -66.023 7.779 1.00 10.24 66 ARG B N 1
ATOM 5700 C CA . ARG B 1 66 ? -29.206 -66.172 7.051 1.00 10.38 66 ARG B CA 1
ATOM 5701 C C . ARG B 1 66 ? -28.060 -65.862 7.996 1.00 10.30 66 ARG B C 1
ATOM 5702 O O . ARG B 1 66 ? -28.055 -64.830 8.685 1.00 10.80 66 ARG B O 1
ATOM 5723 N N . ILE B 1 67 ? -27.106 -66.780 8.053 1.00 10.77 67 ILE B N 1
ATOM 5724 C CA . ILE B 1 67 ? -25.974 -66.651 8.960 1.00 10.79 67 ILE B CA 1
ATOM 5725 C C . ILE B 1 67 ? -24.745 -66.385 8.130 1.00 10.89 67 ILE B C 1
ATOM 5726 O O . ILE B 1 67 ? -24.411 -67.170 7.236 1.00 11.21 67 ILE B O 1
ATOM 5742 N N . ILE B 1 68 ? -24.091 -65.268 8.428 1.00 11.40 68 ILE B N 1
ATOM 5743 C CA . ILE B 1 68 ? -22.943 -64.795 7.676 1.00 11.46 68 ILE B CA 1
ATOM 5744 C C . ILE B 1 68 ? -21.739 -64.738 8.604 1.00 11.56 68 ILE B C 1
ATOM 5745 O O . ILE B 1 68 ? -21.865 -64.308 9.754 1.00 14.24 68 ILE B O 1
ATOM 5761 N N . ARG B 1 69 ? -20.588 -65.176 8.095 1.00 10.97 69 ARG B N 1
ATOM 5762 C CA . ARG B 1 69 ? -19.326 -65.140 8.836 1.00 11.15 69 ARG B CA 1
ATOM 5763 C C . ARG B 1 69 ? -18.234 -64.631 7.940 1.00 11.26 69 ARG B C 1
ATOM 5764 O O . ARG B 1 69 ? -18.289 -64.812 6.723 1.00 11.38 69 ARG B O 1
ATOM 5785 N N . PRO B 1 70 ? -17.223 -64.007 8.529 1.00 11.26 70 PRO B N 1
ATOM 5786 C CA . PRO B 1 70 ? -16.068 -63.688 7.679 1.00 11.46 70 PRO B CA 1
ATOM 5787 C C . PRO B 1 70 ? -15.528 -64.962 7.027 1.00 12.00 70 PRO B C 1
ATOM 5788 O O . PRO B 1 70 ? -15.460 -66.003 7.672 1.00 12.29 70 PRO B O 1
ATOM 5799 N N . GLN B 1 71 ? -15.158 -64.870 5.757 1.00 12.85 71 GLN B N 1
ATOM 5800 C CA . GLN B 1 71 ? -14.933 -66.055 4.942 1.00 14.25 71 GLN B CA 1
ATOM 5801 C C . GLN B 1 71 ? -13.840 -66.952 5.523 1.00 13.62 71 GLN B C 1
ATOM 5802 O O . GLN B 1 71 ? -12.698 -66.518 5.740 1.00 13.78 71 GLN B O 1
ATOM 5816 N N . GLY B 1 72 ? -14.217 -68.194 5.805 1.00 13.47 72 GLY B N 1
ATOM 5817 C CA . GLY B 1 72 ? -13.270 -69.187 6.269 1.00 14.04 72 GLY B CA 1
ATOM 5818 C C . GLY B 1 72 ? -13.008 -69.183 7.763 1.00 14.00 72 GLY B C 1
ATOM 5819 O O . GLY B 1 72 ? -12.245 -70.011 8.263 1.00 14.50 72 GLY B O 1
ATOM 5823 N N . ASN B 1 73 ? -13.640 -68.262 8.479 1.00 13.48 73 ASN B N 1
ATOM 5824 C CA . ASN B 1 73 ? -13.379 -68.113 9.912 1.00 13.45 73 ASN B CA 1
ATOM 5825 C C . ASN B 1 73 ? -14.269 -69.080 10.704 1.00 13.52 73 ASN B C 1
ATOM 5826 O O . ASN B 1 73 ? -15.492 -69.025 10.590 1.00 13.18 73 ASN B O 1
ATOM 5837 N N . THR B 1 74 ? -13.641 -69.975 11.470 1.00 14.19 74 THR B N 1
ATOM 5838 C CA . THR B 1 74 ? -14.368 -70.981 12.245 1.00 14.35 74 THR B CA 1
ATOM 5839 C C . THR B 1 74 ? -14.229 -70.737 13.734 1.00 14.33 74 THR B C 1
ATOM 5840 O O . THR B 1 74 ? -14.534 -71.604 14.545 1.00 14.59 74 THR B O 1
ATOM 5851 N N . ASP B 1 75 ? -13.786 -69.548 14.100 1.00 14.06 75 ASP B N 1
ATOM 5852 C CA . ASP B 1 75 ? -13.615 -69.233 15.517 1.00 15.42 75 ASP B CA 1
ATOM 5853 C C . ASP B 1 75 ? -14.953 -69.035 16.238 1.00 13.68 75 ASP B C 1
ATOM 5854 O O . ASP B 1 75 ? -15.962 -68.741 15.615 1.00 13.28 75 ASP B O 1
ATOM 5863 N N . ARG B 1 76 ? -14.953 -69.213 17.558 1.00 13.95 76 ARG B N 1
ATOM 5864 C CA . ARG B 1 76 ? -16.097 -68.827 18.373 1.00 13.60 76 ARG B CA 1
ATOM 5865 C C . ARG B 1 76 ? -16.180 -67.308 18.400 1.00 13.09 76 ARG B C 1
ATOM 5866 O O . ARG B 1 76 ? -15.491 -66.657 19.196 1.00 16.92 76 ARG B O 1
ATOM 5887 N N . LEU B 1 77 ? -17.021 -66.747 17.536 1.00 12.31 77 LEU B N 1
ATOM 5888 C CA . LEU B 1 77 ? -17.068 -65.309 17.320 1.00 11.84 77 LEU B CA 1
ATOM 5889 C C . LEU B 1 77 ? -18.164 -64.611 18.125 1.00 11.49 77 LEU B C 1
ATOM 5890 O O . LEU B 1 77 ? -19.168 -65.222 18.461 1.00 11.50 77 LEU B O 1
ATOM 5906 N N . PRO B 1 78 ? -17.990 -63.311 18.393 1.00 11.20 78 PRO B N 1
ATOM 5907 C CA . PRO B 1 78 ? -19.159 -62.539 18.825 1.00 10.82 78 PRO B CA 1
ATOM 5908 C C . PRO B 1 78 ? -20.197 -62.505 17.718 1.00 10.52 78 PRO B C 1
ATOM 5909 O O . PRO B 1 78 ? -19.911 -62.888 16.573 1.00 10.57 78 PRO B O 1
ATOM 5920 N N . VAL B 1 79 ? -21.393 -62.038 18.031 1.00 10.25 79 VAL B N 1
ATOM 5921 C CA . VAL B 1 79 ? -22.485 -62.171 17.082 1.00 10.05 79 VAL B CA 1
ATOM 5922 C C . VAL B 1 79 ? -23.350 -60.923 17.005 1.00 9.65 79 VAL B C 1
ATOM 5923 O O . VAL B 1 79 ? -23.576 -60.246 18.006 1.00 9.57 79 VAL B O 1
ATOM 5936 N N . ILE B 1 80 ? -23.803 -60.617 15.795 1.00 9.45 80 ILE B N 1
ATOM 5937 C CA . ILE B 1 80 ? -24.745 -59.537 15.543 1.00 9.12 80 ILE B CA 1
ATOM 5938 C C . ILE B 1 80 ? -26.056 -60.141 15.066 1.00 9.11 80 ILE B C 1
ATOM 5939 O O . ILE B 1 80 ? -26.044 -60.960 14.141 1.00 9.54 80 ILE B O 1
ATOM 5955 N N . VAL B 1 81 ? -27.175 -59.751 15.662 1.00 9.00 81 VAL B N 1
ATOM 5956 C CA . VAL B 1 81 ? -28.483 -60.105 15.109 1.00 8.98 81 VAL B CA 1
ATOM 5957 C C . VAL B 1 81 ? -29.018 -58.886 14.381 1.00 8.71 81 VAL B C 1
ATOM 5958 O O . VAL B 1 81 ? -29.108 -57.815 14.987 1.00 8.66 81 VAL B O 1
ATOM 5971 N N . TYR B 1 82 ? -29.370 -59.062 13.103 1.00 8.69 82 TYR B N 1
ATOM 5972 C CA . TYR B 1 82 ? -29.640 -57.947 12.181 1.00 8.49 82 TYR B CA 1
ATOM 5973 C C . TYR B 1 82 ? -31.068 -57.939 11.657 1.00 8.49 82 TYR B C 1
ATOM 5974 O O . TYR B 1 82 ? -31.568 -58.958 11.175 1.00 8.66 82 TYR B O 1
ATOM 5992 N N . PHE B 1 83 ? -31.687 -56.761 11.725 1.00 8.50 83 PHE B N 1
ATOM 5993 C CA . PHE B 1 83 ? -33.076 -56.553 11.304 1.00 10.08 83 PHE B CA 1
ATOM 5994 C C . PHE B 1 83 ? -33.110 -55.541 10.155 1.00 10.40 83 PHE B C 1
ATOM 5995 O O . PHE B 1 83 ? -32.832 -54.347 10.336 1.00 8.25 83 PHE B O 1
ATOM 6012 N N . HIS B 1 84 ? -33.449 -56.034 8.969 1.00 8.36 84 HIS B N 1
ATOM 6013 C CA . HIS B 1 84 ? -33.370 -55.235 7.759 1.00 8.32 84 HIS B CA 1
ATOM 6014 C C . HIS B 1 84 ? -34.533 -54.276 7.587 1.00 8.30 84 HIS B C 1
ATOM 6015 O O . HIS B 1 84 ? -35.599 -54.458 8.167 1.00 8.38 84 HIS B O 1
ATOM 6030 N N . GLY B 1 85 ? -34.290 -53.249 6.785 1.00 12.01 85 GLY B N 1
ATOM 6031 C CA . GLY B 1 85 ? -35.289 -52.246 6.474 1.00 9.35 85 GLY B CA 1
ATOM 6032 C C . GLY B 1 85 ? -35.960 -52.484 5.142 1.00 8.90 85 GLY B C 1
ATOM 6033 O O . GLY B 1 85 ? -35.890 -53.594 4.603 1.00 10.29 85 GLY B O 1
ATOM 6037 N N . ALA B 1 86 ? -36.574 -51.401 4.643 1.00 9.28 86 ALA B N 1
ATOM 6038 C CA . ALA B 1 86 ? -37.364 -51.289 3.399 1.00 13.25 86 ALA B CA 1
ATOM 6039 C C . ALA B 1 86 ? -38.883 -51.395 3.648 1.00 8.95 86 ALA B C 1
ATOM 6040 O O . ALA B 1 86 ? -39.591 -52.095 2.920 1.00 9.20 86 ALA B O 1
ATOM 6047 N N . GLY B 1 87 ? -39.361 -50.656 4.640 1.00 11.03 87 GLY B N 1
ATOM 6048 C CA . GLY B 1 87 ? -40.769 -50.301 4.748 1.00 9.10 87 GLY B CA 1
ATOM 6049 C C . GLY B 1 87 ? -41.732 -51.345 5.257 1.00 9.27 87 GLY B C 1
ATOM 6050 O O . GLY B 1 87 ? -42.940 -51.167 5.118 1.00 9.52 87 GLY B O 1
ATOM 6054 N N . TRP B 1 88 ? -41.201 -52.419 5.834 1.00 9.16 88 TRP B N 1
ATOM 6055 C CA . TRP B 1 88 ? -41.947 -53.593 6.287 1.00 9.33 88 TRP B CA 1
ATOM 6056 C C . TRP B 1 88 ? -42.459 -54.441 5.138 1.00 9.60 88 TRP B C 1
ATOM 6057 O O . TRP B 1 88 ? -42.593 -55.640 5.289 1.00 9.70 88 TRP B O 1
ATOM 6078 N N . VAL B 1 89 ? -42.719 -53.819 4.003 1.00 9.73 89 VAL B N 1
ATOM 6079 C CA . VAL B 1 89 ? -43.221 -54.495 2.816 1.00 10.03 89 VAL B CA 1
ATOM 6080 C C . VAL B 1 89 ? -42.117 -55.194 2.019 1.00 9.99 89 VAL B C 1
ATOM 6081 O O . VAL B 1 89 ? -42.299 -56.296 1.524 1.00 10.20 89 VAL B O 1
ATOM 6094 N N A MET B 1 90 ? -40.959 -54.549 1.941 0.72 10.40 90 MET B N 1
ATOM 6095 N N B MET B 1 90 ? -40.972 -54.530 1.892 0.28 10.38 90 MET B N 1
ATOM 6096 C CA A MET B 1 90 ? -39.905 -54.975 1.043 0.72 10.38 90 MET B CA 1
ATOM 6097 C CA B MET B 1 90 ? -39.911 -54.990 1.003 0.28 12.25 90 MET B CA 1
ATOM 6098 C C A MET B 1 90 ? -38.672 -55.498 1.781 0.72 10.14 90 MET B C 1
ATOM 6099 C C B MET B 1 90 ? -38.674 -55.464 1.763 0.28 11.92 90 MET B C 1
ATOM 6100 O O A MET B 1 90 ? -38.622 -55.532 3.013 0.72 10.55 90 MET B O 1
ATOM 6101 O O B MET B 1 90 ? -38.632 -55.437 2.995 0.28 9.95 90 MET B O 1
ATOM 6128 N N . GLY B 1 91 ? -37.668 -55.898 1.010 1.00 9.54 91 GLY B N 1
ATOM 6129 C CA . GLY B 1 91 ? -36.392 -56.297 1.580 1.00 9.96 91 GLY B CA 1
ATOM 6130 C C . GLY B 1 91 ? -36.233 -57.792 1.787 1.00 13.62 91 GLY B C 1
ATOM 6131 O O . GLY B 1 91 ? -37.191 -58.511 2.049 1.00 9.65 91 GLY B O 1
ATOM 6135 N N . ASP B 1 92 ? -34.996 -58.260 1.667 1.00 10.11 92 ASP B N 1
ATOM 6136 C CA . ASP B 1 92 ? -34.681 -59.669 1.840 1.00 9.65 92 ASP B CA 1
ATOM 6137 C C . ASP B 1 92 ? -33.163 -59.839 1.921 1.00 9.60 92 ASP B C 1
ATOM 6138 O O . ASP B 1 92 ? -32.431 -58.851 2.024 1.00 9.39 92 ASP B O 1
ATOM 6147 N N . THR B 1 93 ? -32.701 -61.084 1.918 1.00 10.27 93 THR B N 1
ATOM 6148 C CA . THR B 1 93 ? -31.274 -61.333 2.090 1.00 11.55 93 THR B CA 1
ATOM 6149 C C . THR B 1 93 ? -30.470 -60.728 0.928 1.00 13.20 93 THR B C 1
ATOM 6150 O O . THR B 1 93 ? -29.309 -60.390 1.092 1.00 11.34 93 THR B O 1
ATOM 6161 N N . GLY B 1 94 ? -31.085 -60.598 -0.239 1.00 10.06 94 GLY B N 1
ATOM 6162 C CA . GLY B 1 94 ? -30.454 -59.983 -1.394 1.00 10.17 94 GLY B CA 1
ATOM 6163 C C . GLY B 1 94 ? -30.330 -58.470 -1.361 1.00 9.89 94 GLY B C 1
ATOM 6164 O O . GLY B 1 94 ? -29.267 -57.921 -1.708 1.00 9.87 94 GLY B O 1
ATOM 6168 N N . THR B 1 95 ? -31.385 -57.779 -0.931 1.00 9.70 95 THR B N 1
ATOM 6169 C CA . THR B 1 95 ? -31.366 -56.318 -0.958 1.00 9.49 95 THR B CA 1
ATOM 6170 C C . THR B 1 95 ? -30.336 -55.758 0.002 1.00 9.21 95 THR B C 1
ATOM 6171 O O . THR B 1 95 ? -29.735 -54.719 -0.278 1.00 10.68 95 THR B O 1
ATOM 6182 N N . HIS B 1 96 ? -30.104 -56.455 1.112 1.00 9.12 96 HIS B N 1
ATOM 6183 C CA . HIS B 1 96 ? -29.225 -55.940 2.158 1.00 8.88 96 HIS B CA 1
ATOM 6184 C C . HIS B 1 96 ? -27.898 -56.696 2.229 1.00 9.00 96 HIS B C 1
ATOM 6185 O O . HIS B 1 96 ? -27.119 -56.495 3.163 1.00 9.64 96 HIS B O 1
ATOM 6200 N N . ASP B 1 97 ? -27.644 -57.525 1.222 1.00 9.30 97 ASP B N 1
ATOM 6201 C CA . ASP B 1 97 ? -26.484 -58.415 1.188 1.00 9.51 97 ASP B CA 1
ATOM 6202 C C . ASP B 1 97 ? -25.150 -57.692 1.412 1.00 12.42 97 ASP B C 1
ATOM 6203 O O . ASP B 1 97 ? -24.381 -58.046 2.320 1.00 9.41 97 ASP B O 1
ATOM 6212 N N . ARG B 1 98 ? -24.877 -56.678 0.596 1.00 10.37 98 ARG B N 1
ATOM 6213 C CA . ARG B 1 98 ? -23.609 -55.964 0.696 1.00 10.50 98 ARG B CA 1
ATOM 6214 C C . ARG B 1 98 ? -23.430 -55.324 2.067 1.00 9.19 98 ARG B C 1
ATOM 6215 O O . ARG B 1 98 ? -22.373 -55.460 2.675 1.00 9.22 98 ARG B O 1
ATOM 6236 N N . LEU B 1 99 ? -24.469 -54.646 2.564 1.00 8.84 99 LEU B N 1
ATOM 6237 C CA . LEU B 1 99 ? -24.412 -53.979 3.853 1.00 11.91 99 LEU B CA 1
ATOM 6238 C C . LEU B 1 99 ? -24.084 -54.942 4.995 1.00 10.81 99 LEU B C 1
ATOM 6239 O O . LEU B 1 99 ? -23.186 -54.667 5.795 1.00 8.52 99 LEU B O 1
ATOM 6255 N N . VAL B 1 100 ? -24.791 -56.073 5.084 1.00 8.69 100 VAL B N 1
ATOM 6256 C CA . VAL B 1 100 ? -24.581 -56.932 6.241 1.00 8.74 100 VAL B CA 1
ATOM 6257 C C . VAL B 1 100 ? -23.259 -57.687 6.096 1.00 9.61 100 VAL B C 1
ATOM 6258 O O . VAL B 1 100 ? -22.659 -58.043 7.101 1.00 9.06 100 VAL B O 1
ATOM 6271 N N . ARG B 1 101 ? -22.783 -57.896 4.870 1.00 9.58 101 ARG B N 1
ATOM 6272 C CA . ARG B 1 101 ? -21.433 -58.445 4.694 1.00 9.66 101 ARG B CA 1
ATOM 6273 C C . ARG B 1 101 ? -20.375 -57.485 5.249 1.00 11.44 101 ARG B C 1
ATOM 6274 O O . ARG B 1 101 ? -19.420 -57.913 5.910 1.00 9.71 101 ARG B O 1
ATOM 6295 N N . GLU B 1 102 ? -20.538 -56.200 4.958 1.00 9.33 102 GLU B N 1
ATOM 6296 C CA . GLU B 1 102 ? -19.623 -55.188 5.483 1.00 10.53 102 GLU B CA 1
ATOM 6297 C C . GLU B 1 102 ? -19.600 -55.241 7.005 1.00 9.10 102 GLU B C 1
ATOM 6298 O O . GLU B 1 102 ? -18.534 -55.201 7.619 1.00 9.35 102 GLU B O 1
ATOM 6310 N N . LEU B 1 103 ? -20.772 -55.369 7.628 1.00 8.85 103 LEU B N 1
ATOM 6311 C CA . LEU B 1 103 ? -20.828 -55.348 9.078 1.00 8.77 103 LE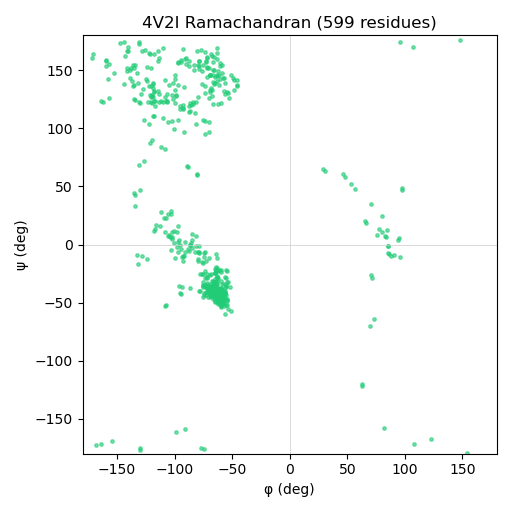U B CA 1
ATOM 6312 C C . LEU B 1 103 ? -20.167 -56.584 9.684 1.00 12.70 103 LEU B C 1
ATOM 6313 O O . LEU B 1 103 ? -19.427 -56.488 10.659 1.00 9.61 103 LEU B O 1
ATOM 6329 N N . SER B 1 104 ? -20.429 -57.744 9.105 1.00 9.17 104 SER B N 1
ATOM 6330 C CA . SER B 1 104 ? -19.806 -58.977 9.572 1.00 9.50 104 SER B CA 1
ATOM 6331 C C . SER B 1 104 ? -18.291 -58.889 9.509 1.00 9.72 104 SER B C 1
ATOM 6332 O O . SER B 1 104 ? -17.598 -59.178 10.487 1.00 9.89 104 SER B O 1
ATOM 6340 N N . VAL B 1 105 ? -17.772 -58.495 8.343 1.00 9.78 105 VAL B N 1
ATOM 6341 C CA . VAL B 1 105 ? -16.326 -58.493 8.141 1.00 11.32 105 VAL B CA 1
ATOM 6342 C C . VAL B 1 105 ? -15.675 -57.395 8.993 1.00 9.91 105 VAL B C 1
ATOM 6343 O O . VAL B 1 105 ? -14.633 -57.622 9.630 1.00 10.16 105 VAL B O 1
ATOM 6356 N N . ARG B 1 106 ? -16.297 -56.232 9.067 1.00 10.25 106 ARG B N 1
ATOM 6357 C CA . ARG B 1 106 ? -15.681 -55.124 9.804 1.00 11.94 106 ARG B CA 1
ATOM 6358 C C . ARG B 1 106 ? -15.734 -55.359 11.312 1.00 10.92 106 ARG B C 1
ATOM 6359 O O . ARG B 1 106 ? -14.792 -55.013 12.021 1.00 11.55 106 ARG B O 1
ATOM 6380 N N . ALA B 1 107 ? -16.823 -55.955 11.795 1.00 10.99 107 ALA B N 1
ATOM 6381 C CA . ALA B 1 107 ? -16.966 -56.257 13.226 1.00 11.18 107 ALA B CA 1
ATOM 6382 C C . ALA B 1 107 ? -16.191 -57.521 13.606 1.00 10.28 107 ALA B C 1
ATOM 6383 O O . ALA B 1 107 ? -16.023 -57.812 14.789 1.00 10.80 107 ALA B O 1
ATOM 6390 N N . ASN B 1 108 ? -15.754 -58.271 12.589 1.00 10.05 108 ASN B N 1
ATOM 6391 C CA . ASN B 1 108 ? -15.244 -59.633 12.746 1.00 10.48 108 ASN B CA 1
ATOM 6392 C C . ASN B 1 108 ? -16.169 -60.457 13.638 1.00 10.51 108 ASN B C 1
ATOM 6393 O O . ASN B 1 108 ? -15.787 -60.945 14.702 1.00 10.75 108 ASN B O 1
ATOM 6404 N N . ALA B 1 109 ? -17.400 -60.580 13.182 1.00 10.27 109 ALA B N 1
ATOM 6405 C CA . ALA B 1 109 ? -18.471 -61.201 13.950 1.00 10.25 109 ALA B CA 1
ATOM 6406 C C . ALA B 1 109 ? -19.360 -62.028 13.047 1.00 10.27 109 ALA B C 1
ATOM 6407 O O . ALA B 1 109 ? -19.511 -61.706 11.874 1.00 10.14 109 ALA B O 1
ATOM 6414 N N . ALA B 1 110 ? -19.937 -63.089 13.600 1.00 10.45 110 ALA B N 1
ATOM 6415 C CA . ALA B 1 110 ? -21.054 -63.766 12.959 1.00 10.43 110 ALA B CA 1
ATOM 6416 C C . ALA B 1 110 ? -22.231 -62.810 12.917 1.00 10.02 110 ALA B C 1
ATOM 6417 O O . ALA B 1 110 ? -22.459 -62.032 13.860 1.00 11.64 110 ALA B O 1
ATOM 6424 N N . LEU B 1 111 ? -23.005 -62.870 11.838 1.00 9.92 111 LEU B N 1
ATOM 6425 C CA . LEU B 1 111 ? -24.197 -62.055 11.757 1.00 9.59 111 LEU B CA 1
ATOM 6426 C C . LEU B 1 111 ? -25.402 -62.909 11.382 1.00 12.05 111 LEU B C 1
ATOM 6427 O O . LEU B 1 111 ? -25.368 -63.664 10.409 1.00 9.87 111 LEU B O 1
ATOM 6443 N N . VAL B 1 112 ? -26.471 -62.764 12.169 1.00 9.55 112 VAL B N 1
ATOM 6444 C CA . VAL B 1 112 ? -27.684 -63.548 11.969 1.00 9.65 112 VAL B CA 1
ATOM 6445 C C . VAL B 1 112 ? -28.737 -62.591 11.474 1.00 9.38 112 VAL B C 1
ATOM 6446 O O . VAL B 1 112 ? -29.199 -61.709 12.204 1.00 9.18 112 VAL B O 1
ATOM 6459 N N . PHE B 1 113 ? -29.056 -62.763 10.210 1.00 9.43 113 PHE B N 1
ATOM 6460 C CA . PHE B 1 113 ? -29.981 -61.915 9.469 1.00 9.25 113 PHE B CA 1
ATOM 6461 C C . PHE B 1 113 ? -31.365 -62.504 9.560 1.00 9.35 113 PHE B C 1
ATOM 6462 O O . PHE B 1 113 ? -31.578 -63.599 9.074 1.00 9.60 113 PHE B O 1
ATOM 6479 N N . VAL B 1 114 ? -32.313 -61.783 10.149 1.00 9.19 114 VAL B N 1
ATOM 6480 C CA . VAL B 1 114 ? -33.660 -62.311 10.284 1.00 11.07 114 VAL B CA 1
ATOM 6481 C C . VAL B 1 114 ? -34.498 -62.008 9.036 1.00 10.06 114 VAL B C 1
ATOM 6482 O O . VAL B 1 114 ? -34.781 -60.850 8.725 1.00 11.86 114 VAL B O 1
ATOM 6495 N N . ASP B 1 115 ? -34.891 -63.059 8.331 1.00 9.59 115 ASP B N 1
ATOM 6496 C CA . ASP B 1 115 ? -35.725 -62.908 7.149 1.00 9.68 115 ASP B CA 1
ATOM 6497 C C . ASP B 1 115 ? -37.182 -62.934 7.592 1.00 9.76 115 ASP B C 1
ATOM 6498 O O . ASP B 1 115 ? -37.916 -63.889 7.320 1.00 10.51 115 ASP B O 1
ATOM 6507 N N . TYR B 1 116 ? -37.578 -61.905 8.332 1.00 9.56 116 TYR B N 1
ATOM 6508 C CA . TYR B 1 116 ? -38.910 -61.867 8.921 1.00 9.92 116 TYR B CA 1
ATOM 6509 C C . TYR B 1 116 ? -40.034 -61.837 7.897 1.00 9.84 116 TYR B C 1
ATOM 6510 O O . TYR B 1 116 ? -39.829 -61.441 6.742 1.00 9.83 116 TYR B O 1
ATOM 6528 N N . GLU B 1 117 ? -41.233 -62.227 8.343 1.00 10.03 117 GLU B N 1
ATOM 6529 C CA . GLU B 1 117 ? -42.423 -62.122 7.502 1.00 10.25 117 GLU B CA 1
ATOM 6530 C C . GLU B 1 117 ? -42.811 -60.671 7.276 1.00 10.12 117 GLU B C 1
ATOM 6531 O O . GLU B 1 117 ? -42.946 -59.899 8.223 1.00 9.98 117 GLU B O 1
ATOM 6543 N N . ARG B 1 118 ? -43.050 -60.346 6.008 1.00 10.22 118 ARG B N 1
ATOM 6544 C CA . ARG B 1 118 ? -43.284 -58.980 5.585 1.00 10.13 118 ARG B CA 1
ATOM 6545 C C . ARG B 1 118 ? -44.751 -58.619 5.530 1.00 10.38 118 ARG B C 1
ATOM 6546 O O . ARG B 1 118 ? -45.618 -59.485 5.456 1.00 10.67 118 ARG B O 1
ATOM 6567 N N . SER B 1 119 ? -44.995 -57.318 5.587 1.00 10.30 119 SER B N 1
ATOM 6568 C CA . SER B 1 119 ? -46.323 -56.737 5.554 1.00 10.56 119 SER B CA 1
ATOM 6569 C C . SER B 1 119 ? -46.723 -56.461 4.113 1.00 10.93 119 SER B C 1
ATOM 6570 O O . SER B 1 119 ? -45.862 -56.274 3.264 1.00 10.68 119 SER B O 1
ATOM 6578 N N . PRO B 1 120 ? -48.028 -56.408 3.823 1.00 11.15 120 PRO B N 1
ATOM 6579 C CA . PRO B 1 120 ? -49.168 -56.446 4.751 1.00 11.35 120 PRO B CA 1
ATOM 6580 C C . PRO B 1 120 ? -49.660 -57.842 5.091 1.00 11.55 120 PRO B C 1
ATOM 6581 O O . PRO B 1 120 ? -50.542 -57.950 5.958 1.00 11.73 120 PRO B O 1
ATOM 6592 N N . GLU B 1 121 ? -49.107 -58.876 4.458 1.00 12.01 121 GLU B N 1
ATOM 6593 C CA . GLU B 1 121 ? -49.567 -60.242 4.663 1.00 18.16 121 GLU B CA 1
ATOM 6594 C C . GLU B 1 121 ? -49.402 -60.622 6.137 1.00 12.09 121 GLU B C 1
ATOM 6595 O O . GLU B 1 121 ? -50.287 -61.247 6.729 1.00 12.88 121 GLU B O 1
ATOM 6607 N N . ALA B 1 122 ? -48.267 -60.226 6.706 1.00 11.25 122 ALA B N 1
ATOM 6608 C CA . ALA B 1 122 ? -48.040 -60.248 8.145 1.00 11.09 122 ALA B CA 1
ATOM 6609 C C . ALA B 1 122 ? -48.048 -58.827 8.686 1.00 12.45 122 ALA B C 1
ATOM 6610 O O . ALA B 1 122 ? -47.288 -57.967 8.247 1.00 15.94 122 ALA B O 1
ATOM 6617 N N . ARG B 1 123 ? -48.914 -58.580 9.653 1.00 11.08 123 ARG B N 1
ATOM 6618 C CA . ARG B 1 123 ? -48.983 -57.292 10.313 1.00 10.98 123 ARG B CA 1
ATOM 6619 C C . ARG B 1 123 ? -48.096 -57.301 11.553 1.00 10.72 123 ARG B C 1
ATOM 6620 O O . ARG B 1 123 ? -47.626 -58.347 11.984 1.00 10.69 123 ARG B O 1
ATOM 6641 N N . TYR B 1 124 ? -47.866 -56.130 12.111 1.00 10.58 124 TYR B N 1
ATOM 6642 C CA . TYR B 1 124 ? -47.485 -56.034 13.505 1.00 10.49 124 TYR B CA 1
ATOM 6643 C C . TYR B 1 124 ? -48.434 -56.947 14.298 1.00 10.83 124 TYR B C 1
ATOM 6644 O O . TYR B 1 124 ? -49.651 -56.908 14.050 1.00 11.15 124 TYR B O 1
ATOM 6662 N N . PRO B 1 125 ? -47.912 -57.734 15.263 1.00 10.79 125 PRO B N 1
ATOM 6663 C CA . PRO B 1 125 ? -46.553 -57.787 15.816 1.00 10.50 125 PRO B CA 1
ATOM 6664 C C . PRO B 1 125 ? -45.718 -58.985 15.374 1.00 10.40 125 PRO B C 1
ATOM 6665 O O . PRO B 1 125 ? -44.812 -59.368 16.124 1.00 10.29 125 PRO B O 1
ATOM 6676 N N . VAL B 1 126 ? -45.990 -59.563 14.210 1.00 10.47 126 VAL B N 1
ATOM 6677 C CA . VAL B 1 126 ? -45.302 -60.793 13.818 1.00 10.45 126 VAL B CA 1
ATOM 6678 C C . VAL B 1 126 ? -43.781 -60.593 13.749 1.00 10.13 126 VAL B C 1
ATOM 6679 O O . VAL B 1 126 ? -43.025 -61.338 14.375 1.00 10.12 126 VAL B O 1
ATOM 6692 N N . ALA B 1 127 ? -43.321 -59.583 13.021 1.00 9.91 127 ALA B N 1
ATOM 6693 C CA . ALA B 1 127 ? -41.880 -59.450 12.787 1.00 9.64 127 ALA B CA 1
ATOM 6694 C C . ALA B 1 127 ? -41.114 -59.132 14.071 1.00 9.51 127 ALA B C 1
ATOM 6695 O O . ALA B 1 127 ? -40.046 -59.684 14.301 1.00 9.44 127 ALA B O 1
ATOM 6702 N N . ILE B 1 128 ? -41.635 -58.250 14.915 1.00 9.52 128 ILE B N 1
ATOM 6703 C CA . ILE B 1 128 ? -40.878 -57.924 16.114 1.00 9.44 128 ILE B CA 1
ATOM 6704 C C . ILE B 1 128 ? -40.819 -59.146 17.037 1.00 9.64 128 ILE B C 1
ATOM 6705 O O . ILE B 1 128 ? -39.833 -59.318 17.730 1.00 9.59 128 ILE B O 1
ATOM 6721 N N . GLU B 1 129 ? -41.846 -59.999 17.040 1.00 9.90 129 GLU B N 1
ATOM 6722 C CA . GLU B 1 129 ? -41.788 -61.201 17.862 1.00 10.81 129 GLU B CA 1
ATOM 6723 C C . GLU B 1 129 ? -40.824 -62.219 17.244 1.00 10.09 129 GLU B C 1
ATOM 6724 O O . GLU B 1 129 ? -40.118 -62.934 17.963 1.00 10.18 129 GLU B O 1
ATOM 6736 N N . GLN B 1 130 ? -40.768 -62.280 15.914 1.00 10.00 130 GLN B N 1
ATOM 6737 C CA . GLN B 1 130 ? -39.766 -63.114 15.268 1.00 9.98 130 GLN B CA 1
ATOM 6738 C C . GLN B 1 130 ? -38.368 -62.619 15.607 1.00 9.76 130 GLN B C 1
ATOM 6739 O O . GLN B 1 130 ? -37.476 -63.409 15.913 1.00 9.85 130 GLN B O 1
ATOM 6753 N N . ASP B 1 131 ? -38.190 -61.309 15.512 1.00 9.52 131 ASP B N 1
ATOM 6754 C CA . ASP B 1 131 ? -36.913 -60.671 15.765 1.00 9.32 131 ASP B CA 1
ATOM 6755 C C . ASP B 1 131 ? -36.405 -60.954 17.172 1.00 9.43 131 ASP B C 1
ATOM 6756 O O . ASP B 1 131 ? -35.242 -61.310 17.364 1.00 9.43 131 ASP B O 1
ATOM 6765 N N . TYR B 1 132 ? -37.265 -60.754 18.165 1.00 9.55 132 TYR B N 1
ATOM 6766 C CA . TYR B 1 132 ? -36.883 -61.045 19.538 1.00 9.72 132 TYR B CA 1
ATOM 6767 C C . TYR B 1 132 ? -36.608 -62.538 19.737 1.00 9.97 132 TYR B C 1
ATOM 6768 O O . TYR B 1 132 ? -35.615 -62.922 20.370 1.00 10.06 132 TYR B O 1
ATOM 6786 N N . ALA B 1 133 ? -37.473 -63.381 19.178 1.00 10.13 133 ALA B N 1
ATOM 6787 C CA . ALA B 1 133 ? -37.302 -64.817 19.305 1.00 10.40 133 ALA B CA 1
ATOM 6788 C C . ALA B 1 133 ? -35.961 -65.270 18.768 1.00 10.36 133 ALA B C 1
ATOM 6789 O O . ALA B 1 133 ? -35.305 -66.109 19.373 1.00 10.58 133 ALA B O 1
ATOM 6796 N N . VAL B 1 134 ? -35.554 -64.738 17.625 1.00 10.12 134 VAL B N 1
ATOM 6797 C CA . VAL B 1 134 ? -34.275 -65.137 17.066 1.00 12.59 134 VAL B CA 1
ATOM 6798 C C . VAL B 1 134 ? -33.132 -64.651 17.964 1.00 11.69 134 VAL B C 1
ATOM 6799 O O . VAL B 1 134 ? -32.156 -65.369 18.186 1.00 10.24 134 VAL B O 1
ATOM 6812 N N . THR B 1 135 ? -33.241 -63.441 18.486 1.00 10.09 135 THR B N 1
ATOM 6813 C CA . THR B 1 135 ? -32.214 -62.923 19.385 1.00 10.07 135 THR B CA 1
ATOM 6814 C C . THR B 1 135 ? -32.038 -63.811 20.624 1.00 10.41 135 THR B C 1
ATOM 6815 O O . THR B 1 135 ? -30.921 -64.164 21.006 1.00 12.13 135 THR B O 1
ATOM 6826 N N . LYS B 1 136 ? -33.158 -64.169 21.238 1.00 10.35 136 LYS B N 1
ATOM 6827 C CA . LYS B 1 136 ? -33.174 -65.122 22.344 1.00 10.72 136 LYS B CA 1
ATOM 6828 C C . LYS B 1 136 ? -32.573 -66.464 21.917 1.00 10.96 136 LYS B C 1
ATOM 6829 O O . LYS B 1 136 ? -31.732 -67.033 22.625 1.00 12.52 136 LYS B O 1
ATOM 6848 N N . TYR B 1 137 ? -33.002 -66.973 20.763 1.00 11.77 137 TYR B N 1
ATOM 6849 C CA . TYR B 1 137 ? -32.479 -68.244 20.244 1.00 11.49 137 TYR B CA 1
ATOM 6850 C C . TYR B 1 137 ? -30.947 -68.211 20.142 1.00 11.51 137 TYR B C 1
ATOM 6851 O O . TYR B 1 137 ? -30.263 -69.129 20.577 1.00 11.84 137 TYR B O 1
ATOM 6869 N N . VAL B 1 138 ? -30.401 -67.151 19.560 1.00 11.07 138 VAL B N 1
ATOM 6870 C CA . VAL B 1 138 ? -28.956 -67.061 19.386 1.00 14.45 138 VAL B CA 1
ATOM 6871 C C . VAL B 1 138 ? -28.251 -67.090 20.763 1.00 11.32 138 VAL B C 1
ATOM 6872 O O . VAL B 1 138 ? -27.276 -67.822 20.959 1.00 11.62 138 VAL B O 1
ATOM 6885 N N . ALA B 1 139 ? -28.765 -66.325 21.719 1.00 11.31 139 ALA B N 1
ATOM 6886 C CA . ALA B 1 139 ? -28.204 -66.291 23.072 1.00 12.66 139 ALA B CA 1
ATOM 6887 C C . ALA B 1 139 ? -28.226 -67.660 23.731 1.00 12.04 139 ALA B C 1
ATOM 6888 O O . ALA B 1 139 ? -27.350 -67.982 24.535 1.00 12.76 139 ALA B O 1
ATOM 6895 N N . GLU B 1 140 ? -29.221 -68.472 23.384 1.00 11.88 140 GLU B N 1
ATOM 6896 C CA . GLU B 1 140 ? -29.465 -69.718 24.104 1.00 12.34 140 GLU B CA 1
ATOM 6897 C C . GLU B 1 140 ? -28.984 -70.963 23.367 1.00 12.61 140 GLU B C 1
ATOM 6898 O O . GLU B 1 140 ? -29.015 -72.069 23.917 1.00 13.04 140 GLU B O 1
ATOM 6910 N N . HIS B 1 141 ? -28.507 -70.780 22.140 1.00 12.91 141 HIS B N 1
ATOM 6911 C CA . HIS B 1 141 ? -27.937 -71.873 21.357 1.00 13.18 141 HIS B CA 1
ATOM 6912 C C . HIS B 1 141 ? -26.564 -71.483 20.793 1.00 15.49 141 HIS B C 1
ATOM 6913 O O . HIS B 1 141 ? -26.260 -71.712 19.621 1.00 13.11 141 HIS B O 1
ATOM 6928 N N . SER B 1 142 ? -25.725 -70.913 21.647 1.00 13.10 142 SER B N 1
ATOM 6929 C CA . SER B 1 142 ? -24.439 -70.398 21.207 1.00 14.56 142 SER B CA 1
ATOM 6930 C C . SER B 1 142 ? -23.487 -71.511 20.741 1.00 15.02 142 SER B C 1
ATOM 6931 O O . SER B 1 142 ? -22.663 -71.291 19.860 1.00 19.61 142 SER B O 1
ATOM 6939 N N . GLU B 1 143 ? -23.603 -72.699 21.327 1.00 14.70 143 GLU B N 1
ATOM 6940 C CA . GLU B 1 143 ? -22.753 -73.810 20.912 1.00 23.29 143 GLU B CA 1
ATOM 6941 C C . GLU B 1 143 ? -23.138 -74.310 19.519 1.00 18.45 143 GLU B C 1
ATOM 6942 O O . GLU B 1 143 ? -22.267 -74.607 18.709 1.00 19.42 143 GLU B O 1
ATOM 6954 N N . GLN B 1 144 ? -24.435 -74.395 19.241 1.00 14.15 144 GLN B N 1
ATOM 6955 C CA . GLN B 1 144 ? -24.923 -74.755 17.906 1.00 19.27 144 GLN B CA 1
ATOM 6956 C C . GLN B 1 144 ? -24.353 -73.793 16.856 1.00 18.92 144 GLN B C 1
ATOM 6957 O O . GLN B 1 144 ? -23.958 -74.194 15.767 1.00 21.64 144 GLN B O 1
ATOM 6971 N N . LEU B 1 145 ? -24.326 -72.514 17.202 1.00 14.46 145 LEU B N 1
ATOM 6972 C CA . LEU B 1 145 ? -23.955 -71.476 16.253 1.00 13.61 145 LEU B CA 1
ATOM 6973 C C . LEU B 1 145 ? -22.479 -71.106 16.322 1.00 13.00 145 LEU B C 1
ATOM 6974 O O . LEU B 1 145 ? -21.995 -70.275 15.538 1.00 16.84 145 LEU B O 1
ATOM 6990 N N . ASN B 1 146 ? -21.772 -71.706 17.271 1.00 13.58 146 ASN B N 1
ATOM 6991 C CA . ASN B 1 146 ? -20.364 -71.385 17.498 1.00 13.76 146 ASN B CA 1
ATOM 6992 C C . ASN B 1 146 ? -20.142 -69.882 17.681 1.00 19.41 146 ASN B C 1
ATOM 6993 O O . ASN B 1 146 ? -19.305 -69.281 17.000 1.00 14.60 146 ASN B O 1
ATOM 7004 N N . VAL B 1 147 ? -20.904 -69.276 18.588 1.00 12.41 147 VAL B N 1
ATOM 7005 C CA . VAL B 1 147 ? -20.716 -67.867 18.921 1.00 12.04 147 VAL B CA 1
ATOM 7006 C C . VAL B 1 147 ? -20.579 -67.675 20.428 1.00 12.19 147 VAL B C 1
ATOM 7007 O O . VAL B 1 147 ? -20.834 -68.587 21.215 1.00 12.54 147 VAL B O 1
ATOM 7020 N N . ASP B 1 148 ? -20.137 -66.477 20.803 1.00 12.12 148 ASP B N 1
ATOM 7021 C CA . ASP B 1 148 ? -20.023 -66.063 22.193 1.00 12.23 148 ASP B CA 1
ATOM 7022 C C . ASP B 1 148 ? -21.271 -65.268 22.556 1.00 11.85 148 ASP B C 1
ATOM 7023 O O . ASP B 1 148 ? -21.409 -64.133 22.127 1.00 13.99 148 ASP B O 1
ATOM 7032 N N . PRO B 1 149 ? -22.173 -65.850 23.358 1.00 12.52 149 PRO B N 1
ATOM 7033 C CA . PRO B 1 149 ? -23.429 -65.149 23.659 1.00 14.30 149 PRO B CA 1
ATOM 7034 C C . PRO B 1 149 ? -23.255 -63.956 24.606 1.00 16.80 149 PRO B C 1
ATOM 7035 O O . PRO B 1 149 ? -24.180 -63.143 24.695 1.00 15.71 149 PRO B O 1
ATOM 7046 N N . THR B 1 150 ? -22.101 -63.839 25.277 1.00 12.26 150 THR B N 1
ATOM 7047 C CA . THR B 1 150 ? -21.823 -62.673 26.114 1.00 13.28 150 THR B CA 1
ATOM 7048 C C . THR B 1 150 ? -21.387 -61.448 25.292 1.00 19.08 150 THR B C 1
ATOM 7049 O O . THR B 1 150 ? -21.215 -60.361 25.848 1.00 14.61 150 THR B O 1
ATOM 7060 N N . ARG B 1 151 ? -21.177 -61.641 23.986 1.00 11.06 151 ARG B N 1
ATOM 7061 C CA . ARG B 1 151 ? -20.865 -60.556 23.043 1.00 10.68 151 ARG B CA 1
ATOM 7062 C C . ARG B 1 151 ? -21.834 -60.595 21.873 1.00 10.84 151 ARG B C 1
ATOM 7063 O O . ARG B 1 151 ? -21.503 -60.960 20.740 1.00 10.73 151 ARG B O 1
ATOM 7084 N N . LEU B 1 152 ? -23.056 -60.206 22.195 1.00 11.22 152 LEU B N 1
ATOM 7085 C CA . LEU B 1 152 ? -24.150 -60.194 21.262 1.00 11.25 152 LEU B CA 1
ATOM 7086 C C . LEU B 1 152 ? -24.592 -58.767 21.094 1.00 10.17 152 LEU B C 1
ATOM 7087 O O . LEU B 1 152 ? -24.932 -58.104 22.084 1.00 10.33 152 LEU B O 1
ATOM 7103 N N . ALA B 1 153 ? -24.588 -58.304 19.847 1.00 9.30 153 ALA B N 1
ATOM 7104 C CA . ALA B 1 153 ? -25.122 -56.987 19.494 1.00 8.99 153 ALA B CA 1
ATOM 7105 C C . ALA B 1 153 ? -26.348 -57.151 18.593 1.00 10.70 153 ALA B C 1
ATOM 7106 O O . ALA B 1 153 ? -26.536 -58.199 17.961 1.00 8.94 153 ALA B O 1
ATOM 7113 N N . ILE B 1 154 ? -27.193 -56.128 18.567 1.00 8.63 154 ILE B N 1
ATOM 7114 C CA . ILE B 1 154 ? -28.262 -56.043 17.576 1.00 8.49 154 ILE B CA 1
ATOM 7115 C C . ILE B 1 154 ? -28.127 -54.796 16.731 1.00 8.66 154 ILE B C 1
ATOM 7116 O O . ILE B 1 154 ? -27.567 -53.784 17.164 1.00 8.81 154 ILE B O 1
ATOM 7132 N N . ALA B 1 155 ? -28.616 -54.882 15.504 1.00 10.72 155 ALA B N 1
ATOM 7133 C CA . ALA B 1 155 ? -28.502 -53.778 14.572 1.00 9.24 155 ALA B CA 1
ATOM 7134 C C . ALA B 1 155 ? -29.565 -53.845 13.496 1.00 7.94 155 ALA B C 1
ATOM 7135 O O . ALA B 1 155 ? -30.093 -54.919 13.185 1.00 8.07 155 ALA B O 1
ATOM 7142 N N . GLY B 1 156 ? -29.892 -52.689 12.920 1.00 8.05 156 GLY B N 1
ATOM 7143 C CA . GLY B 1 156 ? -30.865 -52.619 11.857 1.00 9.75 156 GLY B CA 1
ATOM 7144 C C . GLY B 1 156 ? -30.931 -51.252 11.204 1.00 9.81 156 GLY B C 1
ATOM 7145 O O . GLY B 1 156 ? -30.466 -50.245 11.776 1.00 8.70 156 GLY B O 1
ATOM 7149 N N . ASP B 1 157 ? -31.543 -51.220 10.026 1.00 9.22 157 ASP B N 1
ATOM 7150 C CA . ASP B 1 157 ? -31.705 -50.000 9.249 1.00 7.66 157 ASP B CA 1
ATOM 7151 C C . ASP B 1 157 ? -33.175 -49.673 8.995 1.00 7.75 157 ASP B C 1
ATOM 7152 O O . ASP B 1 157 ? -33.948 -50.555 8.679 1.00 7.88 157 ASP B O 1
ATOM 7161 N N . SER B 1 158 ? -33.547 -48.402 9.140 1.00 9.75 158 SER B N 1
ATOM 7162 C CA . SER B 1 158 ? -34.886 -47.912 8.779 1.00 11.83 158 SER B CA 1
ATOM 7163 C C . SER B 1 158 ? -35.959 -48.604 9.649 1.00 9.55 158 SER B C 1
ATOM 7164 O O . SER B 1 158 ? -35.896 -48.480 10.868 1.00 8.10 158 SER B O 1
ATOM 7172 N N . VAL B 1 159 ? -36.940 -49.313 9.078 1.00 8.85 159 VAL B N 1
ATOM 7173 C CA . VAL B 1 159 ? -37.909 -50.015 9.948 1.00 8.27 159 VAL B CA 1
ATOM 7174 C C . VAL B 1 159 ? -37.173 -51.101 10.753 1.00 8.20 159 VAL B C 1
ATOM 7175 O O . VAL B 1 159 ? -37.618 -51.532 11.813 1.00 8.28 159 VAL B O 1
ATOM 7188 N N . GLY B 1 160 ? -36.040 -51.537 10.232 1.00 8.10 160 GLY B N 1
ATOM 7189 C CA . GLY B 1 160 ? -35.187 -52.444 10.965 1.00 8.07 160 GLY B CA 1
ATOM 7190 C C . GLY B 1 160 ? -34.548 -51.772 12.171 1.00 8.12 160 GLY B C 1
ATOM 7191 O O . GLY B 1 160 ? -34.174 -52.445 13.140 1.00 7.99 160 GLY B O 1
ATOM 7195 N N . GLY B 1 161 ? -34.396 -50.449 12.112 1.00 8.48 161 GLY B N 1
ATOM 7196 C CA . GLY B 1 161 ? -33.998 -49.686 13.291 1.00 11.34 161 GLY B CA 1
ATOM 7197 C C . GLY B 1 161 ? -35.127 -49.590 14.320 1.00 7.94 161 GLY B C 1
ATOM 7198 O O . GLY B 1 161 ? -34.877 -49.612 15.507 1.00 9.77 161 GLY B O 1
ATOM 7202 N N . ASN B 1 162 ? -36.366 -49.477 13.851 1.00 8.06 162 ASN B N 1
ATOM 7203 C CA . ASN B 1 162 ? -37.535 -49.624 14.714 1.00 8.25 162 ASN B CA 1
ATOM 7204 C C . ASN B 1 162 ? -37.441 -50.963 15.440 1.00 8.34 162 ASN B C 1
ATOM 7205 O O . ASN B 1 162 ? -37.564 -51.046 16.666 1.00 8.44 162 ASN B O 1
ATOM 7216 N N . MET B 1 163 ? -37.131 -52.011 14.687 1.00 8.32 163 MET B N 1
ATOM 7217 C CA . MET B 1 163 ? -37.064 -53.354 15.242 1.00 8.44 163 MET B CA 1
ATOM 7218 C C . MET B 1 163 ? -35.962 -53.472 16.278 1.00 8.39 163 MET B C 1
ATOM 7219 O O . MET B 1 163 ? -36.145 -54.100 17.318 1.00 8.55 163 MET B O 1
ATOM 7233 N N . THR B 1 164 ? -34.808 -52.879 15.992 1.00 8.21 164 THR B N 1
ATOM 7234 C CA . THR B 1 164 ? -33.722 -52.858 16.979 1.00 8.20 164 THR B CA 1
ATOM 7235 C C . THR B 1 164 ? -34.136 -52.217 18.300 1.00 9.61 164 THR B C 1
ATOM 7236 O O . THR B 1 164 ? -33.898 -52.766 19.388 1.00 9.37 164 THR B O 1
ATOM 7247 N N . ALA B 1 165 ? -34.756 -51.049 18.218 1.00 8.41 165 ALA B N 1
ATOM 7248 C CA . ALA B 1 165 ? -35.241 -50.357 19.410 1.00 8.41 165 ALA B CA 1
ATOM 7249 C C . ALA B 1 165 ? -36.245 -51.202 20.185 1.00 9.48 165 ALA B C 1
ATOM 7250 O O . ALA B 1 165 ? -36.217 -51.248 21.406 1.00 10.35 165 ALA B O 1
ATOM 7257 N N . VAL B 1 166 ? -37.125 -51.873 19.462 1.00 8.71 166 VAL B N 1
ATOM 7258 C CA . VAL B 1 166 ? -38.172 -52.640 20.112 1.00 8.98 166 VAL B CA 1
ATOM 7259 C C . VAL B 1 166 ? -37.612 -53.921 20.690 1.00 9.36 166 VAL B C 1
ATOM 7260 O O . VAL B 1 166 ? -38.048 -54.345 21.760 1.00 9.32 166 VAL B O 1
ATOM 7273 N N . VAL B 1 167 ? -36.632 -54.536 20.026 1.00 9.40 167 VAL B N 1
ATOM 7274 C CA . VAL B 1 167 ? -36.056 -55.739 20.597 1.00 9.07 167 VAL B CA 1
ATOM 7275 C C . VAL B 1 167 ? -35.325 -55.374 21.890 1.00 9.16 167 VAL B C 1
ATOM 7276 O O . VAL B 1 167 ? -35.389 -56.121 22.871 1.00 9.41 167 VAL B O 1
ATOM 7289 N N . SER B 1 168 ? -34.651 -54.226 21.918 1.00 9.99 168 SER B N 1
ATOM 7290 C CA . SER B 1 168 ? -34.025 -53.756 23.161 1.00 9.51 168 SER B CA 1
ATOM 7291 C C . SER B 1 168 ? -35.028 -53.628 24.289 1.00 11.85 168 SER B C 1
ATOM 7292 O O . SER B 1 168 ? -34.761 -54.026 25.422 1.00 12.62 168 SER B O 1
ATOM 7300 N N . LEU B 1 169 ? -36.183 -53.061 23.970 1.00 9.39 169 LEU B N 1
ATOM 7301 C CA . LEU B 1 169 ? -37.239 -52.847 24.945 1.00 9.69 169 LEU B CA 1
ATOM 7302 C C . LEU B 1 169 ? -37.799 -54.184 25.411 1.00 9.95 169 LEU B C 1
ATOM 7303 O O . LEU B 1 169 ? -38.038 -54.379 26.606 1.00 10.26 169 LEU B O 1
ATOM 7319 N N . LEU B 1 170 ? -38.017 -55.102 24.475 1.00 10.50 170 LEU B N 1
ATOM 7320 C CA . LEU B 1 170 ? -38.589 -56.393 24.835 1.00 10.77 170 LEU B CA 1
ATOM 7321 C C . LEU B 1 170 ? -37.619 -57.166 25.715 1.00 13.27 170 LEU B C 1
ATOM 7322 O O . LEU B 1 170 ? -38.037 -57.879 26.625 1.00 12.77 170 LEU B O 1
ATOM 7338 N N . ALA B 1 171 ? -36.330 -57.009 25.456 1.00 14.58 171 ALA B N 1
ATOM 7339 C CA . ALA B 1 171 ? -35.313 -57.693 26.243 1.00 14.53 171 ALA B CA 1
ATOM 7340 C C . ALA B 1 171 ? -35.274 -57.129 27.653 1.00 16.34 171 ALA B C 1
ATOM 7341 O O . ALA B 1 171 ? -35.053 -57.858 28.602 1.00 14.92 171 ALA B O 1
ATOM 7348 N N . GLN B 1 172 ? -35.490 -55.828 27.799 1.00 11.39 172 GLN B N 1
ATOM 7349 C CA . GLN B 1 172 ? -35.598 -55.263 29.127 1.00 11.79 172 GLN B CA 1
ATOM 7350 C C . GLN B 1 172 ? -36.815 -55.841 29.843 1.00 13.09 172 GLN B C 1
ATOM 7351 O O . GLN B 1 172 ? -36.741 -56.233 31.010 1.00 14.05 172 GLN B O 1
ATOM 7365 N N . GLU B 1 173 ? -37.935 -55.892 29.131 1.00 15.56 173 GLU B N 1
ATOM 7366 C CA . GLU B 1 173 ? -39.191 -56.319 29.726 1.00 17.67 173 GLU B CA 1
ATOM 7367 C C . GLU B 1 173 ? -39.177 -57.782 30.140 1.00 16.52 173 GLU B C 1
ATOM 7368 O O . GLU B 1 173 ? -39.799 -58.149 31.136 1.00 20.07 173 GLU B O 1
ATOM 7380 N N . ARG B 1 174 ? -38.475 -58.611 29.375 1.00 17.30 174 ARG B N 1
ATOM 7381 C CA . ARG B 1 174 ? -38.511 -60.057 29.567 1.00 18.57 174 ARG B CA 1
ATOM 7382 C C . ARG B 1 174 ? -37.259 -60.626 30.245 1.00 24.84 174 ARG B C 1
ATOM 7383 O O . ARG B 1 174 ? -37.111 -61.842 30.355 1.00 25.98 174 ARG B O 1
ATOM 7404 N N . GLY B 1 175 ? -36.361 -59.752 30.697 1.00 18.88 175 GLY B N 1
ATOM 7405 C CA . GLY B 1 175 ? -35.234 -60.176 31.509 1.00 17.26 175 GLY B CA 1
ATOM 7406 C C . GLY B 1 175 ? -34.010 -60.681 30.764 1.00 21.69 175 GLY B C 1
ATOM 7407 O O . GLY B 1 175 ? -33.089 -61.251 31.373 1.00 21.50 175 GLY B O 1
ATOM 7411 N N . GLY B 1 176 ? -33.980 -60.461 29.455 1.00 16.68 176 GLY B N 1
ATOM 7412 C CA . GLY B 1 176 ? -32.863 -60.889 28.630 1.00 15.10 176 GLY B CA 1
ATOM 7413 C C . GLY B 1 176 ? -33.315 -61.111 27.197 1.00 16.63 176 GLY B C 1
ATOM 7414 O O . GLY B 1 176 ? -34.479 -60.885 26.872 1.00 14.59 176 GLY B O 1
ATOM 7418 N N . PRO B 1 177 ? -32.392 -61.530 26.322 1.00 16.73 177 PRO B N 1
ATOM 7419 C CA . PRO B 1 177 ? -30.972 -61.774 26.598 1.00 16.06 177 PRO B CA 1
ATOM 7420 C C . PRO B 1 177 ? -30.171 -60.485 26.770 1.00 17.14 177 PRO B C 1
ATOM 7421 O O . PRO B 1 177 ? -30.654 -59.406 26.421 1.00 14.66 177 PRO B O 1
ATOM 7432 N N . ASP B 1 178 ? -28.963 -60.608 27.314 1.00 12.28 178 ASP B N 1
ATOM 7433 C CA . ASP B 1 178 ? -28.068 -59.464 27.474 1.00 11.00 178 ASP B CA 1
ATOM 7434 C C . ASP B 1 178 ? -27.583 -58.978 26.112 1.00 10.61 178 ASP B C 1
ATOM 7435 O O . ASP B 1 178 ? -27.185 -59.780 25.264 1.00 16.22 178 ASP B O 1
ATOM 7444 N N A ILE B 1 179 ? -27.644 -57.662 25.922 0.24 12.21 179 ILE B N 1
ATOM 7445 N N B ILE B 1 179 ? -27.620 -57.663 25.915 0.76 10.46 179 ILE B N 1
ATOM 7446 C CA A ILE B 1 179 ? -27.225 -57.007 24.690 0.24 13.31 179 ILE B CA 1
ATOM 7447 C CA B ILE B 1 179 ? -27.224 -57.036 24.656 0.76 9.94 179 ILE B CA 1
ATOM 7448 C C A ILE B 1 179 ? -25.997 -56.155 24.985 0.24 13.00 179 ILE B C 1
ATOM 7449 C C B ILE B 1 179 ? -26.029 -56.135 24.943 0.76 13.00 179 ILE B C 1
ATOM 7450 O O A ILE B 1 179 ? -25.994 -55.383 25.943 0.24 12.48 179 ILE B O 1
ATOM 7451 O O B ILE B 1 179 ? -26.071 -55.331 25.866 0.76 12.73 179 ILE B O 1
ATOM 7482 N N . THR B 1 180 ? -24.950 -56.309 24.181 1.00 9.64 180 THR B N 1
ATOM 7483 C CA . THR B 1 180 ? -23.718 -55.558 24.383 1.00 9.65 180 THR B CA 1
ATOM 7484 C C . THR B 1 180 ? -23.741 -54.156 23.770 1.00 15.04 180 THR B C 1
ATOM 7485 O O . THR B 1 180 ? -23.193 -53.202 24.347 1.00 9.35 180 THR B O 1
ATOM 7496 N N . ALA B 1 181 ? -24.348 -54.052 22.595 1.00 11.98 181 ALA B N 1
ATOM 7497 C CA . ALA B 1 181 ? -24.451 -52.794 21.862 1.00 12.11 181 ALA B CA 1
ATOM 7498 C C . ALA B 1 181 ? -25.591 -52.872 20.863 1.00 12.42 181 ALA B C 1
ATOM 7499 O O . ALA B 1 181 ? -26.012 -53.957 20.460 1.00 9.44 181 ALA B O 1
ATOM 7506 N N . GLN B 1 182 ? -26.076 -51.713 20.454 1.00 8.34 182 GLN B N 1
ATOM 7507 C CA . GLN B 1 182 ? -27.124 -51.643 19.454 1.00 8.17 182 GLN B CA 1
ATOM 7508 C C . GLN B 1 182 ? -26.792 -50.552 18.456 1.00 10.04 182 GLN B C 1
ATOM 7509 O O . GLN B 1 182 ? -26.348 -49.476 18.844 1.00 9.08 182 GLN B O 1
ATOM 7523 N N . VAL B 1 183 ? -26.992 -50.852 17.175 1.00 8.30 183 VAL B N 1
ATOM 7524 C CA . VAL B 1 183 ? -26.773 -49.893 16.086 1.00 7.68 183 VAL B CA 1
ATOM 7525 C C . VAL B 1 183 ? -28.052 -49.674 15.294 1.00 7.60 183 VAL B C 1
ATOM 7526 O O . VAL B 1 183 ? -28.693 -50.623 14.817 1.00 7.66 183 VAL B O 1
ATOM 7539 N N . LEU B 1 184 ? -28.414 -48.403 15.152 1.00 7.51 184 LEU B N 1
ATOM 7540 C CA . LEU B 1 184 ? -29.638 -48.004 14.474 1.00 8.96 184 LEU B CA 1
ATOM 7541 C C . LEU B 1 184 ? -29.314 -47.068 13.312 1.00 9.35 184 LEU B C 1
ATOM 7542 O O . LEU B 1 184 ? -29.009 -45.891 13.548 1.00 7.96 184 LEU B O 1
ATOM 7558 N N . PHE B 1 185 ? -29.358 -47.572 12.080 1.00 7.38 185 PHE B N 1
ATOM 7559 C CA . PHE B 1 185 ? -29.243 -46.696 10.905 1.00 7.33 185 PHE B CA 1
ATOM 7560 C C . PHE B 1 185 ? -30.602 -46.073 10.621 1.00 7.59 185 PHE B C 1
ATOM 7561 O O . PHE B 1 185 ? -31.576 -46.810 10.406 1.00 8.65 185 PHE B O 1
ATOM 7578 N N . TYR B 1 186 ? -30.640 -44.743 10.604 1.00 7.34 186 TYR B N 1
ATOM 7579 C CA . TYR B 1 186 ? -31.807 -43.937 10.255 1.00 9.02 186 TYR B CA 1
ATOM 7580 C C . TYR B 1 186 ? -33.121 -44.629 10.617 1.00 7.84 186 TYR B C 1
ATOM 7581 O O . TYR B 1 186 ? -33.944 -44.911 9.749 1.00 7.65 186 TYR B O 1
ATOM 7599 N N . PRO B 1 187 ? -33.330 -44.862 11.932 1.00 7.56 187 PRO B N 1
ATOM 7600 C CA . PRO B 1 187 ? -34.489 -45.625 12.409 1.00 7.70 187 PRO B CA 1
ATOM 7601 C C . PRO B 1 187 ? -35.824 -44.927 12.261 1.00 13.45 187 PRO B C 1
ATOM 7602 O O . PRO B 1 187 ? -35.930 -43.702 12.301 1.00 9.01 187 PRO B O 1
ATOM 7613 N N . VAL B 1 188 ? -36.855 -45.748 12.114 1.00 8.81 188 VAL B N 1
ATOM 7614 C CA . VAL B 1 188 ? -38.234 -45.305 12.260 1.00 9.73 188 VAL B CA 1
ATOM 7615 C C . VAL B 1 188 ? -38.619 -45.409 13.731 1.00 9.45 188 VAL B C 1
ATOM 7616 O O . VAL B 1 188 ? -38.595 -46.504 14.293 1.00 9.41 188 VAL B O 1
ATOM 7629 N N . THR B 1 189 ? -38.971 -44.289 14.363 1.00 10.91 189 THR B N 1
ATOM 7630 C CA . THR B 1 189 ? -39.255 -44.298 15.787 1.00 9.87 189 THR B CA 1
ATOM 7631 C C . THR B 1 189 ? -40.595 -43.668 16.176 1.00 12.11 189 THR B C 1
ATOM 7632 O O . THR B 1 189 ? -41.006 -43.792 17.321 1.00 9.49 189 THR B O 1
ATOM 7643 N N . ASP B 1 190 ? -41.263 -43.009 15.238 1.00 9.03 190 ASP B N 1
ATOM 7644 C CA . ASP B 1 190 ? -42.476 -42.269 15.536 1.00 9.37 190 ASP B CA 1
ATOM 7645 C C . ASP B 1 190 ? -43.394 -42.337 14.319 1.00 10.13 190 ASP B C 1
ATOM 7646 O O . ASP B 1 190 ? -43.006 -42.856 13.275 1.00 9.66 190 ASP B O 1
ATOM 7655 N N . ALA B 1 191 ? -44.615 -41.829 14.465 1.00 13.34 191 ALA B N 1
ATOM 7656 C CA . ALA B 1 191 ? -45.558 -41.745 13.344 1.00 12.26 191 ALA B CA 1
ATOM 7657 C C . ALA B 1 191 ? -46.217 -40.380 13.342 1.00 10.99 191 ALA B C 1
ATOM 7658 O O . ALA B 1 191 ? -47.435 -40.269 13.190 1.00 13.12 191 ALA B O 1
ATOM 7665 N N . ASP B 1 192 ? -45.408 -39.350 13.543 1.00 12.87 192 ASP B N 1
ATOM 7666 C CA . ASP B 1 192 ? -45.865 -37.969 13.453 1.00 13.66 192 ASP B CA 1
ATOM 7667 C C . ASP B 1 192 ? -45.435 -37.447 12.091 1.00 11.45 192 ASP B C 1
ATOM 7668 O O . ASP B 1 192 ? -44.282 -37.049 11.907 1.00 12.70 192 ASP B O 1
ATOM 7677 N N . PHE B 1 193 ? -46.364 -37.439 11.147 1.00 10.87 193 PHE B N 1
ATOM 7678 C CA . PHE B 1 193 ? -46.024 -37.108 9.774 1.00 11.14 193 PHE B CA 1
ATOM 7679 C C . PHE B 1 193 ? -46.028 -35.590 9.538 1.00 11.05 193 PHE B C 1
ATOM 7680 O O . PHE B 1 193 ? -45.918 -35.138 8.405 1.00 15.23 193 PHE B O 1
ATOM 7697 N N . ASP B 1 194 ? -46.137 -34.817 10.612 1.00 17.12 194 ASP B N 1
ATOM 7698 C CA . ASP B 1 194 ? -46.167 -33.356 10.509 1.00 13.98 194 ASP B CA 1
ATOM 7699 C C . ASP B 1 194 ? -44.993 -32.690 11.212 1.00 13.59 194 ASP B C 1
ATOM 7700 O O . ASP B 1 194 ? -45.007 -31.474 11.425 1.00 13.46 194 ASP B O 1
ATOM 7709 N N . ASN B 1 195 ? -43.978 -33.456 11.578 1.00 11.14 195 ASN B N 1
ATOM 7710 C CA . ASN B 1 195 ? -42.861 -32.842 12.265 1.00 10.92 195 ASN B CA 1
ATOM 7711 C C . ASN B 1 195 ? -41.975 -32.093 11.264 1.00 14.81 195 ASN B C 1
ATOM 7712 O O . ASN B 1 195 ? -42.329 -31.941 10.092 1.00 13.53 195 ASN B O 1
ATOM 7723 N N . GLY B 1 196 ? -40.852 -31.573 11.741 1.00 13.18 196 GLY B N 1
ATOM 7724 C CA . GLY B 1 196 ? -39.969 -30.768 10.922 1.00 10.81 196 GLY B CA 1
ATOM 7725 C C . GLY B 1 196 ? -39.455 -31.411 9.649 1.00 12.86 196 GLY B C 1
ATOM 7726 O O . GLY B 1 196 ? -39.674 -30.892 8.554 1.00 12.43 196 GLY B O 1
ATOM 7730 N N . SER B 1 197 ? -38.745 -32.524 9.776 1.00 11.79 197 SER B N 1
ATOM 7731 C CA . SER B 1 197 ? -38.125 -33.103 8.597 1.00 10.64 197 SER B CA 1
ATOM 7732 C C . SER B 1 197 ? -39.174 -33.766 7.694 1.00 9.74 197 SER B C 1
ATOM 7733 O O . SER B 1 197 ? -38.984 -33.811 6.486 1.00 11.71 197 SER B O 1
ATOM 7741 N N . TYR B 1 198 ? -40.276 -34.255 8.260 1.00 9.54 198 TYR B N 1
ATOM 7742 C CA . TYR B 1 198 ? -41.350 -34.806 7.426 1.00 9.78 198 TYR B CA 1
ATOM 7743 C C . TYR B 1 198 ? -41.926 -33.719 6.533 1.00 10.15 198 TYR B C 1
ATOM 7744 O O . TYR B 1 198 ? -42.322 -33.980 5.398 1.00 10.37 198 TYR B O 1
ATOM 7762 N N . THR B 1 199 ? -42.014 -32.514 7.080 1.00 11.33 199 THR B N 1
ATOM 7763 C CA . THR B 1 199 ? -42.580 -31.381 6.376 1.00 14.27 199 THR B CA 1
ATOM 7764 C C . THR B 1 199 ? -41.593 -30.872 5.318 1.00 11.92 199 THR B C 1
ATOM 7765 O O . THR B 1 199 ? -41.983 -30.573 4.191 1.00 13.34 199 THR B O 1
ATOM 7776 N N . GLU B 1 200 ? -40.311 -30.817 5.670 1.00 13.04 200 GLU B N 1
ATOM 7777 C CA . GLU B 1 200 ? -39.284 -30.305 4.772 1.00 19.51 200 GLU B CA 1
ATOM 7778 C C . GLU B 1 200 ? -39.013 -31.244 3.595 1.00 14.90 200 GLU B C 1
ATOM 7779 O O . GLU B 1 200 ? -38.830 -30.781 2.478 1.00 13.07 200 GLU B O 1
ATOM 7791 N N . PHE B 1 201 ? -39.016 -32.552 3.851 1.00 9.84 201 PHE B N 1
ATOM 7792 C CA . PHE B 1 201 ? -38.669 -33.554 2.843 1.00 12.57 201 PHE B CA 1
ATOM 7793 C C . PHE B 1 201 ? -39.872 -34.415 2.430 1.00 11.22 201 PHE B C 1
ATOM 7794 O O . PHE B 1 201 ? -39.707 -35.553 1.980 1.00 9.84 201 PHE B O 1
ATOM 7811 N N . ALA B 1 202 ? -41.074 -33.845 2.540 1.00 10.52 202 ALA B N 1
ATOM 7812 C CA . ALA B 1 202 ? -42.306 -34.593 2.285 1.00 10.78 202 ALA B CA 1
ATOM 7813 C C . ALA B 1 202 ? -42.322 -35.247 0.907 1.00 10.90 202 ALA B C 1
ATOM 7814 O O . ALA B 1 202 ? -42.876 -36.330 0.743 1.00 11.87 202 ALA B O 1
ATOM 7821 N N . ASN B 1 203 ? -41.750 -34.583 -0.090 1.00 11.18 203 ASN B N 1
ATOM 7822 C CA . ASN B 1 203 ? -41.719 -35.149 -1.442 1.00 11.35 203 ASN B CA 1
ATOM 7823 C C . ASN B 1 203 ? -40.346 -35.597 -1.891 1.00 11.41 203 ASN B C 1
ATOM 7824 O O . ASN B 1 203 ? -40.081 -35.724 -3.091 1.00 12.32 203 ASN B O 1
ATOM 7835 N N . GLY B 1 204 ? -39.483 -35.862 -0.918 1.00 11.44 204 GLY B N 1
ATOM 7836 C CA . GLY B 1 204 ? -38.226 -36.541 -1.198 1.00 12.12 204 GLY B CA 1
ATOM 7837 C C . GLY B 1 204 ? -37.097 -35.684 -0.740 1.00 13.15 204 GLY B C 1
ATOM 7838 O O . GLY B 1 204 ? -37.325 -34.684 -0.064 1.00 11.33 204 GLY B O 1
ATOM 7842 N N . PRO B 1 205 ? -35.873 -36.029 -1.150 1.00 13.24 205 PRO B N 1
ATOM 7843 C CA . PRO B 1 205 ? -35.474 -37.051 -2.126 1.00 12.10 205 PRO B CA 1
ATOM 7844 C C . PRO B 1 205 ? -35.637 -38.502 -1.664 1.00 16.47 205 PRO B C 1
ATOM 7845 O O . PRO B 1 205 ? -35.438 -38.833 -0.491 1.00 12.58 205 PRO B O 1
ATOM 7856 N N . TRP B 1 206 ? -36.005 -39.346 -2.629 1.00 13.48 206 TRP B N 1
ATOM 7857 C CA . TRP B 1 206 ? -36.121 -40.800 -2.477 1.00 11.40 206 TRP B CA 1
ATOM 7858 C C . TRP B 1 206 ? -37.283 -41.269 -1.583 1.00 15.00 206 TRP B C 1
ATOM 7859 O O . TRP B 1 206 ? -38.236 -41.856 -2.096 1.00 18.32 206 TRP B O 1
ATOM 7880 N N . LEU B 1 207 ? -37.206 -41.045 -0.273 1.00 10.12 207 LEU B N 1
ATOM 7881 C CA . LEU B 1 207 ? -38.282 -41.415 0.630 1.00 10.19 207 LEU B CA 1
ATOM 7882 C C . LEU B 1 207 ? -39.227 -40.219 0.783 1.00 10.47 207 LEU B C 1
ATOM 7883 O O . LEU B 1 207 ? -38.782 -39.083 0.955 1.00 10.27 207 LEU B O 1
ATOM 7899 N N . THR B 1 208 ? -40.529 -40.484 0.716 1.00 9.77 208 THR B N 1
ATOM 7900 C CA . THR B 1 208 ? -41.539 -39.441 0.801 1.00 10.07 208 THR B CA 1
ATOM 7901 C C . THR B 1 208 ? -42.520 -39.678 1.942 1.00 10.38 208 THR B C 1
ATOM 7902 O O . THR B 1 208 ? -42.631 -40.791 2.504 1.00 9.98 208 THR B O 1
ATOM 7913 N N . LYS B 1 209 ? -43.246 -38.613 2.262 1.00 10.36 209 LYS B N 1
ATOM 7914 C CA . LYS B 1 209 ? -44.243 -38.661 3.318 1.00 10.49 209 LYS B CA 1
ATOM 7915 C C . LYS B 1 209 ? -45.378 -39.623 2.941 1.00 10.78 209 LYS B C 1
ATOM 7916 O O . LYS B 1 209 ? -45.729 -40.478 3.754 1.00 12.05 209 LYS B O 1
ATOM 7935 N N . PRO B 1 210 ? -45.942 -39.524 1.713 1.00 11.13 210 PRO B N 1
ATOM 7936 C CA . PRO B 1 210 ? -46.952 -40.513 1.308 1.00 12.28 210 PRO B CA 1
ATOM 7937 C C . PRO B 1 210 ? -46.458 -41.968 1.314 1.00 11.13 210 PRO B C 1
ATOM 7938 O O . PRO B 1 210 ? -47.253 -42.877 1.577 1.00 11.27 210 PRO B O 1
ATOM 7949 N N . ALA B 1 211 ? -45.193 -42.199 0.996 1.00 10.79 211 ALA B N 1
ATOM 7950 C CA . ALA B 1 211 ? -44.663 -43.560 1.067 1.00 10.55 211 ALA B CA 1
ATOM 7951 C C . ALA B 1 211 ? -44.692 -44.080 2.512 1.00 10.31 211 ALA B C 1
ATOM 7952 O O . ALA B 1 211 ? -45.124 -45.206 2.764 1.00 10.34 211 ALA B O 1
ATOM 7959 N N . MET B 1 212 ? -44.208 -43.269 3.456 1.00 10.10 212 MET B N 1
ATOM 7960 C CA . MET B 1 212 ? -44.204 -43.654 4.868 1.00 9.91 212 MET B CA 1
ATOM 7961 C C . MET B 1 212 ? -45.631 -43.883 5.367 1.00 10.24 212 MET B C 1
ATOM 7962 O O . MET B 1 212 ? -45.893 -44.842 6.107 1.00 10.20 212 MET B O 1
ATOM 7976 N N . ASP B 1 213 ? -46.568 -43.042 4.941 1.00 11.05 213 ASP B N 1
ATOM 7977 C CA . ASP B 1 213 ? -47.957 -43.238 5.326 1.00 11.43 213 ASP B CA 1
ATOM 7978 C C . ASP B 1 213 ? -48.436 -44.608 4.856 1.00 13.71 213 ASP B C 1
ATOM 7979 O O . ASP B 1 213 ? -49.081 -45.337 5.600 1.00 11.63 213 ASP B O 1
ATOM 7988 N N . TRP B 1 214 ? -48.089 -44.965 3.623 1.00 11.11 214 TRP B N 1
ATOM 7989 C CA . TRP B 1 214 ? -48.488 -46.254 3.066 1.00 11.24 214 TRP B CA 1
ATOM 7990 C C . TRP B 1 214 ? -47.766 -47.399 3.793 1.00 10.89 214 TRP B C 1
ATOM 7991 O O . TRP B 1 214 ? -48.393 -48.377 4.162 1.00 11.01 214 TRP B O 1
ATOM 8012 N N . PHE B 1 215 ? -46.466 -47.263 4.067 1.00 10.49 215 PHE B N 1
ATOM 8013 C CA . PHE B 1 215 ? -45.761 -48.347 4.741 1.00 10.20 215 PHE B CA 1
ATOM 8014 C C . PHE B 1 215 ? -46.373 -48.633 6.112 1.00 10.23 215 PHE B C 1
ATOM 8015 O O . PHE B 1 215 ? -46.604 -49.779 6.480 1.00 10.26 215 PHE B O 1
ATOM 8032 N N . TRP B 1 216 ? -46.586 -47.583 6.891 1.00 10.24 216 TRP B N 1
ATOM 8033 C CA . TRP B 1 216 ? -47.201 -47.709 8.201 1.00 10.33 216 TRP B CA 1
ATOM 8034 C C . TRP B 1 216 ? -48.560 -48.394 8.113 1.00 11.33 216 TRP B C 1
ATOM 8035 O O . TRP B 1 216 ? -48.907 -49.234 8.950 1.00 10.77 216 TRP B O 1
ATOM 8056 N N . ASN B 1 217 ? -49.327 -48.048 7.085 1.00 11.40 217 ASN B N 1
ATOM 8057 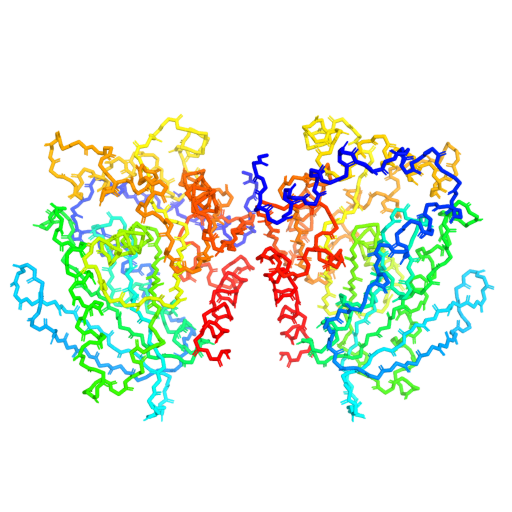C CA . ASN B 1 217 ? -50.630 -48.672 6.886 1.00 11.82 217 ASN B CA 1
ATOM 8058 C C . ASN B 1 217 ? -50.532 -50.139 6.478 1.00 13.68 217 ASN B C 1
ATOM 8059 O O . ASN B 1 217 ? -51.456 -50.910 6.767 1.00 12.40 217 ASN B O 1
ATOM 8070 N N . GLN B 1 218 ? -49.438 -50.557 5.840 1.00 11.13 218 GLN B N 1
ATOM 8071 C CA . GLN B 1 218 ? -49.287 -51.980 5.536 1.00 11.13 218 GLN B CA 1
ATOM 8072 C C . GLN B 1 218 ? -48.916 -52.767 6.801 1.00 10.92 218 GLN B C 1
ATOM 8073 O O . GLN B 1 218 ? -49.347 -53.906 6.988 1.00 11.07 218 GLN B O 1
ATOM 8087 N N . TYR B 1 219 ? -48.111 -52.136 7.653 1.00 10.62 219 TYR B N 1
ATOM 8088 C CA . TYR B 1 219 ? -47.598 -52.728 8.892 1.00 10.42 219 TYR B CA 1
ATOM 8089 C C . TYR B 1 219 ? -48.682 -52.919 9.937 1.00 10.69 219 TYR B C 1
ATOM 8090 O O . TYR B 1 219 ? -48.769 -53.963 10.572 1.00 10.73 219 TYR B O 1
ATOM 8108 N N . LEU B 1 220 ? -49.511 -51.898 10.111 1.00 12.20 220 LEU B N 1
ATOM 8109 C CA . LEU B 1 220 ? -50.416 -51.866 11.262 1.00 13.08 220 LEU B CA 1
ATOM 8110 C C . LEU B 1 220 ? -51.849 -52.247 10.962 1.00 17.60 220 LEU B C 1
ATOM 8111 O O . LEU B 1 220 ? -52.402 -51.820 9.956 1.00 16.87 220 LEU B O 1
ATOM 8127 N N . PRO B 1 221 ? -52.466 -53.029 11.870 1.00 17.88 221 PRO B N 1
ATOM 8128 C CA . PRO B 1 221 ? -53.923 -53.131 11.810 1.00 24.88 221 PRO B CA 1
ATOM 8129 C C . PRO B 1 221 ? -54.581 -51.751 11.919 1.00 26.23 221 PRO B C 1
ATOM 8130 O O . PRO B 1 221 ? -54.090 -50.873 12.632 1.00 23.39 221 PRO B O 1
ATOM 8141 N N . GLU B 1 222 ? -55.667 -51.569 11.172 1.00 30.19 222 GLU B N 1
ATOM 8142 C CA . GLU B 1 222 ? -56.553 -50.410 11.301 1.00 30.82 222 GLU B CA 1
ATOM 8143 C C . GLU B 1 222 ? -56.931 -50.150 12.762 1.00 27.38 222 GLU B C 1
ATOM 8144 O O . GLU B 1 222 ? -57.280 -51.079 13.492 1.00 20.79 222 GLU B O 1
ATOM 8156 N N . GLY B 1 223 ? -56.825 -48.890 13.184 1.00 28.58 223 GLY B N 1
ATOM 8157 C CA . GLY B 1 223 ? -57.295 -48.460 14.489 1.00 38.19 223 GLY B CA 1
ATOM 8158 C C . GLY B 1 223 ? -56.437 -48.852 15.675 1.00 33.64 223 GLY B C 1
ATOM 8159 O O . GLY B 1 223 ? -56.843 -48.665 16.827 1.00 31.38 223 GLY B O 1
ATOM 8163 N N . ILE B 1 224 ? -55.253 -49.399 15.419 1.00 20.01 224 ILE B N 1
ATOM 8164 C CA . ILE B 1 224 ? -54.384 -49.780 16.514 1.00 18.58 224 ILE B CA 1
ATOM 8165 C C . ILE B 1 224 ? -53.890 -48.499 17.169 1.00 17.03 224 ILE B C 1
ATOM 8166 O O . ILE B 1 224 ? -53.703 -47.498 16.490 1.00 20.83 224 ILE B O 1
ATOM 8182 N N . ASP B 1 225 ? -53.691 -48.521 18.481 1.00 24.83 225 ASP B N 1
ATOM 8183 C CA . ASP B 1 225 ? -53.062 -47.394 19.167 1.00 22.88 225 ASP B CA 1
ATOM 8184 C C . ASP B 1 225 ? -51.576 -47.309 18.783 1.00 20.41 225 ASP B C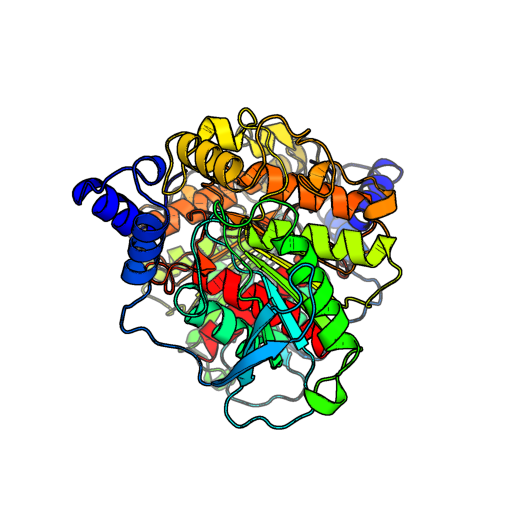 1
ATOM 8185 O O . ASP B 1 225 ? -50.760 -48.089 19.270 1.00 19.76 225 ASP B O 1
ATOM 8194 N N . ARG B 1 226 ? -51.227 -46.342 17.941 1.00 13.82 226 ARG B N 1
ATOM 8195 C CA . ARG B 1 226 ? -49.855 -46.239 17.421 1.00 14.56 226 ARG B CA 1
ATOM 8196 C C . ARG B 1 226 ? -48.847 -45.730 18.445 1.00 16.58 226 ARG B C 1
ATOM 8197 O O . ARG B 1 226 ? -47.642 -45.736 18.167 1.00 18.10 226 ARG B O 1
ATOM 8218 N N . THR B 1 227 ? -49.314 -45.312 19.626 1.00 14.45 227 THR B N 1
ATOM 8219 C CA . THR B 1 227 ? -48.420 -44.713 20.620 1.00 13.13 227 THR B CA 1
ATOM 8220 C C . THR B 1 227 ? -47.785 -45.762 21.528 1.00 14.03 227 THR B C 1
ATOM 8221 O O . THR B 1 227 ? -46.959 -45.423 22.364 1.00 11.86 227 THR B O 1
ATOM 8232 N N . ASP B 1 228 ? -48.167 -47.023 21.364 1.00 12.19 228 ASP B N 1
ATOM 8233 C CA . ASP B 1 228 ? -47.503 -48.124 22.069 1.00 18.29 228 ASP B CA 1
ATOM 8234 C C . ASP B 1 228 ? -46.006 -48.075 21.736 1.00 15.24 228 ASP B C 1
ATOM 8235 O O . ASP B 1 228 ? -45.656 -47.971 20.569 1.00 11.39 228 ASP B O 1
ATOM 8244 N N . PRO B 1 229 ? -45.127 -48.115 22.760 1.00 15.98 229 PRO B N 1
ATOM 8245 C CA . PRO B 1 229 ? -43.686 -48.065 22.484 1.00 14.59 229 PRO B CA 1
ATOM 8246 C C . PRO B 1 229 ? -43.165 -49.260 21.689 1.00 11.84 229 PRO B C 1
ATOM 8247 O O . PRO B 1 229 ? -42.089 -49.127 21.100 1.00 10.15 229 PRO B O 1
ATOM 8258 N N . LYS B 1 230 ? -43.898 -50.379 21.648 1.00 12.59 230 LYS B N 1
ATOM 8259 C CA . LYS B 1 230 ? -43.513 -51.509 20.791 1.00 10.73 230 LYS B CA 1
ATOM 8260 C C . LYS B 1 230 ? -43.820 -51.211 19.312 1.00 10.59 230 LYS B C 1
ATOM 8261 O O . LYS B 1 230 ? -43.440 -51.979 18.430 1.00 10.51 230 LYS B O 1
ATOM 8280 N N . ILE B 1 231 ? -44.506 -50.093 19.072 1.00 9.93 231 ILE B N 1
ATOM 8281 C CA . ILE B 1 231 ? -44.792 -49.585 17.732 1.00 9.85 231 ILE B CA 1
ATOM 8282 C C . ILE B 1 231 ? -43.965 -48.333 17.429 1.00 10.88 231 ILE B C 1
ATOM 8283 O O . ILE B 1 231 ? -43.239 -48.263 16.423 1.00 11.02 231 ILE B O 1
ATOM 8299 N N . THR B 1 232 ? -44.055 -47.360 18.322 1.00 10.90 232 THR B N 1
ATOM 8300 C CA . THR B 1 232 ? -43.307 -46.105 18.202 1.00 9.77 232 THR B CA 1
ATOM 8301 C C . THR B 1 232 ? -42.412 -45.905 19.438 1.00 9.70 232 THR B C 1
ATOM 8302 O O . THR B 1 232 ? -42.822 -45.259 20.382 1.00 10.64 232 THR B O 1
ATOM 8313 N N . PRO B 1 233 ? -41.181 -46.443 19.418 1.00 10.37 233 PRO B N 1
ATOM 8314 C CA . PRO B 1 233 ? -40.318 -46.478 20.616 1.00 9.55 233 PRO B CA 1
ATOM 8315 C C . PRO B 1 233 ? -39.910 -45.109 21.150 1.00 11.14 233 PRO B C 1
ATOM 8316 O O . PRO B 1 233 ? -39.434 -45.035 22.284 1.00 12.09 233 PRO B O 1
ATOM 8327 N N . ILE B 1 234 ? -40.142 -44.047 20.387 1.00 9.78 234 ILE B N 1
ATOM 8328 C CA . ILE B 1 234 ? -39.974 -42.701 20.917 1.00 9.87 234 ILE B CA 1
ATOM 8329 C C . ILE B 1 234 ? -40.834 -42.528 22.177 1.00 10.45 234 ILE B C 1
ATOM 8330 O O . ILE B 1 234 ? -40.564 -41.667 23.016 1.00 14.48 234 ILE B O 1
ATOM 8346 N N . HIS B 1 235 ? -41.874 -43.350 22.321 1.00 12.08 235 HIS B N 1
ATOM 8347 C CA . HIS B 1 235 ? -42.773 -43.228 23.464 1.00 12.31 235 HIS B CA 1
ATOM 8348 C C . HIS B 1 235 ? -42.390 -44.069 24.666 1.00 16.36 235 HIS B C 1
ATOM 8349 O O . HIS B 1 235 ? -43.109 -44.078 25.669 1.00 14.70 235 HIS B O 1
ATOM 8364 N N . ALA B 1 236 ? -41.271 -44.775 24.561 1.00 13.00 236 ALA B N 1
ATOM 8365 C CA . ALA B 1 236 ? -40.762 -45.580 25.661 1.00 11.89 236 ALA B CA 1
ATOM 8366 C C . ALA B 1 236 ? -40.519 -44.705 26.890 1.00 10.92 236 ALA B C 1
ATOM 8367 O O . ALA B 1 236 ? -40.117 -43.550 26.771 1.00 16.05 236 ALA B O 1
ATOM 8374 N N . THR B 1 237 ? -40.799 -45.250 28.066 1.00 18.34 237 THR B N 1
ATOM 8375 C CA . THR B 1 237 ? -40.522 -44.550 29.310 1.00 34.23 237 THR B CA 1
ATOM 8376 C C . THR B 1 237 ? -39.031 -44.575 29.630 1.00 34.08 237 THR B C 1
ATOM 8377 O O . THR B 1 237 ? -38.293 -45.483 29.204 1.00 19.45 237 THR B O 1
ATOM 8388 N 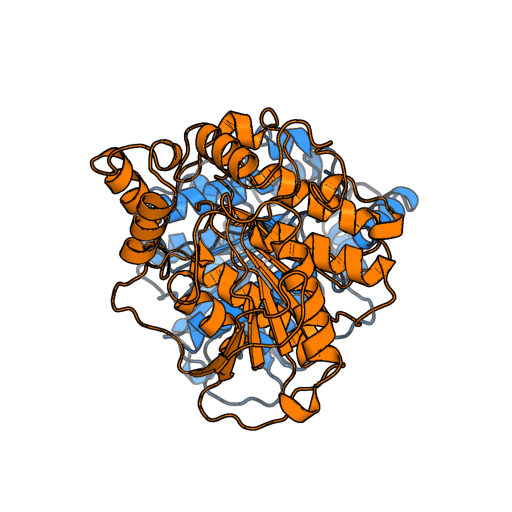N . SER B 1 238 ? -38.589 -43.584 30.398 1.00 38.18 238 SER B N 1
ATOM 8389 C CA . SER B 1 238 ? -37.192 -43.513 30.803 1.00 48.66 238 SER B CA 1
ATOM 8390 C C . SER B 1 238 ? -36.788 -44.830 31.488 1.00 36.31 238 SER B C 1
ATOM 8391 O O . SER B 1 238 ? -35.614 -45.191 31.498 1.00 36.01 238 SER B O 1
ATOM 8399 N N . GLU B 1 239 ? -37.772 -45.561 32.007 1.00 27.95 239 GLU B N 1
ATOM 8400 C CA . GLU B 1 239 ? -37.558 -46.877 32.624 1.00 37.41 239 GLU B CA 1
ATOM 8401 C C . GLU B 1 239 ? -37.385 -48.053 31.660 1.00 37.38 239 GLU B C 1
ATOM 8402 O O . GLU B 1 239 ? -36.597 -48.958 31.920 1.00 41.44 239 GLU B O 1
ATOM 8414 N N . GLN B 1 240 ? -38.166 -48.079 30.583 1.00 27.59 240 GLN B N 1
ATOM 8415 C CA . GLN B 1 240 ? -37.974 -49.067 29.519 1.00 23.64 240 GLN B CA 1
ATOM 8416 C C . GLN B 1 240 ? -36.636 -48.866 28.813 1.00 17.30 240 GLN B C 1
ATOM 8417 O O . GLN B 1 240 ? -36.098 -49.793 28.191 1.00 15.51 240 GLN B O 1
ATOM 8431 N N . LEU B 1 241 ? -36.141 -47.637 28.879 1.00 16.13 241 LEU B N 1
ATOM 8432 C CA . LEU B 1 241 ? -34.926 -47.246 28.183 1.00 15.60 241 LEU B CA 1
ATOM 8433 C C . LEU B 1 241 ? -33.668 -47.364 29.030 1.00 11.13 241 LEU B C 1
ATOM 8434 O O . LEU B 1 241 ? -32.616 -47.734 28.515 1.00 11.96 241 LEU B O 1
ATOM 8450 N N . SER B 1 242 ? -33.778 -47.062 30.324 1.00 12.03 242 SER B N 1
ATOM 8451 C CA . SER B 1 242 ? -32.607 -47.093 31.185 1.00 16.55 242 SER B CA 1
ATOM 8452 C C . SER B 1 242 ? -32.171 -48.546 31.282 1.00 21.45 242 SER B C 1
ATOM 8453 O O . SER B 1 242 ? -33.006 -49.440 31.383 1.00 29.44 242 SER B O 1
ATOM 8461 N N . GLY B 1 243 ? -30.875 -48.793 31.257 1.00 22.07 243 GLY B N 1
ATOM 8462 C CA . GLY B 1 243 ? -30.418 -50.170 31.335 1.00 17.93 243 GLY B CA 1
ATOM 8463 C C . GLY B 1 243 ? -30.138 -50.772 29.966 1.00 17.95 243 GLY B C 1
ATOM 8464 O O . GLY B 1 243 ? -29.560 -51.843 29.880 1.00 16.51 243 GLY B O 1
ATOM 8468 N N . GLN B 1 244 ? -30.541 -50.083 28.903 1.00 12.08 244 GLN B N 1
ATOM 8469 C CA . GLN B 1 244 ? -30.296 -50.565 27.537 1.00 11.63 244 GLN B CA 1
ATOM 8470 C C . GLN B 1 244 ? -28.833 -50.414 27.167 1.00 12.22 244 GLN B C 1
ATOM 8471 O O . GLN B 1 244 ? -28.084 -49.591 27.748 1.00 12.15 244 GLN B O 1
ATOM 8485 N N . ALA B 1 245 ? -28.431 -51.211 26.191 1.00 10.68 245 ALA B N 1
ATOM 8486 C CA . ALA B 1 245 ? -27.065 -51.220 25.708 1.00 11.15 245 ALA B CA 1
ATOM 8487 C C . ALA B 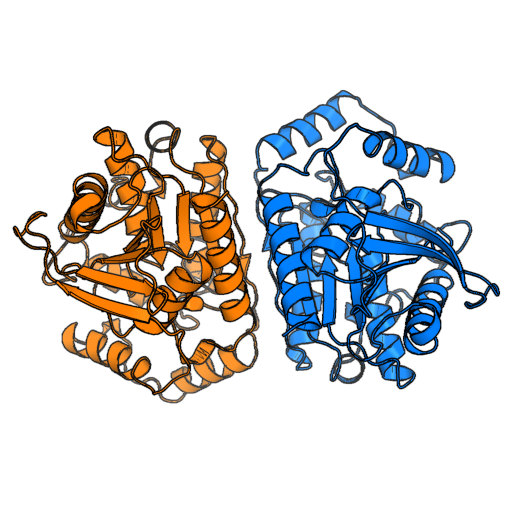1 245 ? -26.673 -49.906 25.043 1.00 10.52 245 ALA B C 1
ATOM 8488 O O . ALA B 1 245 ? -27.503 -49.204 24.449 1.00 9.79 245 ALA B O 1
ATOM 8495 N N . PRO B 1 246 ? -25.391 -49.565 25.125 1.00 9.09 246 PRO B N 1
ATOM 8496 C CA . PRO B 1 246 ? -24.888 -48.426 24.349 1.00 8.85 246 PRO B CA 1
ATOM 8497 C C . PRO B 1 246 ? -25.314 -48.480 22.890 1.00 8.92 246 PRO B C 1
ATOM 8498 O O . PRO B 1 246 ? -25.350 -49.559 22.293 1.00 8.55 246 PRO B O 1
ATOM 8509 N N . ALA B 1 247 ? -25.638 -47.316 22.337 1.00 8.27 247 ALA B N 1
ATOM 8510 C CA . ALA B 1 247 ? -26.229 -47.210 21.016 1.00 8.04 247 ALA B CA 1
ATOM 8511 C C . ALA B 1 247 ? -25.420 -46.310 20.094 1.00 7.87 247 ALA B C 1
ATOM 8512 O O . ALA B 1 247 ? -24.910 -45.270 20.527 1.00 7.90 247 ALA B O 1
ATOM 8519 N N . LEU B 1 248 ? -25.329 -46.725 18.833 1.00 7.74 248 LEU B N 1
ATOM 8520 C CA . LEU B 1 248 ? -24.923 -45.865 17.726 1.00 7.91 248 LEU B CA 1
ATOM 8521 C C . LEU B 1 248 ? -26.163 -45.566 16.894 1.00 11.53 248 LEU B C 1
ATOM 8522 O O . LEU B 1 248 ? -26.855 -46.494 16.459 1.00 7.48 248 LEU B O 1
ATOM 8538 N N . VAL B 1 249 ? -26.469 -44.282 16.735 1.00 7.41 249 VAL B N 1
ATOM 8539 C CA . VAL B 1 249 ? -27.578 -43.814 15.895 1.00 7.35 249 VAL B CA 1
ATOM 8540 C C . VAL B 1 249 ? -27.018 -42.924 14.805 1.00 8.07 249 VAL B C 1
ATOM 8541 O O . VAL B 1 249 ? -26.353 -41.928 15.082 1.00 7.72 249 VAL B O 1
ATOM 8554 N N . ILE B 1 250 ? -27.278 -43.318 13.565 1.00 7.21 250 ILE B N 1
ATOM 8555 C CA . ILE B 1 250 ? -26.781 -42.626 12.377 1.00 7.16 250 ILE B CA 1
ATOM 8556 C C . ILE B 1 250 ? -27.982 -42.119 11.596 1.00 10.19 250 ILE B C 1
ATOM 8557 O O . ILE B 1 250 ? -28.870 -42.893 11.258 1.00 10.46 250 ILE B O 1
ATOM 8573 N N . THR B 1 251 ? -28.028 -40.817 11.343 1.00 10.04 251 THR B N 1
ATOM 8574 C CA . THR B 1 251 ? -29.105 -40.256 10.546 1.00 7.62 251 THR B CA 1
ATOM 8575 C C . THR B 1 251 ? -28.597 -39.603 9.260 1.00 7.63 251 THR B C 1
ATOM 8576 O O . THR B 1 251 ? -27.398 -39.339 9.101 1.00 9.45 251 THR B O 1
ATOM 8587 N N . ALA B 1 252 ? -29.538 -39.383 8.340 1.00 8.31 252 ALA B N 1
ATOM 8588 C CA . ALA B 1 252 ? -29.282 -38.716 7.063 1.00 7.79 252 ALA B CA 1
ATOM 8589 C C . ALA B 1 252 ? -29.822 -37.287 7.107 1.00 8.09 252 ALA B C 1
ATOM 8590 O O . ALA B 1 252 ? -30.911 -37.061 7.597 1.00 7.99 252 ALA B O 1
ATOM 8597 N N . GLU B 1 253 ? -29.067 -36.322 6.583 1.00 7.61 253 GLU B N 1
ATOM 8598 C CA . GLU B 1 253 ? -29.546 -34.938 6.553 1.00 7.75 253 GLU B CA 1
ATOM 8599 C C . GLU B 1 253 ? -30.889 -34.735 5.815 1.00 8.06 253 GLU B C 1
ATOM 8600 O O . GLU B 1 253 ? -31.758 -34.003 6.290 1.00 8.10 253 GLU B O 1
ATOM 8612 N N . ASN B 1 254 ? -31.059 -35.387 4.668 1.00 8.53 254 ASN B N 1
ATOM 8613 C CA . ASN B 1 254 ? -32.178 -35.103 3.783 1.00 10.81 254 ASN B CA 1
ATOM 8614 C C . ASN B 1 254 ? -33.094 -36.299 3.774 1.00 8.36 254 ASN B C 1
ATOM 8615 O O . ASN B 1 254 ? -32.992 -37.155 2.916 1.00 9.80 254 ASN B O 1
ATOM 8626 N N . ASP B 1 255 ? -33.965 -36.346 4.778 1.00 8.34 255 ASP B N 1
ATOM 8627 C CA . ASP B 1 255 ? -34.686 -37.570 5.145 1.00 8.31 255 ASP B CA 1
ATOM 8628 C C . ASP B 1 255 ? -35.858 -37.203 6.043 1.00 10.25 255 ASP B C 1
ATOM 8629 O O . ASP B 1 255 ? -35.658 -36.602 7.100 1.00 8.39 255 ASP B O 1
ATOM 8638 N N . VAL B 1 256 ? -37.076 -37.572 5.663 1.00 8.65 256 VAL B N 1
ATOM 8639 C CA . VAL B 1 256 ? -38.216 -37.299 6.530 1.00 8.83 256 VAL B CA 1
ATOM 8640 C C . VAL B 1 256 ? -38.046 -37.884 7.938 1.00 9.53 256 VAL B C 1
ATOM 8641 O O . VAL B 1 256 ? -38.602 -37.361 8.914 1.00 8.77 256 VAL B O 1
ATOM 8654 N N . LEU B 1 257 ? -37.303 -38.980 8.036 1.00 8.41 257 LEU B N 1
ATOM 8655 C CA . LEU B 1 257 ? -37.152 -39.696 9.302 1.00 8.28 257 LEU B CA 1
ATOM 8656 C C . LEU B 1 257 ? -36.016 -39.144 10.183 1.00 8.10 257 LEU B C 1
ATOM 8657 O O . LEU B 1 257 ? -35.782 -39.623 11.297 1.00 8.03 257 LEU B O 1
ATOM 8673 N N . ARG B 1 258 ? -35.324 -38.123 9.696 1.00 9.29 258 ARG B N 1
ATOM 8674 C CA . ARG B 1 258 ? -34.166 -37.573 10.419 1.00 7.93 258 ARG B CA 1
ATOM 8675 C C . ARG B 1 258 ? -34.472 -37.107 11.838 1.00 10.01 258 ARG B C 1
ATOM 8676 O O . ARG B 1 258 ? -33.790 -37.494 12.794 1.00 7.89 258 ARG B O 1
ATOM 8697 N N . ASP B 1 259 ? -35.485 -36.260 11.982 1.00 10.88 259 ASP B N 1
ATOM 8698 C CA . ASP B 1 259 ? -35.758 -35.674 13.283 1.00 12.28 259 ASP B CA 1
ATOM 8699 C C . ASP B 1 259 ? -36.173 -36.715 14.307 1.00 9.55 259 ASP B C 1
ATOM 8700 O O . ASP B 1 259 ? -35.752 -36.636 15.454 1.00 8.95 259 ASP B O 1
ATOM 8709 N N . GLU B 1 260 ? -36.973 -37.706 13.921 1.00 8.42 260 GLU B N 1
ATOM 8710 C CA . GLU B 1 260 ? -37.385 -38.679 14.920 1.00 12.73 260 GLU B CA 1
ATOM 8711 C C . GLU B 1 260 ? -36.235 -39.594 15.322 1.00 8.22 260 GLU B C 1
ATOM 8712 O O . GLU B 1 260 ? -36.190 -40.081 16.460 1.00 10.16 260 GLU B O 1
ATOM 8724 N N . GLY B 1 261 ? -35.283 -39.812 14.416 1.00 8.01 261 GLY B N 1
ATOM 8725 C CA . GLY B 1 261 ? -34.103 -40.594 14.758 1.00 7.82 261 GLY B CA 1
ATOM 8726 C C . GLY B 1 261 ? -33.218 -39.879 15.768 1.00 7.81 261 GLY B C 1
ATOM 8727 O O . GLY B 1 261 ? -32.716 -40.471 16.739 1.00 7.80 261 GLY B O 1
ATOM 8731 N N . GLU B 1 262 ? -33.027 -38.588 15.544 1.00 8.02 262 GLU B N 1
ATOM 8732 C CA . GLU B 1 262 ? -32.195 -37.772 16.429 1.00 7.86 262 GLU B CA 1
ATOM 8733 C C . GLU B 1 262 ? -32.912 -37.555 17.756 1.00 8.08 262 GLU B C 1
ATOM 8734 O O . GLU B 1 262 ? -32.286 -37.515 18.809 1.00 8.13 262 GLU B O 1
ATOM 8746 N N . ALA B 1 263 ? -34.232 -37.436 17.706 1.00 8.26 263 ALA B N 1
ATOM 8747 C CA . ALA B 1 263 ? -34.993 -37.268 18.933 1.00 9.36 263 ALA B CA 1
ATOM 8748 C C . ALA B 1 263 ? -34.923 -38.544 19.766 1.00 8.52 263 ALA B C 1
ATOM 8749 O O . ALA B 1 263 ? -34.875 -38.470 20.993 1.00 8.69 263 ALA B O 1
ATOM 8756 N N . TYR B 1 264 ? -34.920 -39.701 19.108 1.00 8.36 264 TYR B N 1
ATOM 8757 C CA . TYR B 1 264 ? -34.857 -40.982 19.825 1.00 8.37 264 TYR B CA 1
ATOM 8758 C C . TYR B 1 264 ? -33.499 -41.097 20.513 1.00 8.29 264 TYR B C 1
ATOM 8759 O O . TYR B 1 264 ? -33.399 -41.534 21.671 1.00 8.44 264 TYR B O 1
ATOM 8777 N N . ALA B 1 265 ? -32.446 -40.710 19.802 1.00 8.09 265 ALA B N 1
ATOM 8778 C CA . ALA B 1 265 ? -31.108 -40.692 20.376 1.00 8.04 265 ALA B CA 1
ATOM 8779 C C . ALA B 1 265 ? -31.083 -39.853 21.652 1.00 9.80 265 ALA B C 1
ATOM 8780 O O . ALA B 1 265 ? -30.509 -40.269 22.658 1.00 8.37 265 ALA B O 1
ATOM 8787 N N . ARG B 1 266 ? -31.732 -38.692 21.627 1.00 8.66 266 ARG B N 1
ATOM 8788 C CA . ARG B 1 266 ? -31.769 -37.842 22.810 1.00 11.07 266 ARG B CA 1
ATOM 8789 C C . ARG B 1 266 ? -32.532 -38.522 23.942 1.00 11.00 266 ARG B C 1
ATOM 8790 O O . ARG B 1 266 ? -32.161 -38.383 25.103 1.00 9.38 266 ARG B O 1
ATOM 8811 N N . LYS B 1 267 ? -33.593 -39.248 23.609 1.00 9.01 267 LYS B N 1
ATOM 8812 C CA . LYS B 1 267 ? -34.380 -39.935 24.625 1.00 9.27 267 LYS B CA 1
ATOM 8813 C C . LYS B 1 267 ? -33.556 -41.000 25.326 1.00 9.26 267 LYS B C 1
ATOM 8814 O O . LYS B 1 267 ? -33.580 -41.109 26.552 1.00 9.58 267 LYS B O 1
ATOM 8833 N N . LEU B 1 268 ? -32.813 -41.772 24.546 1.00 8.89 268 LEU B N 1
ATOM 8834 C CA . LEU B 1 268 ? -31.873 -42.738 25.121 1.00 8.90 268 LEU B CA 1
ATOM 8835 C C . LEU B 1 268 ? -30.814 -42.060 26.018 1.00 9.03 268 LEU B C 1
ATOM 8836 O O . LEU B 1 268 ? -30.511 -42.538 27.102 1.00 9.26 268 LEU B O 1
ATOM 8852 N N . SER B 1 269 ? -30.251 -40.955 25.549 1.00 9.81 269 SER B N 1
ATOM 8853 C CA . SER B 1 269 ? -29.213 -40.258 26.290 1.00 11.40 269 SER B CA 1
ATOM 8854 C C . SER B 1 269 ? -29.751 -39.704 27.626 1.00 9.89 269 SER B C 1
ATOM 8855 O O . SER B 1 269 ? -29.081 -39.789 28.672 1.00 10.59 269 SER B O 1
ATOM 8863 N N . GLN B 1 270 ? -30.967 -39.166 27.600 1.00 9.65 270 GLN B N 1
ATOM 8864 C CA . GLN B 1 270 ? -31.586 -38.653 28.817 1.00 10.05 270 GLN B CA 1
ATOM 8865 C C . GLN B 1 270 ? -31.840 -39.792 29.801 1.00 10.35 270 GLN B C 1
ATOM 8866 O O . GLN B 1 270 ? -31.875 -39.570 31.004 1.00 12.72 270 GLN B O 1
ATOM 8880 N N . ALA B 1 271 ? -31.970 -41.013 29.289 1.00 12.86 271 ALA B N 1
ATOM 8881 C CA . ALA B 1 271 ? -32.200 -42.186 30.126 1.00 13.16 271 ALA B CA 1
ATOM 8882 C C . ALA B 1 271 ? -30.908 -42.803 30.673 1.00 13.15 271 ALA B C 1
ATOM 8883 O O . ALA B 1 271 ? -30.947 -43.828 31.374 1.00 14.97 271 ALA B O 1
ATOM 8890 N N . GLY B 1 272 ? -29.775 -42.194 30.352 1.00 11.45 272 GLY B N 1
ATOM 8891 C CA . GLY B 1 272 ? -28.501 -42.630 30.881 1.00 11.62 272 GLY B CA 1
ATOM 8892 C C . GLY B 1 272 ? -27.751 -43.608 29.995 1.00 12.25 272 GLY B C 1
ATOM 8893 O O . GLY B 1 272 ? -26.696 -44.111 30.380 1.00 13.51 272 GLY B O 1
ATOM 8897 N N . VAL B 1 273 ? -28.301 -43.893 28.819 1.00 11.89 273 VAL B N 1
ATOM 8898 C CA . VAL B 1 273 ? -27.637 -44.765 27.853 1.00 10.55 273 VAL B CA 1
ATOM 8899 C C . VAL B 1 273 ? -26.529 -43.977 27.173 1.00 11.90 273 VAL B C 1
ATOM 8900 O O . VAL B 1 273 ? -26.703 -42.804 26.903 1.00 10.74 273 VAL B O 1
ATOM 8913 N N A ASP B 1 274 ? -25.379 -44.601 26.932 0.42 10.69 274 ASP B N 1
ATOM 8914 N N B ASP B 1 274 ? -25.387 -44.614 26.928 0.58 10.32 274 ASP B N 1
ATOM 8915 C CA A ASP B 1 274 ? -24.304 -43.933 26.200 0.42 12.67 274 ASP B CA 1
ATOM 8916 C CA B ASP B 1 274 ? -24.304 -43.965 26.195 0.58 12.64 274 ASP B CA 1
ATOM 8917 C C A ASP B 1 274 ? -24.575 -43.992 24.695 0.42 9.57 274 ASP B C 1
ATOM 8918 C C B ASP B 1 274 ? -24.595 -43.999 24.690 0.58 8.96 274 ASP B C 1
ATOM 8919 O O A ASP B 1 274 ? -24.512 -45.054 24.077 0.42 11.17 274 ASP B O 1
ATOM 8920 O O B ASP B 1 274 ? -24.568 -45.059 24.063 0.58 8.50 274 ASP B O 1
ATOM 8937 N N . VAL B 1 275 ? -24.881 -42.832 24.120 1.00 8.44 275 VAL B N 1
ATOM 8938 C CA . VAL B 1 275 ? -25.360 -42.750 22.736 1.00 8.18 275 VAL B CA 1
ATOM 8939 C C . VAL B 1 275 ? -24.383 -41.984 21.861 1.00 8.03 275 VAL B C 1
ATOM 8940 O O . VAL B 1 275 ? -24.054 -40.819 22.126 1.00 11.06 275 VAL B O 1
ATOM 8953 N N . THR B 1 276 ? -23.907 -42.666 20.835 1.00 7.89 276 THR B N 1
ATOM 8954 C CA . THR B 1 276 ? -23.098 -42.045 19.797 1.00 7.75 276 THR B CA 1
ATOM 8955 C C . THR B 1 276 ? -24.084 -41.693 18.701 1.00 9.20 276 THR B C 1
ATOM 8956 O O . THR B 1 276 ? -24.739 -42.579 18.149 1.00 8.70 276 THR B O 1
ATOM 8967 N N . VAL B 1 277 ? -24.240 -40.405 18.413 1.00 7.55 277 VAL B N 1
ATOM 8968 C CA . VAL B 1 277 ? -25.246 -39.997 17.438 1.00 7.44 277 VAL B CA 1
ATOM 8969 C C . VAL B 1 277 ? -24.648 -39.038 16.426 1.00 8.09 277 VAL B C 1
ATOM 8970 O O . VAL B 1 277 ? -24.104 -38.000 16.783 1.00 7.43 277 VAL B O 1
ATOM 8983 N N A THR B 1 278 ? -24.772 -39.408 15.154 0.53 7.41 278 THR B N 1
ATOM 8984 N N B THR B 1 278 ? -24.770 -39.401 15.152 0.47 7.41 278 THR B N 1
ATOM 8985 C CA A THR B 1 278 ? -24.090 -38.742 14.060 0.53 8.30 278 THR B CA 1
ATOM 8986 C CA B THR B 1 278 ? -24.096 -38.696 14.076 0.47 8.40 278 THR B CA 1
ATOM 8987 C C A THR B 1 278 ? -25.051 -38.525 12.895 0.53 10.97 278 THR B C 1
ATOM 8988 C C B THR B 1 278 ? -24.988 -38.536 12.852 0.47 11.30 278 THR B C 1
ATOM 8989 O O A THR B 1 278 ? -25.739 -39.458 12.486 0.53 10.71 278 THR B O 1
ATOM 8990 O O B THR B 1 278 ? -25.535 -39.513 12.344 0.47 11.59 278 THR B O 1
ATOM 9011 N N . ARG B 1 279 ? -25.102 -37.300 12.375 1.00 10.14 279 ARG B N 1
ATOM 9012 C CA . ARG B 1 279 ? -25.862 -36.988 11.176 1.00 7.39 279 ARG B CA 1
ATOM 9013 C C . ARG B 1 279 ? -24.891 -36.856 9.995 1.00 11.58 279 ARG B C 1
ATOM 9014 O O . ARG B 1 279 ? -23.903 -36.101 10.075 1.00 9.10 279 ARG B O 1
ATOM 9035 N N . TYR B 1 280 ? -25.158 -37.595 8.927 1.00 7.23 280 TYR B N 1
ATOM 9036 C CA . TYR B 1 280 ? -24.375 -37.475 7.688 1.00 7.28 280 TYR B CA 1
ATOM 9037 C C . TYR B 1 280 ? -25.014 -36.476 6.732 1.00 7.39 280 TYR B C 1
ATOM 9038 O O . TYR B 1 280 ? -26.163 -36.630 6.308 1.00 7.44 280 TYR B O 1
ATOM 9056 N N . ASN B 1 281 ? -24.269 -35.429 6.388 1.00 7.45 281 ASN B N 1
ATOM 9057 C CA . ASN B 1 281 ? -24.788 -34.430 5.467 1.00 11.04 281 ASN B CA 1
ATOM 9058 C C . ASN B 1 281 ? -24.605 -34.871 4.016 1.00 7.70 281 ASN B C 1
ATOM 9059 O O . ASN B 1 281 ? -23.730 -35.699 3.712 1.00 7.68 281 ASN B O 1
ATOM 9070 N N . GLY B 1 282 ? -25.460 -34.345 3.143 1.00 7.87 282 GLY B N 1
ATOM 9071 C CA . GLY B 1 282 ? -25.342 -34.538 1.711 1.00 8.04 282 GLY B CA 1
ATOM 9072 C C . GLY B 1 282 ? -25.924 -35.839 1.198 1.00 8.06 282 GLY B C 1
ATOM 9073 O O . GLY B 1 282 ? -25.798 -36.163 0.019 1.00 8.32 282 GLY B O 1
ATOM 9077 N N . THR B 1 283 ? -26.602 -36.577 2.074 1.00 7.92 283 THR B N 1
ATOM 9078 C CA . THR B 1 283 ? -27.130 -37.872 1.687 1.00 7.94 283 THR B CA 1
ATOM 9079 C C . THR B 1 283 ? -28.588 -38.026 2.054 1.00 10.63 283 THR B C 1
ATOM 9080 O O . THR B 1 283 ? -29.237 -37.075 2.527 1.00 8.54 283 THR B O 1
ATOM 9091 N N . ILE B 1 284 ? -29.091 -39.234 1.816 1.00 7.98 284 ILE B N 1
ATOM 9092 C CA . ILE B 1 284 ? -30.518 -39.529 1.855 1.00 9.08 284 ILE B CA 1
ATOM 9093 C C . ILE B 1 284 ? -30.854 -40.753 2.692 1.00 8.42 284 ILE B C 1
ATOM 9094 O O . ILE B 1 284 ? -29.975 -41.461 3.145 1.00 7.81 284 ILE B O 1
ATOM 9110 N N . HIS B 1 285 ? -32.145 -41.000 2.904 1.00 8.04 285 HIS B N 1
ATOM 9111 C CA . HIS B 1 285 ? -32.535 -42.228 3.561 1.00 7.97 285 HIS B CA 1
ATOM 9112 C C . HIS B 1 285 ? -32.032 -43.445 2.779 1.00 8.01 285 HIS B C 1
ATOM 9113 O O . HIS B 1 285 ? -31.824 -43.368 1.566 1.00 8.16 285 HIS B O 1
ATOM 9128 N N . ASP B 1 286 ? -31.850 -44.564 3.487 1.00 11.50 286 ASP B N 1
ATOM 9129 C CA . ASP B 1 286 ? -31.359 -45.824 2.909 1.00 7.97 286 ASP B CA 1
ATOM 9130 C C . ASP B 1 286 ? -29.915 -45.763 2.388 1.00 8.29 286 ASP B C 1
ATOM 9131 O O . ASP B 1 286 ? -29.516 -46.616 1.598 1.00 8.08 286 ASP B O 1
ATOM 9140 N N . PHE B 1 287 ? -29.107 -44.800 2.836 1.00 7.82 287 PHE B N 1
ATOM 9141 C CA . PHE B 1 287 ? -27.867 -44.558 2.120 1.00 9.74 287 PHE B CA 1
ATOM 9142 C C . PHE B 1 287 ? -26.783 -45.604 2.401 1.00 7.85 287 PHE B C 1
ATOM 9143 O O . PHE B 1 287 ? -25.832 -45.662 1.655 1.00 7.96 287 PHE B O 1
ATOM 9160 N N . VAL B 1 288 ? -26.914 -46.434 3.443 1.00 7.76 288 VAL B N 1
ATOM 9161 C CA . VAL B 1 288 ? -25.923 -47.499 3.628 1.00 7.80 288 VAL B CA 1
ATOM 9162 C C . VAL B 1 288 ? -26.351 -48.831 2.991 1.00 12.04 288 VAL B C 1
ATOM 9163 O O . VAL B 1 288 ? -25.528 -49.736 2.843 1.00 8.68 288 VAL B O 1
ATOM 9176 N N . MET B 1 289 ? -27.605 -48.948 2.561 1.00 8.16 289 MET B N 1
ATOM 9177 C CA . MET B 1 289 ? -28.040 -50.176 1.874 1.00 12.76 289 MET B CA 1
ATOM 9178 C C . MET B 1 289 ? -27.944 -50.083 0.349 1.00 8.60 289 MET B C 1
ATOM 9179 O O . MET B 1 289 ? -27.507 -51.054 -0.307 1.00 8.81 289 MET B O 1
ATOM 9193 N N . LEU B 1 290 ? -28.357 -48.944 -0.228 1.00 8.49 290 LEU B N 1
ATOM 9194 C CA . LEU B 1 290 ? -28.479 -48.808 -1.690 1.00 8.76 290 LEU B CA 1
ATOM 9195 C C . LEU B 1 290 ? -27.142 -48.963 -2.417 1.00 8.91 290 LEU B C 1
ATOM 9196 O O . LEU B 1 290 ? -26.181 -48.227 -2.157 1.00 8.81 290 LEU B O 1
ATOM 9212 N N . ASN B 1 291 ? -27.081 -49.940 -3.313 1.00 9.63 291 ASN B N 1
ATOM 9213 C CA . ASN B 1 291 ? -25.829 -50.241 -4.031 1.00 10.04 291 ASN B CA 1
ATOM 9214 C C . ASN B 1 291 ? -25.361 -49.082 -4.896 1.00 13.15 291 ASN B C 1
ATOM 9215 O O . ASN B 1 291 ? -24.152 -48.853 -5.043 1.00 10.60 291 ASN B O 1
ATOM 9226 N N . VAL B 1 292 ? -26.303 -48.344 -5.466 1.00 9.70 292 VAL B N 1
ATOM 9227 C CA . VAL B 1 292 ? -25.968 -47.178 -6.278 1.00 9.83 292 VAL B CA 1
ATOM 9228 C C . VAL B 1 292 ? -25.188 -46.107 -5.493 1.00 9.56 292 VAL B C 1
ATOM 9229 O O . VAL B 1 292 ? -24.454 -45.325 -6.093 1.00 11.90 292 VAL B O 1
ATOM 9242 N N . LEU B 1 293 ? -25.323 -46.087 -4.161 1.00 9.37 293 LEU B N 1
ATOM 9243 C CA . LEU B 1 293 ? -24.621 -45.120 -3.318 1.00 9.01 293 LEU B CA 1
ATOM 9244 C C . LEU B 1 293 ? -23.400 -45.723 -2.604 1.00 8.93 293 LEU B C 1
ATOM 9245 O O . LEU B 1 293 ? -22.737 -45.054 -1.801 1.00 8.88 293 LEU B O 1
ATOM 9261 N N . ALA B 1 294 ? -23.083 -46.972 -2.914 1.00 8.97 294 ALA B N 1
ATOM 9262 C CA . ALA B 1 294 ? -22.038 -47.684 -2.186 1.00 8.93 294 ALA B CA 1
ATOM 9263 C C . ALA B 1 294 ? -20.675 -46.969 -2.145 1.00 11.05 294 ALA B C 1
ATOM 9264 O O . ALA B 1 294 ? -19.941 -47.114 -1.181 1.00 12.67 294 ALA B O 1
ATOM 9271 N N . ASP B 1 295 ? -20.329 -46.230 -3.191 1.00 9.33 295 ASP B N 1
ATOM 9272 C CA . ASP B 1 295 ? -19.010 -45.607 -3.248 1.00 10.47 295 ASP B CA 1
ATOM 9273 C C . ASP B 1 295 ? -19.057 -44.115 -2.922 1.00 12.08 295 ASP B C 1
ATOM 9274 O O . ASP B 1 295 ? -18.052 -43.404 -3.068 1.00 15.28 295 ASP B O 1
ATOM 9283 N N . THR B 1 296 ? -20.200 -43.651 -2.433 1.00 8.83 296 THR B N 1
ATOM 9284 C CA . THR B 1 296 ? -20.345 -42.260 -2.022 1.00 8.67 296 THR B CA 1
ATOM 9285 C C . THR B 1 296 ? -19.706 -42.077 -0.647 1.00 8.92 296 THR B C 1
ATOM 9286 O O . THR B 1 296 ? -19.637 -43.016 0.139 1.00 9.15 296 THR B O 1
ATOM 9297 N N . PRO B 1 297 ? -19.205 -40.869 -0.362 1.00 9.60 297 PRO B N 1
ATOM 9298 C CA . PRO B 1 297 ? -18.493 -40.659 0.907 1.00 8.42 297 PRO B CA 1
ATOM 9299 C C . PRO B 1 297 ? -19.352 -40.936 2.132 1.00 8.48 297 PRO B C 1
ATOM 9300 O O . PRO B 1 297 ? -18.817 -41.470 3.118 1.00 9.21 297 PRO B O 1
ATOM 9311 N N . ALA B 1 298 ? -20.641 -40.588 2.107 1.00 7.89 298 ALA B N 1
ATOM 9312 C CA . ALA B 1 298 ? -21.464 -40.798 3.289 1.00 7.70 298 ALA B CA 1
ATOM 9313 C C . ALA B 1 298 ? -21.637 -42.296 3.552 1.00 7.69 298 ALA B C 1
ATOM 9314 O O . ALA B 1 298 ? -21.552 -42.722 4.691 1.00 7.59 298 ALA B O 1
ATOM 9321 N N . ALA B 1 299 ? -21.894 -43.081 2.505 1.00 8.00 299 ALA B N 1
ATOM 9322 C CA . ALA B 1 299 ? -22.100 -44.522 2.664 1.00 8.04 299 ALA B CA 1
ATOM 9323 C C . ALA B 1 299 ? -20.848 -45.200 3.206 1.00 11.21 299 ALA B C 1
ATOM 9324 O O . ALA B 1 299 ? -20.910 -45.997 4.152 1.00 8.51 299 ALA B O 1
ATOM 9331 N N . LYS B 1 300 ? -19.715 -44.914 2.586 1.00 9.57 300 LYS B N 1
ATOM 9332 C CA . LYS B 1 300 ? -18.448 -45.464 3.041 1.00 12.33 300 LYS B CA 1
ATOM 9333 C C . LYS B 1 300 ? -18.173 -45.046 4.483 1.00 11.60 300 LYS B C 1
ATOM 9334 O O . LYS B 1 300 ? -17.728 -45.850 5.296 1.00 10.26 300 LYS B O 1
ATOM 9353 N N . GLY B 1 301 ? -18.426 -43.778 4.794 1.00 7.88 301 GLY B N 1
ATOM 9354 C CA . GLY B 1 301 ? -18.171 -43.260 6.129 1.00 7.76 301 GLY B CA 1
ATOM 9355 C C . GLY B 1 301 ? -19.003 -43.940 7.190 1.00 7.64 301 GLY B C 1
ATOM 9356 O O . GLY B 1 301 ? -18.486 -44.364 8.245 1.00 8.97 301 GLY B O 1
ATOM 9360 N N . ALA B 1 302 ? -20.304 -44.055 6.929 1.00 7.54 302 ALA B N 1
ATOM 9361 C CA . ALA B 1 302 ? -21.221 -44.587 7.934 1.00 7.45 302 ALA B CA 1
ATOM 9362 C C . ALA B 1 302 ? -21.000 -46.083 8.152 1.00 9.83 302 ALA B C 1
ATOM 9363 O O . ALA B 1 302 ? -21.124 -46.577 9.282 1.00 10.31 302 ALA B O 1
ATOM 9370 N N . ILE B 1 303 ? -20.697 -46.801 7.081 1.00 10.95 303 ILE B N 1
ATOM 9371 C CA . ILE B 1 303 ? -20.451 -48.235 7.196 1.00 8.32 303 ILE B CA 1
ATOM 9372 C C . ILE B 1 303 ? -19.156 -48.460 7.965 1.00 9.00 303 ILE B C 1
ATOM 9373 O O . ILE B 1 303 ? -19.076 -49.362 8.793 1.00 8.92 303 ILE B O 1
ATOM 9389 N N . ALA B 1 304 ? -18.142 -47.645 7.689 1.00 8.00 304 ALA B N 1
ATOM 9390 C CA . ALA B 1 304 ? -16.880 -47.770 8.413 1.00 8.15 304 ALA B CA 1
ATOM 9391 C C . ALA B 1 304 ? -17.083 -47.417 9.888 1.00 9.07 304 ALA B C 1
ATOM 9392 O O . ALA B 1 304 ? -16.533 -48.070 10.786 1.00 8.18 304 ALA B O 1
ATOM 9399 N N . GLN B 1 305 ? -17.900 -46.401 10.142 1.00 10.48 305 GLN B N 1
ATOM 9400 C CA . GLN B 1 305 ? -18.166 -45.978 11.514 1.00 11.95 305 GLN B CA 1
ATOM 9401 C C . GLN B 1 305 ? -18.888 -47.076 12.291 1.00 11.37 305 GLN B C 1
ATOM 9402 O O . GLN B 1 305 ? -18.505 -47.444 13.401 1.00 7.88 305 GLN B O 1
ATOM 9416 N N . ALA B 1 306 ? -19.944 -47.600 11.698 1.00 7.70 306 ALA B N 1
ATOM 9417 C CA . ALA B 1 306 ? -20.716 -48.658 12.329 1.00 7.89 306 ALA B CA 1
ATOM 9418 C C . ALA B 1 306 ? -19.887 -49.936 12.520 1.00 8.45 306 ALA B C 1
ATOM 9419 O O . ALA B 1 306 ? -19.962 -50.583 13.563 1.00 8.06 306 ALA B O 1
ATOM 9426 N N . GLY B 1 307 ? -19.109 -50.293 11.506 1.00 8.47 307 GLY B N 1
ATOM 9427 C CA . GLY B 1 307 ? -18.277 -51.477 11.561 1.00 9.22 307 GLY B CA 1
ATOM 9428 C C . GLY B 1 307 ? -17.265 -51.405 12.684 1.00 8.76 307 GLY B C 1
ATOM 9429 O O . GLY B 1 307 ? -17.072 -52.365 13.439 1.00 9.57 307 GLY B O 1
ATOM 9433 N N . GLN B 1 308 ? -16.645 -50.245 12.829 1.00 8.45 308 GLN B N 1
ATOM 9434 C CA . GLN B 1 308 ? -15.639 -50.038 13.854 1.00 8.62 308 GLN B CA 1
ATOM 9435 C C . GLN B 1 308 ? -16.284 -49.987 15.252 1.00 8.58 308 GLN B C 1
ATOM 9436 O O . GLN B 1 308 ? -15.742 -50.497 16.222 1.00 8.81 308 GLN B O 1
ATOM 9450 N N . TYR B 1 309 ? -17.445 -49.358 15.330 1.00 8.34 309 TYR B N 1
ATOM 9451 C CA . TYR B 1 309 ? -18.179 -49.247 16.584 1.00 10.70 309 TYR B CA 1
ATOM 9452 C C . TYR B 1 309 ? -18.519 -50.646 17.104 1.00 10.78 309 TYR B C 1
ATOM 9453 O O . TYR B 1 309 ? -18.342 -50.959 18.297 1.00 8.65 309 TYR B O 1
ATOM 9471 N N . LEU B 1 310 ? -18.986 -51.497 16.192 1.00 8.44 310 LEU B N 1
ATOM 9472 C CA . LEU B 1 310 ? -19.306 -52.886 16.526 1.00 8.63 310 LEU B CA 1
ATOM 9473 C C . LEU B 1 310 ? -18.050 -53.679 16.869 1.00 8.96 3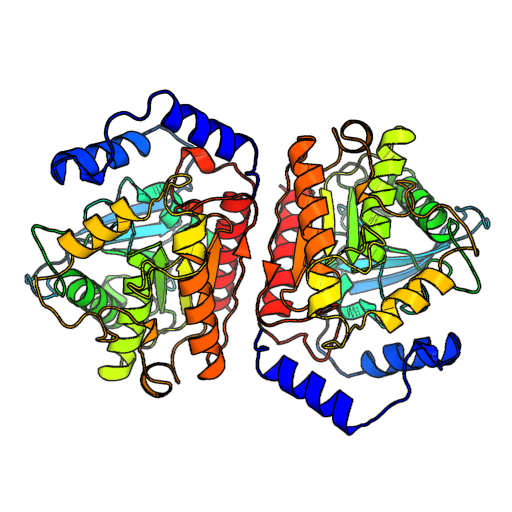10 LEU B C 1
ATOM 9474 O O . LEU B 1 310 ? -18.042 -54.476 17.808 1.00 9.18 310 LEU B O 1
ATOM 9490 N N . HIS B 1 311 ? -16.976 -53.448 16.125 1.00 10.50 311 HIS B N 1
ATOM 9491 C CA . HIS B 1 311 ? -15.745 -54.157 16.414 1.00 9.50 311 HIS B CA 1
ATOM 9492 C C . HIS B 1 311 ? -15.259 -53.836 17.818 1.00 9.66 311 HIS B C 1
ATOM 9493 O O . HIS B 1 311 ? -14.875 -54.728 18.565 1.00 10.88 311 HIS B O 1
ATOM 9508 N N . THR B 1 312 ? -15.284 -52.562 18.180 1.00 9.98 312 THR B N 1
ATOM 9509 C CA . THR B 1 312 ? -14.854 -52.133 19.508 1.00 9.81 312 THR B CA 1
ATOM 9510 C C . THR B 1 312 ? -15.759 -52.699 20.606 1.00 9.88 312 THR B C 1
ATOM 9511 O O . THR B 1 312 ? -15.285 -53.139 21.665 1.00 10.73 312 THR B O 1
ATOM 9522 N N . ALA B 1 313 ? -17.065 -52.695 20.355 1.00 9.79 313 ALA B N 1
ATOM 9523 C CA . ALA B 1 313 ? -18.041 -53.186 21.329 1.00 14.03 313 ALA B CA 1
ATOM 9524 C C . ALA B 1 313 ? -17.878 -54.693 21.587 1.00 11.62 313 ALA B C 1
ATOM 9525 O O . ALA B 1 313 ? -17.937 -55.166 22.734 1.00 10.44 313 ALA B O 1
ATOM 9532 N N . LEU B 1 314 ? -17.627 -55.441 20.515 1.00 10.40 314 LEU B N 1
ATOM 9533 C CA . LEU B 1 314 ? -17.609 -56.892 20.579 1.00 13.13 314 LEU B CA 1
ATOM 9534 C C . LEU B 1 314 ? -16.229 -57.494 20.838 1.00 13.44 314 LEU B C 1
ATOM 9535 O O . LEU B 1 314 ? -16.133 -58.654 21.169 1.00 14.93 314 LEU B O 1
ATOM 9551 N N . HIS B 1 315 ? -15.163 -56.719 20.691 1.00 10.64 315 HIS B N 1
ATOM 9552 C CA . HIS B 1 315 ? -13.812 -57.282 20.848 1.00 11.08 315 HIS B CA 1
ATOM 9553 C C . HIS B 1 315 ? -12.997 -56.543 21.901 1.00 33.48 315 HIS B C 1
ATOM 9554 O O . HIS B 1 315 ? -11.938 -57.016 22.321 1.00 26.51 315 HIS B O 1
ATOM 9569 N N . GLY B 1 316 ? -13.481 -55.382 22.324 1.00 31.07 316 GLY B N 1
ATOM 9570 C CA . GLY B 1 316 ? -12.748 -54.557 23.268 1.00 43.77 316 GLY B CA 1
ATOM 9571 C C . GLY B 1 316 ? -13.013 -54.989 24.700 1.00 54.08 316 GLY B C 1
ATOM 9572 O O . GLY B 1 316 ? -12.099 -55.399 25.419 1.00 54.70 316 GLY B O 1
#

Nearest PDB structures (foldseek):
  4v2i-assembly1_B  TM=1.003E+00  e=2.878E-66  Thalassospira sp. GB04J01
  4ob7-assembly1_A-2  TM=9.760E-01  e=7.041E-40  Pseudomonas sp. ECU1011
  4ou4-assembly1_A-2  TM=9.772E-01  e=8.840E-40  Pseudomonas sp. ECU1011
  4ou5-assembly1_A  TM=9.762E-01  e=1.049E-39  Pseudomonas sp. ECU1011
  7yc0-assembly1_B  TM=9.726E-01  e=4.603E-39  Lactococcus garvieae subsp. garvieae

Sequence (630 aa):
PVLEPTTQKFINALSASGGPAIYTLTPAEARDVLSGAQSGEIAKPAVDITDTTFAVGPTGATKVRIIRPQGNTDRLPVIVYFHGAGWVMMGDTGTHDRLVRELSVRANAALVFVDYERSPEARYPVAIEQDYAVTKYVAEHSEQLNVDPTRLAIAGDSVGGNMTAVVSLLAQERGGPDITAQVLFYPVTDADFDNGSYTEFANGPWLTKPAMDWFWNQYLPEGIDRTDPKITPIHATSEQLSGQAPALVITAENDVLRDEGEAYARKLSQAGVDVTVTTRYNGTIHDFVMLNVLADDTPAAKGAIAQAGQYLHTALHGPVLEPTTQKFINALSASSGGPAIYTLTPAEARDVLSGAQSGEIAKPAVDITDTTTFAVGPTGATKVRIIRPQGNTDRLPVIVYFHGAGWVMMGDTGTHDRLVRELSVRANAALVFVDYERSPEARYPVAIEQDYAVTKYVAEHSEQLNVDPTRLAIAGDSVGGNMTAVVSLLAQERGGPDIITAQVLFYPVTDADFDNGSYTEFANGPWLTKPAMDWFWNQYLPEGIDRTDPKITPIHATSEQLSGQAPALVITAENDVLRDEGEAYARKLSQAGVDDVTVTTRYNGTIHDFVMLNVLADTPAAKGAIAQAGQYLHTALHG

CATH classification: 3.40.50.1820

Foldseek 3Di:
DAFDVLQVVVLVVVVVVPDDDLLVDDLVVNQVVLLVLQVDDDDAADWDKDWDWDLDFPVRIWTKIKIARPPDPAQFFEEEEFEDDLLSYDDCRLQVRLVRLLRVLLRGIYIYTRFDGWLVDAPPRRLRSSLTVLVVCLVCSVVVSYDSQRYAYEYEECRLLSQLLSLLVQLVVVDDDHLEYEYELYQAALPCPDDLSVVAQVDDVDHSVSNVSSNPGHHDPPDDCLDCSNHVLNPDLSSQAPGHAYEQEEEPNESSRVSSVSSLVSNVVSVHHYHYYYDYNHYGPQLRRPSNCPPPSNVVVSSVSSNVSNVSRPD/DAFDVLQVVVLVVCVVPVDDDLLVDDLVVSQVVLLVLQQDDDDAADWDKDWDWDQDFPVRIWTKIKIARHPDLAQFFEEEEFEDDLLSYDACRLQVRLVRLQRVLLNGIYIYTRFDGWLVDAPPRRLRSSLTVLVVCLVPSVVVSYDSVRYAYEYEECRLLSQLLSLLVQLVVVDDDHLEYEYELYQAALDCPDDLSVVAQPDDVDHSVSNVSSNVRHHDPPDDCLPCSRRVLNPDLSSQAPGHAYEQEEEPNESSRVSSVSSQVSNVVSVHHYHYYYDYNHYGPQLRRPSNCPPPSNVVVSSVSSNVSNVSRPD

InterPro domains:
  IPR013094 Alpha/beta hydrolase fold-3 [PF07859] (106-314)
  IPR029058 Alpha/Beta hydrolase fold [G3DSA:3.40.50.1820] (28-342)
  IPR029058 Alpha/Beta hydrolase fold [SSF53474] (73-340)
  IPR050300 GDXG lipolytic enzyme [PTHR48081] (85-340)

B-factor: mean 17.25, std 9.58, range [7.16, 76.5]

Organism: NCBI:txid1485225

Secondary structure (DSSP, 8-state):
-PPPHHHHHHHHHHHHHTPPPGGGS-HHHHHHHHHHHT-S------EEEEEEEES-STTS-EEEEEEEETT--S-EEEEEEE--STTTS--TTTTHHHHHHHHHHHT-EEEEEEPPPTTTS-TTHHHHHHHHHHHHHHH-HHHHTEEEEEEEEEEETHHHHHHHHHHHHHHHHT----SEEEEES------TTSHHHHHTTT-SSS-HHHHHHHHHHHSPTT--TTSTTT-GGG--HHHHTTPPPEEEEEEEE-TTHHHHHHHHHHHHHTT--EEEEEEEEEETTTTT-GGGTTSHHHHHHHHHHHHHHHHHHH-/-PPPHHHHHHHHHHHHH--S-GGGS-HHHHHHHHHHHT-S------EEEEEEEES-STTS-EEEEEEEETT--S-EEEEEEE--STTTS--TTTTHHHHHHHHHHHT-EEEEE-PPPTTTS-TTHHHHHHHHHHHHHHH-HHHHTEEEEEEEEEEETHHHHHHHHHHHHHHHHT----SEEEEES------TTSHHHHHTTT-SSS-HHHHHHHHHHHSPTT--TTSTTT-GGG--HHHHTTPPPEEEEEEEE-TTHHHHHHHHHHHHHTT--EEEEEEEEEETTTTT-GGGTTSHHHHHHHHHHHHHHHHHHH-